Protein AF-A0A0G1VUQ3-F1 (afdb_monomer_lite)

pLDDT: mean 80.66, std 15.56, range [30.39, 98.31]

Organism: NCBI:txid1618448

Foldseek 3Di:
DAEWEQQCQDPDQELPFLRRTVVSGGDDALAYEYEHALNDQEEHEHPDPDSNHNAYEADQNHAHEHEYPDAAAEHDYEHNHHEYEPPQHAYEYEHYEDQAYEYHHEAYEYAYHDDDFYHYNEHEYEYQAYEYETEAEYHDNYYHYPQNQYEYAHDDDYAYEYHHDQHEHAHYEYEEAPYEYEYAAEEYEYQEEYYYEYDPHAYEDDALNQHAYEYQEEYEAYDRYAYHHHAHEDEYQHAYEYYHPDAVRYEREHYEYCAEYAYPEAHHYEAYYYPYEYHPPDAHEHEYAYQEYEYQYAYNQHQYEYEYAAAHEYEDQHDPRRAHAHYHYHAHYEYEYEAEYEYEHEYEDEYHYDDQHYAYEYNDDYDYPVPHDPDDDVHDDHDHPDDDDPDD

Structure (mmCIF, N/CA/C/O backbone):
data_AF-A0A0G1VUQ3-F1
#
_entry.id   AF-A0A0G1VUQ3-F1
#
loop_
_atom_site.group_PDB
_atom_site.id
_atom_site.type_symbol
_atom_site.label_atom_id
_atom_site.label_alt_id
_atom_site.label_comp_id
_atom_site.label_asym_id
_atom_site.label_entity_id
_atom_site.label_seq_id
_atom_site.pdbx_PDB_ins_code
_atom_site.Cartn_x
_atom_site.Cartn_y
_atom_site.Cartn_z
_atom_site.occupancy
_atom_site.B_iso_or_equiv
_atom_site.auth_seq_id
_atom_site.auth_comp_id
_atom_site.auth_asym_id
_atom_site.auth_atom_id
_atom_site.pdbx_PDB_model_num
ATOM 1 N N . MET A 1 1 ? 23.079 17.253 -29.096 1.00 76.44 1 MET A N 1
ATOM 2 C CA . MET A 1 1 ? 21.923 16.413 -28.750 1.00 76.44 1 MET A CA 1
ATOM 3 C C . MET A 1 1 ? 21.354 15.901 -30.061 1.00 76.44 1 MET A C 1
ATOM 5 O O . MET A 1 1 ? 20.780 16.699 -30.793 1.00 76.44 1 MET A O 1
ATOM 9 N N . ALA A 1 2 ? 21.637 14.656 -30.439 1.00 86.12 2 ALA A N 1
ATOM 10 C CA . ALA A 1 2 ? 21.034 14.045 -31.622 1.00 86.12 2 ALA A CA 1
ATOM 11 C C . ALA A 1 2 ? 19.948 13.057 -31.190 1.00 86.12 2 ALA A C 1
ATOM 13 O O . ALA A 1 2 ? 20.102 12.381 -30.177 1.00 86.12 2 ALA A O 1
ATOM 14 N N . ILE A 1 3 ? 18.870 12.958 -31.964 1.00 90.69 3 ILE A N 1
ATOM 15 C CA . ILE A 1 3 ? 17.895 11.879 -31.807 1.00 90.69 3 ILE A CA 1
ATOM 16 C C . ILE A 1 3 ? 18.333 10.729 -32.717 1.00 90.69 3 ILE A C 1
ATOM 18 O O . ILE A 1 3 ? 18.588 10.937 -33.906 1.00 90.69 3 ILE A O 1
ATOM 22 N N . ARG A 1 4 ? 18.471 9.530 -32.154 1.00 92.94 4 ARG A N 1
ATOM 23 C CA . ARG A 1 4 ? 18.831 8.300 -32.860 1.00 92.94 4 ARG A CA 1
ATOM 24 C C . ARG A 1 4 ? 17.618 7.385 -32.877 1.00 92.94 4 ARG A C 1
ATOM 26 O O . ARG A 1 4 ? 17.114 7.013 -31.823 1.00 92.94 4 ARG A O 1
ATOM 33 N N . VAL A 1 5 ? 17.157 7.029 -34.072 1.00 94.94 5 VAL A N 1
ATOM 34 C CA . VAL A 1 5 ? 15.997 6.149 -34.246 1.00 94.94 5 VAL A CA 1
ATOM 35 C C . VAL A 1 5 ? 16.460 4.698 -34.289 1.00 94.94 5 VAL A C 1
ATOM 37 O O . VAL A 1 5 ? 17.394 4.363 -35.027 1.00 94.94 5 VAL A O 1
ATOM 40 N N . TRP A 1 6 ? 15.818 3.839 -33.503 1.00 95.31 6 TRP A N 1
ATOM 41 C CA . TRP A 1 6 ? 16.053 2.402 -33.532 1.00 95.31 6 TRP A CA 1
ATOM 42 C C . TRP A 1 6 ? 15.555 1.808 -34.853 1.00 95.31 6 TRP A C 1
ATOM 44 O O . TRP A 1 6 ? 14.365 1.835 -35.163 1.00 95.31 6 TRP A O 1
ATOM 54 N N . GLY A 1 7 ? 16.480 1.274 -35.651 1.00 95.19 7 GLY A N 1
ATOM 55 C CA . GLY A 1 7 ? 16.179 0.669 -36.949 1.00 95.19 7 GLY A CA 1
ATOM 56 C C . GLY A 1 7 ? 16.203 -0.859 -36.938 1.00 95.19 7 GLY A C 1
ATOM 57 O O . GLY A 1 7 ? 15.713 -1.479 -37.875 1.00 95.19 7 GLY A O 1
ATOM 58 N N . GLY A 1 8 ? 16.805 -1.487 -35.922 1.00 93.75 8 GLY A N 1
ATOM 59 C CA . GLY A 1 8 ? 16.963 -2.941 -35.823 1.00 93.75 8 GLY A CA 1
ATOM 60 C C . GLY A 1 8 ? 17.783 -3.594 -36.950 1.00 93.75 8 GLY A C 1
ATOM 61 O O . GLY A 1 8 ? 17.804 -4.820 -37.051 1.00 93.75 8 GLY A O 1
ATOM 62 N N . GLY A 1 9 ? 18.452 -2.813 -37.804 1.00 92.31 9 GLY A N 1
ATOM 63 C CA . GLY A 1 9 ? 19.047 -3.288 -39.061 1.00 92.31 9 GLY A CA 1
ATOM 64 C C . GLY A 1 9 ? 20.306 -4.159 -38.936 1.00 92.31 9 GLY A C 1
ATOM 65 O O . GLY A 1 9 ? 20.727 -4.759 -39.923 1.00 92.31 9 GLY A O 1
ATOM 66 N N . GLY A 1 10 ? 20.922 -4.245 -37.756 1.00 91.75 10 GLY A N 1
ATOM 67 C CA . GLY A 1 10 ? 22.122 -5.046 -37.519 1.00 91.75 10 GLY A CA 1
ATOM 68 C C . GLY A 1 10 ? 21.828 -6.531 -37.279 1.00 91.75 10 GLY A C 1
ATOM 69 O O . GLY A 1 10 ? 20.685 -6.972 -37.185 1.00 91.75 10 GLY A O 1
ATOM 70 N N . ALA A 1 11 ? 22.890 -7.333 -37.162 1.00 93.19 11 ALA A N 1
ATOM 71 C CA . ALA A 1 11 ? 22.786 -8.789 -36.996 1.00 93.19 11 ALA A CA 1
ATOM 72 C C . ALA A 1 11 ? 22.368 -9.244 -35.580 1.00 93.19 11 ALA A C 1
ATOM 74 O O . ALA A 1 11 ? 22.012 -10.401 -35.390 1.00 93.19 11 ALA A O 1
ATOM 75 N N . ASN A 1 12 ? 22.424 -8.353 -34.590 1.00 94.62 12 ASN A N 1
ATOM 76 C CA . ASN A 1 12 ? 22.071 -8.612 -33.191 1.00 94.62 12 ASN A CA 1
ATOM 77 C C . ASN A 1 12 ? 21.049 -7.574 -32.693 1.00 94.62 12 ASN A C 1
ATOM 79 O O . ASN A 1 12 ? 20.598 -6.744 -33.481 1.00 94.62 12 ASN A O 1
ATOM 83 N N . ASN A 1 13 ? 20.699 -7.610 -31.405 1.00 95.38 13 ASN A N 1
ATOM 84 C CA . ASN A 1 13 ? 19.718 -6.704 -30.789 1.00 95.38 13 ASN A CA 1
ATOM 85 C C . ASN A 1 13 ? 20.373 -5.648 -29.882 1.00 95.38 13 ASN A C 1
ATOM 87 O O . ASN A 1 13 ? 19.679 -4.961 -29.150 1.00 95.38 13 ASN A O 1
ATOM 91 N N . LEU A 1 14 ? 21.702 -5.516 -29.903 1.00 94.06 14 LEU A N 1
ATOM 92 C CA . LEU A 1 14 ? 22.432 -4.670 -28.957 1.00 94.06 14 LEU A CA 1
ATOM 93 C C . LEU A 1 14 ? 22.330 -3.183 -29.325 1.00 94.06 14 LEU A C 1
ATOM 95 O O . LEU A 1 14 ? 22.633 -2.807 -30.464 1.00 94.06 14 LEU A O 1
ATOM 99 N N . ALA A 1 15 ? 21.963 -2.336 -28.365 1.00 91.75 15 ALA A N 1
ATOM 100 C CA . ALA A 1 15 ? 21.936 -0.881 -28.510 1.00 91.75 15 ALA A CA 1
ATOM 101 C C . ALA A 1 15 ? 23.336 -0.290 -28.754 1.00 91.75 15 ALA A C 1
ATOM 103 O O . ALA A 1 15 ? 23.475 0.712 -29.457 1.00 91.75 15 ALA A O 1
ATOM 104 N N . SER A 1 16 ? 24.391 -0.936 -28.262 1.00 90.38 16 SER A N 1
ATOM 105 C CA . SER A 1 16 ? 25.783 -0.555 -28.522 1.00 90.38 16 SER A CA 1
ATOM 106 C C . SER A 1 16 ? 26.206 -0.729 -29.990 1.00 90.38 16 SER A C 1
ATOM 108 O O . SER A 1 16 ? 27.160 -0.093 -30.449 1.00 90.38 16 SER A O 1
ATOM 110 N N . ASN A 1 17 ? 25.496 -1.555 -30.767 1.00 93.31 17 ASN A N 1
ATOM 111 C CA . ASN A 1 17 ? 25.823 -1.802 -32.166 1.00 93.31 17 ASN A CA 1
ATOM 112 C C . ASN A 1 17 ? 25.232 -0.717 -33.078 1.00 93.31 17 ASN A C 1
ATOM 114 O O . ASN A 1 17 ? 24.032 -0.688 -33.350 1.00 93.31 17 ASN A O 1
ATOM 118 N N . ALA A 1 18 ? 26.103 0.127 -33.635 1.00 94.31 18 ALA A N 1
ATOM 119 C CA . ALA A 1 18 ? 25.733 1.215 -34.539 1.00 94.31 18 ALA A CA 1
ATOM 120 C C . ALA A 1 18 ? 24.871 0.769 -35.738 1.00 94.31 18 ALA A C 1
ATOM 122 O O . ALA A 1 18 ? 24.014 1.528 -36.182 1.00 94.31 18 ALA A O 1
ATOM 123 N N . ALA A 1 19 ? 25.039 -0.469 -36.223 1.00 95.81 19 ALA A N 1
ATOM 124 C CA . ALA A 1 19 ? 24.255 -1.011 -37.336 1.00 95.81 19 ALA A CA 1
ATOM 125 C C . ALA A 1 19 ? 22.759 -1.195 -37.014 1.00 95.81 19 ALA A C 1
ATOM 127 O O . ALA A 1 19 ? 21.948 -1.296 -37.932 1.00 95.81 19 ALA A O 1
ATOM 128 N N . ASN A 1 20 ? 22.380 -1.233 -35.732 1.00 95.88 20 ASN A N 1
ATOM 129 C CA . ASN A 1 20 ? 20.980 -1.313 -35.319 1.00 95.88 20 ASN A CA 1
ATOM 130 C C . ASN A 1 20 ? 20.258 0.041 -35.325 1.00 95.88 20 ASN A C 1
ATOM 132 O O . ASN A 1 20 ? 19.034 0.079 -35.213 1.00 95.88 20 ASN A O 1
ATOM 136 N N . TRP A 1 21 ? 20.976 1.149 -35.495 1.00 95.25 21 TRP A N 1
ATOM 137 C CA . TRP A 1 21 ? 20.397 2.488 -35.540 1.00 95.25 21 TRP A CA 1
ATOM 138 C C . TRP A 1 21 ? 20.199 2.948 -36.980 1.00 95.25 21 TRP A C 1
ATOM 140 O O . TRP A 1 21 ? 21.000 2.637 -37.867 1.00 95.25 21 TRP A O 1
ATOM 150 N N . VAL A 1 22 ? 19.140 3.719 -37.229 1.00 95.00 22 VAL A N 1
ATOM 151 C CA . VAL A 1 22 ? 18.895 4.315 -38.547 1.00 95.00 22 VAL A CA 1
ATOM 152 C C . VAL A 1 22 ? 20.100 5.172 -38.949 1.00 95.00 22 VAL A C 1
ATOM 154 O O . VAL A 1 22 ? 20.555 6.037 -38.201 1.00 95.00 22 VAL A O 1
ATOM 157 N N . GLY A 1 23 ? 20.638 4.911 -40.142 1.00 93.94 23 GLY A N 1
ATOM 158 C CA . GLY A 1 23 ? 21.851 5.562 -40.645 1.00 93.94 23 GLY A CA 1
ATOM 159 C C . GLY A 1 23 ? 23.166 4.917 -40.193 1.00 93.94 23 GLY A C 1
ATOM 160 O O . GLY A 1 23 ? 24.223 5.417 -40.568 1.00 93.94 23 GLY A O 1
ATOM 161 N N . GLY A 1 24 ? 23.131 3.816 -39.432 1.00 92.75 24 GLY A N 1
ATOM 162 C CA . GLY A 1 24 ? 24.328 3.068 -39.039 1.00 92.75 24 GLY A CA 1
ATOM 163 C C . GLY A 1 24 ? 25.215 3.802 -38.029 1.00 92.75 24 GLY A C 1
ATOM 164 O O . GLY A 1 24 ? 26.417 3.546 -37.970 1.00 92.75 24 GLY A O 1
ATOM 165 N N . VAL A 1 25 ? 24.647 4.744 -37.271 1.00 89.94 25 VAL A N 1
ATOM 166 C CA . VAL A 1 25 ? 25.359 5.550 -36.273 1.00 89.94 25 VAL A CA 1
ATOM 167 C C . VAL A 1 25 ? 24.698 5.348 -34.917 1.00 89.94 25 VAL A C 1
ATOM 169 O O . VAL A 1 25 ? 23.545 5.731 -34.731 1.00 89.94 25 VAL A O 1
ATOM 172 N N . GLY A 1 26 ? 25.443 4.762 -33.979 1.00 86.94 26 GLY A N 1
ATOM 173 C CA . GLY A 1 26 ? 24.969 4.515 -32.619 1.00 86.94 26 GLY A CA 1
ATOM 174 C C . GLY A 1 26 ? 24.793 5.779 -31.780 1.00 86.94 26 GLY A C 1
ATOM 175 O O . GLY A 1 26 ? 25.000 6.908 -32.236 1.00 86.94 26 GLY A O 1
ATOM 176 N N . LEU A 1 27 ? 24.432 5.574 -30.517 1.00 85.94 27 LEU A N 1
ATOM 177 C CA . LEU A 1 27 ? 24.443 6.620 -29.499 1.00 85.94 27 LEU A CA 1
ATOM 178 C C . LEU A 1 27 ? 25.905 6.969 -29.189 1.00 85.94 27 LEU A C 1
ATOM 180 O O . LEU A 1 27 ? 26.644 6.168 -28.628 1.00 85.94 27 LEU A O 1
ATOM 184 N N . THR A 1 28 ? 26.351 8.143 -29.631 1.00 80.25 28 THR A N 1
ATOM 185 C CA . THR A 1 28 ? 27.774 8.539 -29.605 1.00 80.25 28 THR A CA 1
ATOM 186 C C . THR A 1 28 ? 28.074 9.626 -28.581 1.00 80.25 28 THR A C 1
ATOM 188 O O . THR A 1 28 ? 29.229 9.821 -28.210 1.00 80.25 28 THR A O 1
ATOM 191 N N . GLY A 1 29 ? 27.051 10.360 -28.140 1.00 75.69 29 GLY A N 1
ATOM 192 C CA . GLY A 1 29 ? 27.176 11.426 -27.156 1.00 75.69 29 GLY A CA 1
ATOM 193 C C . GLY A 1 29 ? 26.335 11.170 -25.912 1.00 75.69 29 GLY A C 1
ATOM 194 O O . GLY A 1 29 ? 25.202 10.707 -26.005 1.00 75.69 29 GLY A O 1
ATOM 195 N N . ALA A 1 30 ? 26.848 11.602 -24.757 1.00 72.56 30 ALA A N 1
ATOM 196 C CA . ALA A 1 30 ? 26.147 11.668 -23.468 1.00 72.56 30 ALA A CA 1
ATOM 197 C C . ALA A 1 30 ? 25.057 12.764 -23.431 1.00 72.56 30 ALA A C 1
ATOM 199 O O . ALA A 1 30 ? 24.915 13.491 -22.458 1.00 72.56 30 ALA A O 1
ATOM 200 N N . ALA A 1 31 ? 24.366 12.964 -24.546 1.00 78.75 31 ALA A N 1
ATOM 201 C CA . ALA A 1 31 ? 23.146 13.747 -24.669 1.00 78.75 31 ALA A CA 1
ATOM 202 C C . ALA A 1 31 ? 22.299 13.220 -25.839 1.00 78.75 31 ALA A C 1
ATOM 204 O O . ALA A 1 31 ? 21.307 13.840 -26.197 1.00 78.75 31 ALA A O 1
ATOM 205 N N . ASP A 1 32 ? 22.699 12.137 -26.509 1.00 85.81 32 ASP A N 1
ATOM 206 C CA . ASP A 1 32 ? 21.891 11.574 -27.583 1.00 85.81 32 ASP A CA 1
ATOM 207 C C . ASP A 1 32 ? 20.630 10.943 -26.984 1.00 85.81 32 ASP A C 1
ATOM 209 O O . ASP A 1 32 ? 20.676 10.366 -25.899 1.00 85.81 32 ASP A O 1
ATOM 213 N N . SER A 1 33 ? 19.507 11.084 -27.681 1.00 87.69 33 SER A N 1
ATOM 214 C CA . SER A 1 33 ? 18.224 10.498 -27.300 1.00 87.69 33 SER A CA 1
ATOM 215 C C . SER A 1 33 ? 17.933 9.299 -28.184 1.00 87.69 33 SER A C 1
ATOM 217 O O . SER A 1 33 ? 18.003 9.413 -29.408 1.00 87.69 33 SER A O 1
ATOM 219 N N . ALA A 1 34 ? 17.572 8.172 -27.585 1.00 90.00 34 ALA A N 1
ATOM 220 C CA . ALA A 1 34 ? 17.048 7.030 -28.315 1.00 90.00 34 ALA A CA 1
ATOM 221 C C . 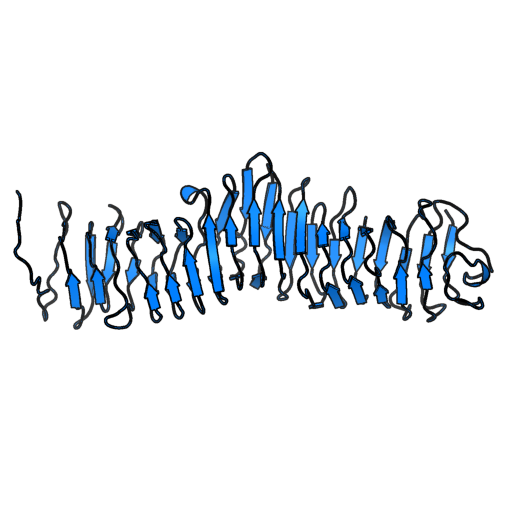ALA A 1 34 ? 15.555 7.228 -28.592 1.00 90.00 34 ALA A C 1
ATOM 223 O O . ALA A 1 34 ? 14.799 7.619 -27.703 1.00 90.00 34 ALA A O 1
ATOM 224 N N . GLN A 1 35 ? 15.133 6.955 -29.823 1.00 92.25 35 GLN A N 1
ATOM 225 C CA . GLN A 1 35 ? 13.739 7.001 -30.242 1.00 92.25 35 GLN A CA 1
ATOM 226 C C . GLN A 1 35 ? 13.319 5.651 -30.824 1.00 92.25 35 GLN A C 1
ATOM 228 O O . GLN A 1 35 ? 13.929 5.153 -31.772 1.00 92.25 35 GLN A O 1
ATOM 233 N N . PHE A 1 36 ? 12.236 5.107 -30.283 1.00 92.62 36 PHE A N 1
ATOM 234 C CA . PHE A 1 36 ? 11.551 3.913 -30.758 1.00 92.62 36 PHE A CA 1
ATOM 235 C C . PHE A 1 36 ? 10.194 4.356 -31.318 1.00 92.62 36 PHE A C 1
ATOM 237 O O . PHE A 1 36 ? 9.270 4.642 -30.570 1.00 92.62 36 PHE A O 1
ATOM 244 N N . ASP A 1 37 ? 10.085 4.523 -32.639 1.00 91.50 37 ASP A N 1
ATOM 245 C CA . ASP A 1 37 ? 8.913 5.133 -33.301 1.00 91.50 37 ASP A CA 1
ATOM 246 C C . ASP A 1 37 ? 8.142 4.176 -34.223 1.00 91.50 37 ASP A C 1
ATOM 248 O O . ASP A 1 37 ? 7.329 4.597 -35.049 1.00 91.50 37 ASP A O 1
ATOM 252 N N . GLY A 1 38 ? 8.394 2.873 -34.099 1.00 89.00 38 GLY A N 1
ATOM 253 C CA . GLY A 1 38 ? 7.807 1.853 -34.967 1.00 89.00 38 GLY A CA 1
ATOM 254 C C . GLY A 1 38 ? 8.494 1.698 -36.327 1.00 89.00 38 GLY A C 1
ATOM 255 O O . GLY A 1 38 ? 8.066 0.855 -37.111 1.00 89.00 38 GLY A O 1
ATOM 256 N N . THR A 1 39 ? 9.591 2.423 -36.604 1.00 91.12 39 THR A N 1
ATOM 257 C CA . THR A 1 39 ? 10.462 2.149 -37.771 1.00 91.12 39 THR A CA 1
ATOM 258 C C . THR A 1 39 ? 10.952 0.694 -37.794 1.00 91.12 39 THR A C 1
ATOM 260 O O . THR A 1 39 ? 11.175 0.116 -38.857 1.00 91.12 39 THR A O 1
ATOM 263 N N . SER A 1 40 ? 11.086 0.084 -36.617 1.00 90.69 40 SER A N 1
ATOM 264 C CA . SER A 1 40 ? 11.386 -1.330 -36.416 1.00 90.69 40 SER A CA 1
ATOM 265 C C . SER A 1 40 ? 10.473 -1.904 -35.335 1.00 90.69 40 SER A C 1
ATOM 267 O O . SER A 1 40 ? 10.084 -1.187 -34.420 1.00 90.69 40 SER A O 1
ATOM 269 N N . ALA A 1 41 ? 10.171 -3.200 -35.417 1.00 92.12 41 ALA A N 1
ATOM 270 C CA . ALA A 1 41 ? 9.516 -3.973 -34.352 1.00 92.12 41 ALA A CA 1
ATOM 271 C C . ALA A 1 41 ? 10.490 -4.928 -33.635 1.00 92.12 41 ALA A C 1
ATOM 273 O O . ALA A 1 41 ? 10.085 -5.729 -32.801 1.00 92.12 41 ALA A O 1
ATOM 274 N N . LYS A 1 42 ? 11.772 -4.903 -34.011 1.00 94.62 42 LYS A N 1
ATOM 275 C CA . LYS A 1 42 ? 12.792 -5.797 -33.464 1.00 94.62 42 LYS A CA 1
ATOM 276 C C . LYS A 1 42 ? 13.182 -5.360 -32.059 1.00 94.62 42 LYS A C 1
ATOM 278 O O . LYS A 1 42 ? 13.461 -4.178 -31.864 1.00 94.62 42 LYS A O 1
ATOM 283 N N . ASP A 1 43 ? 13.289 -6.327 -31.155 1.00 95.88 43 ASP A N 1
ATOM 284 C CA . ASP A 1 43 ? 13.712 -6.096 -29.777 1.00 95.88 43 ASP A CA 1
ATOM 285 C C . ASP A 1 43 ? 15.076 -5.406 -29.690 1.00 95.88 43 ASP A C 1
ATOM 287 O O . ASP A 1 43 ? 15.968 -5.615 -30.521 1.00 95.88 43 ASP A O 1
ATOM 291 N N . CYS A 1 44 ? 15.235 -4.615 -28.638 1.00 94.44 44 CYS A N 1
ATOM 292 C CA . CYS A 1 44 ? 16.445 -3.894 -28.298 1.00 94.44 44 CYS A CA 1
ATOM 293 C C . CYS A 1 44 ? 16.933 -4.346 -26.922 1.00 94.44 44 CYS A C 1
ATOM 295 O O . CYS A 1 44 ? 16.281 -4.106 -25.913 1.00 94.44 44 CYS A O 1
ATOM 297 N N . THR A 1 45 ? 18.116 -4.942 -26.869 1.00 94.00 45 THR A N 1
ATOM 298 C CA . THR A 1 45 ? 18.871 -5.135 -25.633 1.00 94.00 45 THR A CA 1
ATOM 299 C C . THR A 1 45 ? 19.694 -3.879 -25.385 1.00 94.00 45 THR A C 1
ATOM 301 O O . THR A 1 45 ? 20.643 -3.580 -26.115 1.00 94.00 45 THR A O 1
ATOM 304 N N . TRP A 1 46 ? 19.309 -3.121 -24.371 1.00 90.38 46 TRP A N 1
ATOM 305 C CA . TRP A 1 46 ? 20.012 -1.933 -23.931 1.00 90.38 46 TRP A CA 1
ATOM 306 C C . TRP A 1 46 ? 21.217 -2.319 -23.068 1.00 90.38 46 TRP A C 1
ATOM 308 O O . TRP A 1 46 ? 21.120 -2.465 -21.852 1.00 90.38 46 TRP A O 1
ATOM 318 N N . ASP A 1 47 ? 22.357 -2.477 -23.736 1.00 88.69 47 ASP A N 1
ATOM 319 C CA . ASP A 1 47 ? 23.653 -2.864 -23.169 1.00 88.69 47 ASP A CA 1
ATOM 320 C C . ASP A 1 47 ? 24.630 -1.681 -23.039 1.00 88.69 47 ASP A C 1
ATOM 322 O O . ASP A 1 47 ? 25.832 -1.856 -22.825 1.00 88.69 47 ASP A O 1
ATOM 326 N N . VAL A 1 48 ? 24.138 -0.454 -23.219 1.00 81.62 48 VAL A N 1
ATOM 327 C CA . VAL A 1 48 ? 24.986 0.736 -23.232 1.00 81.62 48 VAL A CA 1
ATOM 328 C C . VAL A 1 48 ? 25.129 1.281 -21.817 1.00 81.62 48 VAL A C 1
ATOM 330 O O . VAL A 1 48 ? 24.206 1.880 -21.271 1.00 81.62 48 VAL A O 1
ATOM 333 N N . LEU A 1 49 ? 26.324 1.098 -21.251 1.00 69.38 49 LEU A N 1
ATOM 334 C CA . LEU A 1 49 ? 26.704 1.632 -19.944 1.00 69.38 49 LEU A CA 1
ATOM 335 C C . LEU A 1 49 ? 26.586 3.160 -19.886 1.00 69.38 49 LEU A C 1
ATOM 337 O O . LEU A 1 49 ? 26.799 3.859 -20.880 1.00 69.38 49 LEU A O 1
ATOM 341 N N . ASN A 1 50 ? 26.294 3.631 -18.675 1.00 60.09 50 ASN A N 1
ATOM 342 C CA . ASN A 1 50 ? 25.971 4.985 -18.230 1.00 60.09 50 ASN A CA 1
ATOM 343 C C . ASN A 1 50 ? 26.908 6.107 -18.750 1.00 60.09 50 ASN A C 1
ATOM 345 O O . ASN A 1 50 ? 27.707 6.693 -18.021 1.00 60.09 50 ASN A O 1
ATOM 349 N N . GLY A 1 51 ? 26.809 6.438 -20.036 1.00 55.44 51 GLY A N 1
ATOM 350 C CA . GLY A 1 51 ? 26.934 7.812 -20.503 1.00 55.44 51 GLY A CA 1
ATOM 351 C C . GLY A 1 51 ? 25.555 8.442 -20.365 1.00 55.44 51 GLY A C 1
ATOM 352 O O . GLY A 1 51 ? 24.578 7.775 -20.669 1.00 55.44 51 GLY A O 1
ATOM 353 N N . ASN A 1 52 ? 25.449 9.682 -19.887 1.00 56.97 52 ASN A N 1
ATOM 354 C CA . ASN A 1 52 ? 24.176 10.398 -19.707 1.00 56.97 52 ASN A CA 1
ATOM 355 C C . ASN A 1 52 ? 23.368 10.534 -21.023 1.00 56.97 52 ASN A C 1
ATOM 357 O O . ASN A 1 52 ? 23.264 11.625 -21.563 1.00 56.97 52 ASN A O 1
ATOM 361 N N . TYR A 1 53 ? 22.811 9.476 -21.604 1.00 68.25 53 TYR A N 1
ATOM 362 C CA . TYR A 1 53 ? 21.964 9.602 -22.786 1.00 68.25 53 TYR A CA 1
ATOM 363 C C . TYR A 1 53 ? 20.737 10.438 -22.414 1.00 68.25 53 TYR A C 1
ATOM 365 O O . TYR A 1 53 ? 20.204 10.338 -21.310 1.00 68.25 53 TYR A O 1
ATOM 373 N N . GLY A 1 54 ? 20.366 11.361 -23.301 1.00 63.75 54 GLY A N 1
ATOM 374 C CA . GLY A 1 54 ? 19.434 12.439 -22.985 1.00 63.75 54 GLY A CA 1
ATOM 375 C C . GLY A 1 54 ? 18.032 11.931 -22.652 1.00 63.75 54 GLY A C 1
ATOM 376 O O . GLY A 1 54 ? 17.378 12.496 -21.775 1.00 63.75 54 GLY A O 1
ATOM 377 N N . SER A 1 55 ? 17.583 10.879 -23.346 1.00 76.06 55 SER A N 1
ATOM 378 C CA . SER A 1 55 ? 16.293 10.222 -23.119 1.00 76.06 55 SER A CA 1
ATOM 379 C C . SER A 1 55 ? 16.161 8.895 -23.870 1.00 76.06 55 SER A C 1
ATOM 381 O O . SER A 1 55 ? 16.840 8.676 -24.876 1.00 76.06 55 SER A O 1
ATOM 383 N N . ILE A 1 56 ? 15.238 8.044 -23.414 1.00 83.81 56 ILE A N 1
ATOM 384 C CA . ILE A 1 56 ? 14.692 6.919 -24.181 1.00 83.81 56 ILE A CA 1
ATOM 385 C C . ILE A 1 56 ? 13.211 7.221 -24.390 1.00 83.81 56 ILE A C 1
ATOM 387 O O . ILE A 1 56 ? 12.448 7.249 -23.432 1.00 83.81 56 ILE A O 1
ATOM 391 N N . ASN A 1 57 ? 12.818 7.492 -25.631 1.00 85.69 57 ASN A N 1
ATOM 392 C CA . ASN A 1 57 ? 11.441 7.815 -25.982 1.00 85.69 57 ASN A CA 1
ATOM 393 C C . ASN A 1 57 ? 10.825 6.672 -26.785 1.00 85.69 57 ASN A C 1
ATOM 395 O O . ASN A 1 57 ? 11.336 6.337 -27.858 1.00 85.69 57 ASN A O 1
ATOM 399 N N . ASP A 1 58 ? 9.726 6.123 -26.284 1.00 82.69 58 ASP A N 1
ATOM 400 C CA . ASP A 1 58 ? 9.018 5.010 -26.896 1.00 82.69 58 ASP A CA 1
ATOM 401 C C . ASP A 1 58 ? 7.604 5.427 -27.316 1.00 82.69 58 ASP A C 1
ATOM 403 O O . ASP A 1 58 ? 6.743 5.785 -26.508 1.00 82.69 58 ASP A O 1
ATOM 407 N N . GLN A 1 59 ? 7.375 5.420 -28.624 1.00 86.12 59 GLN A N 1
ATOM 408 C CA . GLN A 1 59 ? 6.102 5.815 -29.203 1.00 86.12 59 GLN A CA 1
ATOM 409 C C . GLN A 1 59 ? 5.174 4.612 -29.335 1.00 86.12 59 GLN A C 1
ATOM 411 O O . GLN A 1 59 ? 5.608 3.491 -29.573 1.00 86.12 59 GLN A O 1
ATOM 416 N N . ALA A 1 60 ? 3.867 4.877 -29.308 1.00 81.44 60 ALA A N 1
ATOM 417 C CA . ALA A 1 60 ? 2.815 3.860 -29.387 1.00 81.44 60 ALA A CA 1
ATOM 418 C C . ALA A 1 60 ? 2.909 2.914 -30.599 1.00 81.44 60 ALA A C 1
ATOM 420 O O . ALA A 1 60 ? 2.316 1.840 -30.602 1.00 81.44 60 ALA A O 1
ATOM 421 N N . THR A 1 61 ? 3.617 3.318 -31.651 1.00 87.75 61 THR A N 1
ATOM 422 C CA . THR A 1 61 ? 3.826 2.535 -32.872 1.00 87.75 61 THR A CA 1
ATOM 423 C C . THR A 1 61 ? 4.939 1.494 -32.758 1.00 87.75 61 THR A C 1
ATOM 425 O O . THR A 1 61 ? 4.989 0.582 -33.584 1.00 87.75 61 THR A O 1
ATOM 428 N N . TYR A 1 62 ? 5.834 1.595 -31.773 1.00 90.81 62 TYR A N 1
ATOM 429 C CA . TYR A 1 62 ? 6.820 0.555 -31.503 1.00 90.81 62 TYR A CA 1
ATOM 430 C C . TYR A 1 62 ? 6.160 -0.629 -30.788 1.00 90.81 62 TYR A C 1
ATOM 432 O O . TYR A 1 62 ? 5.300 -0.463 -29.928 1.00 90.81 62 TYR A O 1
ATOM 440 N N . THR A 1 63 ? 6.531 -1.845 -31.186 1.00 91.44 63 THR A N 1
ATOM 441 C CA . THR A 1 63 ? 5.917 -3.094 -30.689 1.00 91.44 63 THR A CA 1
ATOM 442 C C . THR A 1 63 ? 6.938 -4.110 -30.184 1.00 91.44 63 THR A C 1
ATOM 444 O O . THR A 1 63 ? 6.542 -5.166 -29.698 1.00 91.44 63 THR A O 1
ATOM 447 N N . GLY A 1 64 ? 8.234 -3.806 -30.297 1.00 92.69 64 GLY A N 1
ATOM 448 C CA . GLY A 1 64 ? 9.292 -4.655 -29.758 1.00 92.69 64 GLY A CA 1
ATOM 449 C C . GLY A 1 64 ? 9.459 -4.478 -28.249 1.00 92.69 64 GLY A C 1
ATOM 450 O O . GLY A 1 64 ? 8.824 -3.627 -27.621 1.00 92.69 64 GLY A O 1
ATOM 451 N N . THR A 1 65 ? 10.365 -5.264 -27.676 1.00 94.12 65 THR A N 1
ATOM 452 C CA . THR A 1 65 ? 10.761 -5.160 -26.268 1.00 94.12 65 THR A CA 1
ATOM 453 C C . THR A 1 65 ? 12.073 -4.394 -26.133 1.00 94.12 65 THR A C 1
ATOM 455 O O . THR A 1 65 ? 13.015 -4.630 -26.890 1.00 94.12 65 THR A O 1
ATOM 458 N N . ILE A 1 66 ? 12.148 -3.466 -25.182 1.00 92.62 66 ILE A N 1
ATOM 459 C CA . ILE A 1 66 ? 13.390 -2.820 -24.746 1.00 92.62 66 ILE A CA 1
ATOM 460 C C . ILE A 1 66 ? 13.828 -3.504 -23.448 1.00 92.62 66 ILE A C 1
ATOM 462 O O . ILE A 1 66 ? 13.228 -3.273 -22.405 1.00 92.62 66 ILE A O 1
ATOM 466 N N . THR A 1 67 ? 14.859 -4.341 -23.500 1.00 92.94 67 THR A N 1
ATOM 467 C CA . THR A 1 67 ? 15.410 -5.033 -22.325 1.00 92.94 67 THR A CA 1
ATOM 468 C C . THR A 1 67 ? 16.618 -4.271 -21.800 1.00 92.94 67 THR A C 1
ATOM 470 O O . THR A 1 67 ? 17.631 -4.188 -22.493 1.00 92.94 67 THR A O 1
ATOM 473 N N . ILE A 1 68 ? 16.538 -3.719 -20.594 1.00 89.31 68 ILE A N 1
ATOM 474 C CA . ILE A 1 68 ? 17.643 -3.018 -19.936 1.00 89.31 68 ILE A CA 1
ATOM 475 C C . ILE A 1 68 ? 18.524 -4.030 -19.213 1.00 89.31 68 ILE A C 1
ATOM 477 O O . ILE A 1 68 ? 18.035 -4.727 -18.344 1.00 89.31 68 ILE A O 1
ATOM 481 N N . THR A 1 69 ? 19.813 -4.111 -19.549 1.00 87.94 69 THR A N 1
ATOM 482 C CA . THR A 1 69 ? 20.750 -5.075 -18.931 1.00 87.94 69 THR A CA 1
ATOM 483 C C . THR A 1 69 ? 21.900 -4.383 -18.201 1.00 87.94 69 THR A C 1
ATOM 485 O O . THR A 1 69 ? 23.011 -4.908 -18.133 1.00 87.94 69 THR A O 1
ATOM 488 N N . THR A 1 70 ? 21.684 -3.139 -17.779 1.00 80.81 70 THR A N 1
ATOM 489 C CA . THR A 1 70 ? 22.691 -2.328 -17.097 1.00 80.81 70 THR A CA 1
ATOM 490 C C . THR A 1 70 ? 22.051 -1.552 -15.955 1.00 80.81 70 THR A C 1
ATOM 492 O O . THR A 1 70 ? 21.137 -0.755 -16.199 1.00 80.81 70 THR A O 1
ATOM 495 N N . ASP A 1 71 ? 22.604 -1.705 -14.756 1.00 72.38 71 ASP A N 1
ATOM 496 C CA . ASP A 1 71 ? 22.353 -0.828 -13.616 1.00 72.38 71 ASP A CA 1
ATOM 497 C C . ASP A 1 71 ? 22.564 0.664 -13.965 1.00 72.38 71 ASP A C 1
ATOM 499 O O . ASP A 1 71 ? 23.396 1.035 -14.80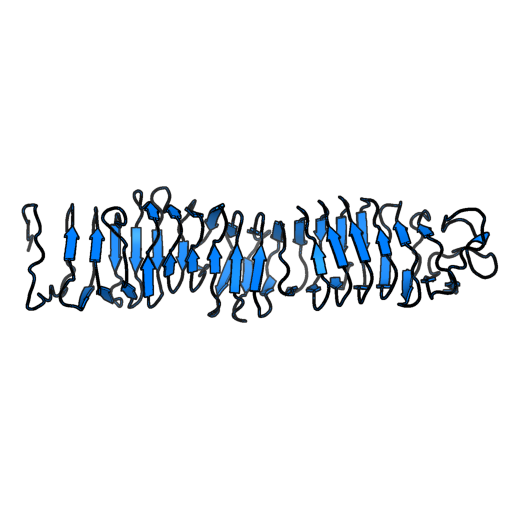2 1.00 72.38 71 ASP A O 1
ATOM 503 N N . ASP A 1 72 ? 21.811 1.536 -13.289 1.00 68.06 72 ASP A N 1
ATOM 504 C CA . ASP A 1 72 ? 21.870 3.002 -13.393 1.00 68.06 72 ASP A CA 1
ATOM 505 C C . ASP A 1 72 ? 21.466 3.594 -14.757 1.00 68.06 72 ASP A C 1
ATOM 507 O O . ASP A 1 72 ? 21.879 4.703 -15.118 1.00 68.06 72 ASP A O 1
ATOM 511 N N . CYS A 1 73 ? 20.605 2.913 -15.517 1.00 71.94 73 CYS A N 1
ATOM 512 C CA . CYS A 1 73 ? 19.970 3.547 -16.671 1.00 71.94 73 CYS A CA 1
ATOM 513 C C . CYS A 1 73 ? 19.032 4.673 -16.204 1.00 71.94 73 CYS A C 1
ATOM 515 O O . CYS A 1 73 ? 18.201 4.477 -15.310 1.00 71.94 73 CYS A O 1
ATOM 517 N N . ARG A 1 74 ? 19.166 5.862 -16.809 1.00 75.44 74 ARG A N 1
ATOM 518 C CA . ARG A 1 74 ? 18.276 7.005 -16.572 1.00 75.44 74 ARG A CA 1
ATOM 519 C C . ARG A 1 74 ? 17.240 7.093 -17.682 1.00 75.44 74 ARG A C 1
ATOM 521 O O . ARG A 1 74 ? 17.572 7.427 -18.817 1.00 75.44 74 ARG A O 1
ATOM 528 N N . LEU A 1 75 ? 15.981 6.836 -17.340 1.00 77.25 75 LEU A N 1
ATOM 529 C CA . LEU A 1 75 ? 14.870 6.916 -18.288 1.00 77.25 75 LEU A CA 1
ATOM 530 C C . LEU A 1 75 ? 14.158 8.262 -18.180 1.00 77.25 75 LEU A C 1
ATOM 532 O O . LEU A 1 75 ? 13.768 8.695 -17.093 1.00 77.25 75 LEU A O 1
ATOM 536 N N . THR A 1 76 ? 13.973 8.918 -19.322 1.00 76.62 76 THR A N 1
ATOM 537 C CA . THR A 1 76 ? 13.156 10.126 -19.467 1.00 76.62 76 THR A CA 1
ATOM 538 C C . THR A 1 76 ? 12.329 10.021 -20.744 1.00 76.62 76 THR A C 1
ATOM 540 O O . THR A 1 76 ? 12.854 9.592 -21.769 1.00 76.62 76 THR A O 1
ATOM 543 N N . GLY A 1 77 ? 11.059 10.425 -20.702 1.00 77.25 77 GLY A N 1
ATOM 544 C CA . GLY A 1 77 ? 10.166 10.431 -21.864 1.00 77.25 77 GLY A CA 1
ATOM 545 C C . GLY A 1 77 ? 8.792 9.827 -21.587 1.00 77.25 77 GLY A C 1
ATOM 546 O O . GLY A 1 77 ? 8.401 9.615 -20.446 1.00 77.25 77 GLY A O 1
ATOM 547 N N . THR A 1 78 ? 8.045 9.557 -22.650 1.00 82.94 78 THR A N 1
ATOM 548 C CA . THR A 1 78 ? 6.785 8.812 -22.585 1.00 82.94 78 THR A CA 1
ATOM 549 C C . THR A 1 78 ? 7.030 7.432 -23.183 1.00 82.94 78 THR A C 1
ATOM 551 O O . THR A 1 78 ? 7.734 7.322 -24.184 1.00 82.94 78 THR A O 1
ATOM 554 N N . PHE A 1 79 ? 6.462 6.399 -22.565 1.00 85.25 79 PHE A N 1
ATOM 555 C CA . PHE A 1 79 ? 6.447 5.033 -23.083 1.00 85.25 79 PHE A CA 1
ATOM 556 C C . PHE A 1 79 ? 5.000 4.674 -23.386 1.00 85.25 79 PHE A C 1
ATOM 558 O O . PHE A 1 79 ? 4.207 4.357 -22.494 1.00 85.25 79 PHE A O 1
ATOM 565 N N . ALA A 1 80 ? 4.637 4.838 -24.651 1.00 84.19 80 ALA A N 1
ATOM 566 C CA . ALA A 1 80 ? 3.266 4.701 -25.118 1.00 84.19 80 ALA A CA 1
ATOM 567 C C . ALA A 1 80 ? 3.014 3.378 -25.860 1.00 84.19 80 ALA A C 1
ATOM 569 O O . ALA A 1 80 ? 1.859 3.091 -26.175 1.00 84.19 80 ALA A O 1
ATOM 570 N N . GLY A 1 81 ? 4.059 2.599 -26.170 1.00 77.62 81 GLY A N 1
ATOM 571 C CA . GLY A 1 81 ? 3.985 1.373 -26.964 1.00 77.62 81 GLY A CA 1
ATOM 572 C C . GLY A 1 81 ? 4.818 0.231 -26.383 1.00 77.62 81 GLY A C 1
ATOM 573 O O . GLY A 1 81 ? 5.308 0.309 -25.263 1.00 77.62 81 GLY A O 1
ATOM 574 N N . GLY A 1 82 ? 4.917 -0.857 -27.149 1.00 84.31 82 GLY A N 1
ATOM 575 C CA . GLY A 1 82 ? 5.804 -1.992 -26.888 1.00 84.31 82 GLY A CA 1
ATOM 576 C C . GLY A 1 82 ? 5.833 -2.536 -25.455 1.00 84.31 82 GLY A C 1
ATOM 577 O O . GLY A 1 82 ? 4.864 -2.471 -24.687 1.00 84.31 82 GLY A O 1
ATOM 578 N N . SER A 1 83 ? 6.988 -3.108 -25.128 1.00 90.50 83 SER A N 1
ATOM 579 C CA . SER A 1 83 ? 7.321 -3.580 -23.789 1.00 90.50 83 SER A CA 1
ATOM 580 C C . SER A 1 83 ? 8.669 -3.015 -23.360 1.00 90.50 83 SER A C 1
ATOM 582 O O . SER A 1 83 ? 9.591 -2.900 -24.167 1.00 90.50 83 SER A O 1
ATOM 584 N N . ILE A 1 84 ? 8.817 -2.719 -22.076 1.00 89.94 84 ILE A N 1
ATOM 585 C CA . ILE A 1 84 ? 10.104 -2.473 -21.437 1.00 89.94 84 ILE A CA 1
ATOM 586 C C . ILE A 1 84 ? 10.308 -3.505 -20.336 1.00 89.94 84 ILE A C 1
ATOM 588 O O . ILE A 1 84 ? 9.413 -3.758 -19.534 1.00 89.94 84 ILE A O 1
ATOM 592 N N . ASP A 1 85 ? 11.483 -4.112 -20.320 1.00 91.50 85 ASP A N 1
ATOM 593 C CA . ASP A 1 85 ? 11.887 -5.103 -19.335 1.00 91.50 85 ASP A CA 1
ATOM 594 C C . ASP A 1 85 ? 13.145 -4.604 -18.635 1.00 91.50 85 ASP A C 1
ATOM 596 O O . ASP A 1 85 ? 14.167 -4.361 -19.277 1.00 91.50 85 ASP A O 1
ATOM 600 N N . PHE A 1 86 ? 13.061 -4.401 -17.324 1.00 88.81 86 PHE A N 1
ATOM 601 C CA . PHE A 1 86 ? 14.195 -3.955 -16.526 1.00 88.81 86 PHE A CA 1
ATOM 602 C C . PHE A 1 86 ? 15.148 -5.088 -16.146 1.00 88.81 86 PHE A C 1
ATOM 604 O O . PHE A 1 86 ? 16.169 -4.783 -15.545 1.00 88.81 86 PHE A O 1
ATOM 611 N N . ASN A 1 87 ? 14.840 -6.350 -16.482 1.00 88.94 87 ASN A N 1
ATOM 612 C CA . ASN A 1 87 ? 15.713 -7.516 -16.300 1.00 88.94 87 ASN A CA 1
ATOM 613 C C . ASN A 1 87 ? 16.387 -7.550 -14.915 1.00 88.94 87 ASN A C 1
ATOM 615 O O . ASN A 1 87 ? 17.583 -7.791 -14.792 1.00 88.94 87 ASN A O 1
ATOM 619 N N . ASP A 1 88 ? 15.606 -7.254 -13.877 1.00 86.44 88 ASP A N 1
ATOM 620 C CA . ASP A 1 88 ? 16.030 -7.247 -12.472 1.00 86.44 88 ASP A CA 1
ATOM 621 C C . ASP A 1 88 ? 17.066 -6.182 -12.068 1.00 86.44 88 ASP A C 1
ATOM 623 O O . ASP A 1 88 ? 17.545 -6.189 -10.933 1.00 86.44 88 ASP A O 1
ATOM 627 N N . GLU A 1 89 ? 17.356 -5.220 -12.943 1.00 85.69 89 GLU A N 1
ATOM 628 C CA . GLU A 1 89 ? 18.332 -4.151 -12.715 1.00 85.69 89 GLU A CA 1
ATOM 629 C C . GLU A 1 89 ? 17.783 -3.012 -11.831 1.00 85.69 89 GLU A C 1
ATOM 631 O O . GLU A 1 89 ? 16.571 -2.797 -11.694 1.00 85.69 89 GLU A O 1
ATOM 636 N N . ASN A 1 90 ? 18.684 -2.213 -11.247 1.00 83.62 90 ASN A N 1
ATOM 637 C CA . ASN A 1 90 ? 18.309 -0.988 -10.540 1.00 83.62 90 ASN A CA 1
ATOM 638 C C . ASN A 1 90 ? 18.264 0.203 -11.502 1.00 83.62 90 ASN A C 1
ATOM 640 O O . ASN A 1 90 ? 19.281 0.645 -12.036 1.00 83.62 90 ASN A O 1
ATOM 644 N N . ILE A 1 91 ? 17.071 0.764 -11.686 1.00 81.75 91 ILE A N 1
ATOM 645 C CA . ILE A 1 91 ? 16.785 1.801 -12.675 1.00 81.75 91 ILE A CA 1
ATOM 646 C C . ILE A 1 91 ? 16.387 3.099 -11.981 1.00 81.75 91 ILE A C 1
ATOM 648 O O . ILE A 1 91 ? 15.566 3.117 -11.060 1.00 81.75 91 ILE A O 1
ATOM 652 N N . THR A 1 92 ? 16.931 4.216 -12.466 1.00 80.19 92 THR A N 1
ATOM 653 C CA . THR A 1 92 ? 16.469 5.551 -12.073 1.00 80.19 92 THR A CA 1
ATOM 654 C C . THR A 1 92 ? 15.575 6.120 -13.172 1.00 80.19 92 THR A C 1
ATOM 656 O O . THR A 1 92 ? 15.987 6.312 -14.312 1.00 80.19 92 THR A O 1
ATOM 659 N N . ILE A 1 93 ? 14.327 6.409 -12.833 1.00 77.44 93 ILE A N 1
ATOM 660 C CA . ILE A 1 93 ? 13.310 6.932 -13.739 1.00 77.44 93 ILE A CA 1
ATOM 661 C C . ILE A 1 93 ? 13.051 8.388 -13.390 1.00 77.44 93 ILE A C 1
ATOM 663 O O . ILE A 1 93 ? 12.554 8.682 -12.311 1.00 77.44 93 ILE A O 1
ATOM 667 N N . ASP A 1 94 ? 13.353 9.304 -14.301 1.00 74.38 94 ASP A N 1
ATOM 668 C CA . ASP A 1 94 ? 13.368 10.728 -13.984 1.00 74.38 94 ASP A CA 1
ATOM 669 C C . ASP A 1 94 ? 12.053 11.451 -14.274 1.00 74.38 94 ASP A C 1
ATOM 671 O O . ASP A 1 94 ? 11.495 12.090 -13.389 1.00 74.38 94 ASP A O 1
ATOM 675 N N . ILE A 1 95 ? 11.574 11.373 -15.514 1.00 66.62 95 ILE A N 1
ATOM 676 C CA . ILE A 1 95 ? 10.240 11.818 -15.934 1.00 66.62 95 ILE A CA 1
ATOM 677 C C . ILE A 1 95 ? 9.753 10.737 -16.863 1.00 66.62 95 ILE A C 1
ATOM 679 O O . ILE A 1 95 ? 10.218 10.684 -18.002 1.00 66.62 95 ILE A O 1
ATOM 683 N N . VAL A 1 96 ? 8.862 9.880 -16.379 1.00 71.94 96 VAL A N 1
ATOM 684 C CA . VAL A 1 96 ? 8.250 8.881 -17.239 1.00 71.94 96 VAL A CA 1
ATOM 685 C C . VAL A 1 96 ? 6.752 8.799 -17.023 1.00 71.94 96 VAL A C 1
ATOM 687 O O . VAL A 1 96 ? 6.272 8.655 -15.899 1.00 71.94 96 VAL A O 1
ATOM 690 N N . ASP A 1 97 ? 6.047 8.892 -18.144 1.00 81.44 97 ASP A N 1
ATOM 691 C CA . ASP A 1 97 ? 4.654 8.502 -18.279 1.00 81.44 97 ASP A CA 1
ATOM 692 C C . ASP A 1 97 ? 4.584 7.202 -19.086 1.00 81.44 97 ASP A C 1
ATOM 694 O O . ASP A 1 97 ? 4.936 7.177 -20.269 1.00 81.44 97 ASP A O 1
ATOM 698 N N . PHE A 1 98 ? 4.152 6.124 -18.438 1.00 84.38 98 PHE A N 1
ATOM 699 C CA . PHE A 1 98 ? 3.804 4.874 -19.108 1.00 84.38 98 PHE A CA 1
ATOM 700 C C . PHE A 1 98 ? 2.321 4.941 -19.494 1.00 84.38 98 PHE A C 1
ATOM 702 O O . PHE A 1 98 ? 1.442 4.734 -18.655 1.00 84.38 98 PHE A O 1
ATOM 709 N N . SER A 1 99 ? 2.044 5.268 -20.757 1.00 83.00 99 SER A N 1
ATOM 710 C CA . SER A 1 99 ? 0.696 5.583 -21.265 1.00 83.00 99 SER A CA 1
ATOM 711 C C . SER A 1 99 ? 0.055 4.470 -22.095 1.00 83.00 99 SER A C 1
ATOM 713 O O . SER A 1 99 ? -0.988 4.663 -22.719 1.00 83.00 99 SER A O 1
ATOM 715 N N . GLY A 1 100 ? 0.654 3.281 -22.078 1.00 83.25 100 GLY A N 1
ATOM 716 C CA . GLY A 1 100 ? 0.208 2.132 -22.869 1.00 83.25 100 GLY A CA 1
ATOM 717 C C . GLY A 1 100 ? 1.209 0.981 -22.921 1.00 83.25 100 GLY A C 1
ATOM 718 O O . GLY A 1 100 ? 0.823 -0.131 -23.273 1.00 83.25 100 GLY A O 1
ATOM 719 N N . ALA A 1 101 ? 2.463 1.232 -22.539 1.00 85.19 101 ALA A N 1
ATOM 720 C CA . ALA A 1 101 ? 3.521 0.231 -22.524 1.00 85.19 101 ALA A CA 1
ATOM 721 C C . ALA A 1 101 ? 3.267 -0.913 -21.533 1.00 85.19 101 ALA A C 1
ATOM 723 O O . ALA A 1 101 ? 2.609 -0.743 -20.499 1.00 85.19 101 ALA A O 1
ATOM 724 N N . THR A 1 102 ? 3.852 -2.073 -21.832 1.00 89.69 102 THR A N 1
ATOM 725 C CA . THR A 1 102 ? 3.990 -3.153 -20.850 1.00 89.69 102 THR A CA 1
ATOM 726 C C . THR A 1 102 ? 5.322 -3.015 -20.121 1.00 89.69 102 THR A C 1
ATOM 728 O O . THR A 1 102 ? 6.364 -2.942 -20.761 1.00 89.69 102 THR A O 1
ATOM 731 N N . VAL A 1 103 ? 5.308 -2.976 -18.791 1.00 89.12 103 VAL A N 1
ATOM 732 C CA . VAL A 1 103 ? 6.513 -2.843 -17.960 1.00 89.12 103 VAL A CA 1
ATOM 733 C C . VAL A 1 103 ? 6.752 -4.145 -17.204 1.00 89.12 103 VAL A C 1
ATOM 735 O O . VAL A 1 103 ? 5.867 -4.594 -16.479 1.00 89.12 103 VAL A O 1
ATOM 738 N N . TYR A 1 104 ? 7.945 -4.720 -17.330 1.00 89.75 104 TYR A N 1
ATOM 739 C CA . TYR A 1 104 ? 8.386 -5.894 -16.578 1.00 89.75 104 TYR A CA 1
ATOM 740 C C . TYR A 1 104 ? 9.523 -5.523 -15.627 1.00 89.75 104 TYR A C 1
ATOM 742 O O . TYR A 1 104 ? 10.514 -4.908 -16.021 1.00 89.75 104 TYR A O 1
ATOM 750 N N . CYS A 1 105 ? 9.370 -5.894 -14.358 1.00 86.50 105 CYS A N 1
ATOM 751 C CA . CYS A 1 105 ? 10.418 -5.801 -13.351 1.00 86.50 105 CYS A CA 1
ATOM 752 C C . CYS A 1 105 ? 10.306 -6.999 -12.405 1.00 86.50 105 CYS A C 1
ATOM 754 O O . CYS A 1 105 ? 9.371 -7.067 -11.602 1.00 86.50 105 CYS A O 1
ATOM 756 N N . GLY A 1 106 ? 11.237 -7.950 -12.492 1.00 85.50 106 GLY A N 1
ATOM 757 C CA . GLY A 1 106 ? 11.231 -9.119 -11.616 1.00 85.50 106 GLY A CA 1
ATOM 758 C C . GLY A 1 106 ? 11.647 -8.737 -10.195 1.00 85.50 106 GLY A C 1
ATOM 759 O O . GLY A 1 106 ? 10.804 -8.713 -9.306 1.00 85.50 106 GLY A O 1
ATOM 760 N N . SER A 1 107 ? 12.907 -8.368 -9.959 1.00 86.88 107 SER A N 1
ATOM 761 C CA . SER A 1 107 ? 13.449 -8.070 -8.616 1.00 86.88 107 SER A CA 1
ATOM 762 C C . SER A 1 107 ? 14.194 -6.739 -8.470 1.00 86.88 107 SER A C 1
ATOM 764 O O . SER A 1 107 ? 14.688 -6.427 -7.386 1.00 86.88 107 SER A O 1
ATOM 766 N N . GLY A 1 108 ? 14.276 -5.948 -9.538 1.00 85.44 108 GLY A N 1
ATOM 767 C CA . GLY A 1 108 ? 15.009 -4.682 -9.562 1.00 85.44 108 GLY A CA 1
ATOM 768 C C . GLY A 1 108 ? 14.397 -3.568 -8.704 1.00 85.44 108 GLY A C 1
ATOM 769 O O . GLY A 1 108 ? 13.271 -3.666 -8.198 1.00 85.44 108 GLY A O 1
ATOM 770 N N . THR A 1 109 ? 15.132 -2.461 -8.560 1.00 86.44 109 THR A N 1
ATOM 771 C CA . THR A 1 109 ? 14.616 -1.234 -7.929 1.00 86.44 109 THR A CA 1
ATOM 772 C C . THR A 1 109 ? 14.298 -0.179 -8.980 1.00 86.44 109 THR A C 1
ATOM 774 O O . THR A 1 109 ? 15.188 0.261 -9.696 1.00 86.44 109 THR A O 1
ATOM 777 N N . ILE A 1 110 ? 13.065 0.323 -9.001 1.00 85.06 110 ILE A N 1
ATOM 778 C CA . ILE A 1 110 ? 12.666 1.495 -9.785 1.00 85.06 110 ILE A CA 1
ATOM 779 C C . ILE A 1 110 ? 12.690 2.719 -8.871 1.00 85.06 110 ILE A C 1
ATOM 781 O O . ILE A 1 110 ? 11.863 2.837 -7.971 1.00 85.06 110 ILE A O 1
ATOM 785 N N . THR A 1 111 ? 13.611 3.653 -9.089 1.00 84.00 111 THR A N 1
ATOM 786 C CA . THR A 1 111 ? 13.727 4.876 -8.279 1.00 84.00 111 THR A CA 1
ATOM 787 C C . THR A 1 111 ? 13.263 6.095 -9.062 1.00 84.00 111 THR A C 1
ATOM 789 O O . THR A 1 111 ? 13.784 6.361 -10.137 1.00 84.00 111 THR A O 1
ATOM 792 N N . GLY A 1 112 ? 12.329 6.873 -8.514 1.00 76.19 112 GLY A N 1
ATOM 793 C CA . GLY A 1 112 ? 11.949 8.172 -9.068 1.00 76.19 112 GLY A CA 1
ATOM 794 C C . GLY A 1 112 ? 13.108 9.176 -9.014 1.00 76.19 112 GLY A C 1
ATOM 795 O O . GLY A 1 112 ? 13.875 9.226 -8.045 1.00 76.19 112 GLY A O 1
ATOM 796 N N . GLY A 1 113 ? 13.237 9.980 -10.061 1.00 67.94 113 GLY A N 1
ATOM 797 C CA . GLY A 1 113 ? 14.265 10.994 -10.235 1.00 67.94 113 GLY A CA 1
ATOM 798 C C . GLY A 1 113 ? 14.168 12.157 -9.267 1.00 67.94 113 GLY A C 1
ATOM 799 O O . GLY A 1 113 ? 13.284 12.240 -8.422 1.00 67.94 113 GLY A O 1
ATOM 800 N N . THR A 1 114 ? 15.101 13.098 -9.378 1.00 58.66 114 THR A N 1
ATOM 801 C CA . THR A 1 114 ? 15.291 14.172 -8.385 1.00 58.66 114 THR A CA 1
ATOM 802 C C . THR A 1 114 ? 14.131 15.163 -8.260 1.00 58.66 114 THR A C 1
ATOM 804 O O . THR A 1 114 ? 14.093 15.892 -7.270 1.00 58.66 114 THR A O 1
ATOM 807 N N . THR A 1 115 ? 13.195 15.205 -9.212 1.00 58.59 115 THR A N 1
ATOM 808 C CA . THR A 1 115 ? 12.135 16.226 -9.239 1.00 58.59 115 THR A CA 1
ATOM 809 C C . THR A 1 115 ? 10.732 15.728 -9.569 1.00 58.59 115 THR A C 1
ATOM 811 O O . THR A 1 115 ? 9.796 16.494 -9.349 1.00 58.59 115 THR A O 1
ATOM 814 N N . ASN A 1 116 ? 10.536 14.497 -10.054 1.00 60.56 116 ASN A N 1
ATOM 815 C CA . ASN A 1 116 ? 9.227 14.087 -10.571 1.00 60.56 116 ASN A CA 1
ATOM 816 C C . ASN A 1 116 ? 8.824 12.695 -10.099 1.00 60.56 116 ASN A C 1
ATOM 818 O O . ASN A 1 116 ? 9.656 11.808 -9.907 1.00 60.56 116 ASN A O 1
ATOM 822 N N . GLY A 1 117 ? 7.517 12.545 -9.910 1.00 70.56 117 GLY A N 1
ATOM 823 C CA . GLY A 1 117 ? 6.917 11.274 -9.571 1.00 70.56 117 GLY A CA 1
ATOM 824 C C . GLY A 1 117 ? 6.761 10.353 -10.772 1.00 70.56 117 GLY A C 1
ATOM 825 O O . GLY A 1 117 ? 7.133 10.669 -11.901 1.00 70.56 117 GLY A O 1
ATOM 826 N N . LEU A 1 118 ? 6.224 9.179 -10.482 1.00 79.44 118 LEU A N 1
ATOM 827 C CA . LEU A 1 118 ? 6.041 8.086 -11.420 1.00 79.44 118 LEU A CA 1
ATOM 828 C C . LEU A 1 118 ? 4.576 8.049 -11.853 1.00 79.44 118 LEU A C 1
ATOM 830 O O . LEU A 1 118 ? 3.696 7.931 -10.996 1.00 79.44 118 LEU A O 1
ATOM 834 N N . THR A 1 119 ? 4.320 8.173 -13.158 1.00 82.56 119 THR A N 1
ATOM 835 C CA . THR A 1 119 ? 2.961 8.138 -13.713 1.00 82.56 119 THR A CA 1
ATOM 836 C C . THR A 1 119 ? 2.762 6.919 -14.607 1.00 82.56 119 THR A C 1
ATOM 838 O O . THR A 1 119 ? 3.534 6.653 -15.526 1.00 82.56 119 THR A O 1
ATOM 841 N N . PHE A 1 120 ? 1.688 6.195 -14.328 1.00 82.31 120 PHE A N 1
ATOM 842 C CA . PHE A 1 120 ? 1.185 5.059 -15.076 1.00 82.31 120 PHE A CA 1
ATOM 843 C C . PHE A 1 120 ? -0.232 5.396 -15.555 1.00 82.31 120 PHE A C 1
ATOM 845 O O . PHE A 1 120 ? -1.212 5.235 -14.822 1.00 82.31 120 PHE A O 1
ATOM 852 N N . SER A 1 121 ? -0.342 5.930 -16.768 1.00 83.31 121 SER A N 1
ATOM 853 C CA . SER A 1 121 ? -1.615 6.376 -17.344 1.00 83.31 121 SER A CA 1
ATOM 854 C C . SER A 1 121 ? -2.306 5.323 -18.218 1.00 83.31 121 SER A C 1
ATOM 856 O O . SER A 1 121 ? -3.479 5.483 -18.550 1.00 83.31 121 SER A O 1
ATOM 858 N N . GLY A 1 122 ? -1.629 4.210 -18.521 1.00 82.75 122 GLY A N 1
ATOM 859 C CA . GLY A 1 122 ? -2.179 3.076 -19.263 1.00 82.75 122 GLY A CA 1
ATOM 860 C C . GLY A 1 122 ? -1.227 1.877 -19.304 1.00 82.75 122 GLY A C 1
ATOM 861 O O . GLY A 1 122 ? -0.132 1.926 -18.752 1.00 82.75 122 GLY A O 1
ATOM 862 N N . GLY A 1 123 ? -1.640 0.799 -19.974 1.00 85.19 123 GLY A N 1
ATOM 863 C CA . GLY A 1 123 ? -0.811 -0.398 -20.164 1.00 85.19 123 GLY A CA 1
ATOM 864 C C . GLY A 1 123 ? -0.887 -1.409 -19.015 1.00 85.19 123 GLY A C 1
ATOM 865 O O . GLY A 1 123 ? -1.873 -1.445 -18.270 1.00 85.19 123 GLY A O 1
ATOM 866 N N . THR A 1 124 ? 0.139 -2.258 -18.904 1.00 86.88 124 THR A N 1
ATOM 867 C CA . THR A 1 124 ? 0.240 -3.302 -17.867 1.00 86.88 124 THR A CA 1
ATOM 868 C C . THR A 1 124 ? 1.611 -3.278 -17.203 1.00 86.88 124 THR A C 1
ATOM 870 O O . THR A 1 124 ? 2.620 -3.117 -17.880 1.00 86.88 124 THR A O 1
ATOM 873 N N . ILE A 1 125 ? 1.664 -3.447 -15.885 1.00 85.69 125 ILE A N 1
ATOM 874 C CA . ILE A 1 125 ? 2.904 -3.435 -15.104 1.00 85.69 125 ILE A CA 1
ATOM 875 C C . ILE A 1 125 ? 2.987 -4.739 -14.318 1.00 85.69 125 ILE A C 1
ATOM 877 O O . ILE A 1 125 ? 2.090 -5.030 -13.531 1.00 85.69 125 ILE A O 1
ATOM 881 N N . TYR A 1 126 ? 4.069 -5.485 -14.511 1.00 87.31 126 TYR A N 1
ATOM 882 C CA . TYR A 1 126 ? 4.370 -6.731 -13.817 1.00 87.31 126 TYR A CA 1
ATOM 883 C C . TYR A 1 126 ? 5.539 -6.511 -12.859 1.00 87.31 126 TYR A C 1
ATOM 885 O O . TYR A 1 126 ? 6.660 -6.232 -13.290 1.00 87.31 126 TYR A O 1
ATOM 893 N N . LEU A 1 127 ? 5.264 -6.619 -11.558 1.00 83.44 127 LEU A N 1
ATOM 894 C CA . LEU A 1 127 ? 6.236 -6.430 -10.483 1.00 83.44 127 LEU A CA 1
ATOM 895 C C . LEU A 1 127 ? 6.299 -7.718 -9.657 1.00 83.44 127 LEU A C 1
ATOM 897 O O . LEU A 1 127 ? 5.507 -7.889 -8.739 1.00 83.44 127 LEU A O 1
ATOM 901 N N . GLU A 1 128 ? 7.202 -8.653 -9.951 1.00 86.94 128 GLU A N 1
ATOM 902 C CA . GLU A 1 128 ? 7.211 -9.923 -9.198 1.00 86.94 128 GLU A CA 1
ATOM 903 C C . GLU A 1 128 ? 7.639 -9.715 -7.735 1.00 86.94 128 GLU A C 1
ATOM 905 O O . GLU A 1 128 ? 6.906 -10.019 -6.800 1.00 86.94 128 GLU A O 1
ATOM 910 N N . THR A 1 129 ? 8.831 -9.173 -7.523 1.00 86.38 129 THR A N 1
ATOM 911 C CA . THR A 1 129 ? 9.461 -8.877 -6.221 1.00 86.38 129 THR A CA 1
ATOM 912 C C . THR A 1 129 ? 10.114 -7.488 -6.205 1.00 86.38 129 THR A C 1
ATOM 914 O O . THR A 1 129 ? 10.794 -7.120 -5.247 1.00 86.38 129 THR A O 1
ATOM 917 N N . ALA A 1 130 ? 9.895 -6.702 -7.262 1.00 86.31 130 ALA A N 1
ATOM 918 C CA . ALA A 1 130 ? 10.515 -5.403 -7.472 1.00 86.31 130 ALA A CA 1
ATOM 919 C C . ALA A 1 130 ? 10.225 -4.399 -6.347 1.00 86.31 130 ALA A C 1
ATOM 921 O O . ALA A 1 130 ? 9.205 -4.465 -5.654 1.00 86.31 130 ALA A O 1
ATOM 922 N N . THR A 1 131 ? 11.114 -3.415 -6.207 1.00 87.69 131 THR A N 1
ATOM 923 C CA . THR A 1 131 ? 10.938 -2.296 -5.275 1.00 87.69 131 THR A CA 1
ATOM 924 C C . THR A 1 131 ? 10.746 -0.981 -6.026 1.00 87.69 131 THR A C 1
ATOM 926 O O . THR A 1 131 ? 11.626 -0.566 -6.772 1.00 87.69 131 THR A O 1
ATOM 929 N N . ILE A 1 132 ? 9.645 -0.266 -5.789 1.00 85.25 132 ILE A N 1
ATOM 930 C CA . ILE A 1 132 ? 9.410 1.070 -6.361 1.00 85.25 132 ILE A CA 1
ATOM 931 C C . ILE A 1 132 ? 9.649 2.136 -5.293 1.00 85.25 132 ILE A C 1
ATOM 933 O O . ILE A 1 132 ? 9.013 2.121 -4.244 1.00 85.25 132 ILE A O 1
ATOM 937 N N . LYS A 1 133 ? 10.535 3.092 -5.576 1.00 85.69 133 LYS A N 1
ATOM 938 C CA . LYS A 1 133 ? 10.879 4.237 -4.723 1.00 85.69 133 LYS A CA 1
ATOM 939 C C . LYS A 1 133 ? 10.547 5.553 -5.422 1.00 85.69 133 LYS A C 1
ATOM 941 O O . LYS A 1 133 ? 11.458 6.215 -5.926 1.00 85.69 133 LYS A O 1
ATOM 946 N N . PRO A 1 134 ? 9.265 5.942 -5.515 1.00 78.62 134 PRO A N 1
ATOM 947 C CA . PRO A 1 134 ? 8.899 7.197 -6.155 1.00 78.62 134 PRO A CA 1
ATOM 948 C C . PRO A 1 134 ? 9.402 8.384 -5.319 1.00 78.62 134 PRO A C 1
ATOM 950 O O . PRO A 1 134 ? 9.369 8.353 -4.087 1.00 78.62 134 PRO A O 1
ATOM 953 N N . LYS A 1 135 ? 9.830 9.455 -5.993 1.00 77.69 135 LYS A N 1
ATOM 954 C CA . LYS A 1 135 ? 10.100 10.756 -5.370 1.00 77.69 135 LYS A CA 1
ATOM 955 C C . LYS A 1 135 ? 9.005 11.724 -5.812 1.00 77.69 135 LYS A C 1
ATOM 957 O O . LYS A 1 135 ? 8.815 11.942 -6.999 1.00 77.69 135 LYS A O 1
ATOM 962 N N . GLY A 1 136 ? 8.244 12.285 -4.876 1.00 74.88 136 GLY A N 1
ATOM 963 C CA . GLY A 1 136 ? 7.145 13.206 -5.195 1.00 74.88 136 GLY A CA 1
ATOM 964 C C . GLY A 1 136 ? 5.780 12.530 -5.325 1.00 74.88 136 GLY A C 1
ATOM 965 O O . GLY A 1 136 ? 4.992 12.625 -4.404 1.00 74.88 136 GLY A O 1
ATOM 966 N N . HIS A 1 137 ? 5.443 11.871 -6.432 1.00 75.50 137 HIS A N 1
ATOM 967 C CA . HIS A 1 137 ? 4.121 11.231 -6.579 1.00 75.50 137 HIS A CA 1
ATOM 968 C C . HIS A 1 137 ? 4.208 9.823 -7.160 1.00 75.50 137 HIS A C 1
ATOM 970 O O . HIS A 1 137 ? 5.168 9.475 -7.845 1.00 75.50 137 HIS A O 1
ATOM 976 N N . LEU A 1 138 ? 3.175 9.030 -6.899 1.00 81.12 138 LEU A N 1
ATOM 977 C CA . LEU A 1 138 ? 2.886 7.804 -7.630 1.00 81.12 138 LEU A CA 1
ATOM 978 C C . LEU A 1 138 ? 1.449 7.918 -8.125 1.00 81.12 138 LEU A C 1
ATOM 980 O O . LEU A 1 138 ? 0.508 7.913 -7.328 1.00 81.12 138 LEU A O 1
ATOM 984 N N . LEU A 1 139 ? 1.295 8.078 -9.433 1.00 80.94 139 LEU A N 1
ATOM 985 C CA . LEU A 1 139 ? 0.003 8.247 -10.077 1.00 80.94 139 LEU A CA 1
ATOM 986 C C . LEU A 1 139 ? -0.241 7.043 -10.973 1.00 80.94 139 LEU A C 1
ATOM 988 O O . LEU A 1 139 ? 0.376 6.920 -12.020 1.00 80.94 139 LEU A O 1
ATOM 992 N N . ASN A 1 140 ? -1.151 6.164 -10.582 1.00 78.56 140 ASN A N 1
ATOM 993 C CA . ASN A 1 140 ? -1.722 5.176 -11.480 1.00 78.56 140 ASN A CA 1
ATOM 994 C C . ASN A 1 140 ? -3.143 5.608 -11.846 1.00 78.56 140 ASN A C 1
ATOM 996 O O . ASN A 1 140 ? -4.075 5.444 -11.058 1.00 78.56 140 ASN A O 1
ATOM 1000 N N . THR A 1 141 ? -3.291 6.193 -13.033 1.00 81.25 141 THR A N 1
ATOM 1001 C CA . THR A 1 141 ? -4.566 6.707 -13.549 1.00 81.25 141 THR A CA 1
ATOM 1002 C C . THR A 1 141 ? -5.212 5.780 -14.577 1.00 81.25 141 THR A C 1
ATOM 1004 O O . THR A 1 141 ? -6.360 6.018 -14.949 1.00 81.25 141 THR A O 1
ATOM 1007 N N . GLY A 1 142 ? -4.533 4.708 -15.006 1.00 79.12 142 GLY A N 1
ATOM 1008 C CA . GLY A 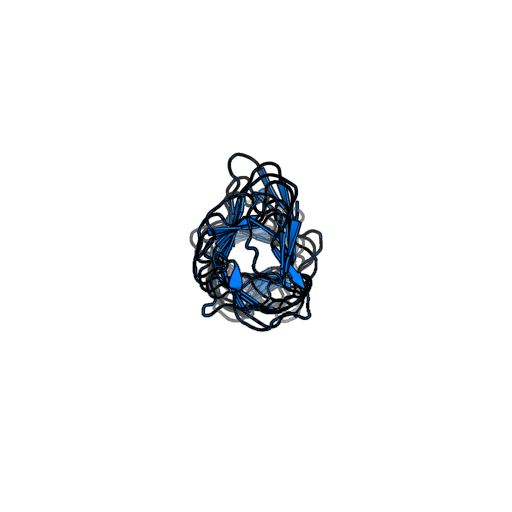1 142 ? -5.086 3.808 -16.023 1.00 79.12 142 GLY A CA 1
ATOM 1009 C C . GLY A 1 142 ? -4.344 2.496 -16.288 1.00 79.12 142 GLY A C 1
ATOM 1010 O O . GLY A 1 142 ? -4.821 1.713 -17.107 1.00 79.12 142 GLY A O 1
ATOM 1011 N N . ALA A 1 143 ? -3.222 2.211 -15.621 1.00 81.44 143 ALA A N 1
ATOM 1012 C CA . ALA A 1 143 ? -2.467 0.980 -15.853 1.00 81.44 143 ALA A CA 1
ATOM 1013 C C . ALA A 1 143 ? -2.996 -0.199 -15.027 1.00 81.44 143 ALA A C 1
ATOM 1015 O O . ALA A 1 143 ? -3.292 -0.071 -13.835 1.00 81.44 143 ALA A O 1
ATOM 1016 N N . THR A 1 144 ? -3.053 -1.382 -15.635 1.00 84.12 144 THR A N 1
ATOM 1017 C CA . THR A 1 144 ? -3.280 -2.628 -14.893 1.00 84.12 144 THR A CA 1
ATOM 1018 C C . THR A 1 144 ? -1.988 -3.011 -14.182 1.00 84.12 144 THR A C 1
ATOM 1020 O O . THR A 1 144 ? -0.943 -3.105 -14.817 1.00 84.12 144 THR A O 1
ATOM 1023 N N . VAL A 1 145 ? -2.039 -3.219 -12.868 1.00 83.00 145 VAL A N 1
ATOM 1024 C CA . VAL A 1 145 ? -0.869 -3.619 -12.078 1.00 83.00 145 VAL A CA 1
ATOM 1025 C C . VAL A 1 145 ? -1.056 -5.063 -11.648 1.00 83.00 145 VAL A C 1
ATOM 1027 O O . VAL A 1 145 ? -2.031 -5.380 -10.970 1.00 83.00 145 VAL A O 1
ATOM 1030 N N . ASP A 1 146 ? -0.111 -5.915 -12.025 1.00 86.06 146 ASP A N 1
ATOM 1031 C CA . ASP A 1 146 ? 0.141 -7.188 -11.368 1.00 86.06 146 ASP A CA 1
ATOM 1032 C C . ASP A 1 146 ? 1.287 -6.975 -10.366 1.00 86.06 146 ASP A C 1
ATOM 1034 O O . ASP A 1 146 ? 2.459 -6.912 -10.756 1.00 86.06 146 ASP A O 1
ATOM 1038 N N . PRO A 1 147 ? 0.966 -6.773 -9.076 1.00 79.94 147 PRO A N 1
ATOM 1039 C CA . PRO A 1 147 ? 1.958 -6.382 -8.093 1.00 79.94 147 PRO A CA 1
ATOM 1040 C C . PRO A 1 147 ? 2.790 -7.561 -7.587 1.00 79.94 147 PRO A C 1
ATOM 1042 O O . PRO A 1 147 ? 3.631 -7.311 -6.726 1.00 79.94 147 PRO A O 1
ATOM 1045 N N . GLY A 1 148 ? 2.530 -8.811 -8.005 1.00 86.19 148 GLY A N 1
ATOM 1046 C CA . GLY A 1 148 ? 3.212 -9.992 -7.468 1.00 86.19 148 GLY A CA 1
ATOM 1047 C C . GLY A 1 148 ? 3.321 -9.951 -5.938 1.00 86.19 148 GLY A C 1
ATOM 1048 O O . GLY A 1 148 ? 2.316 -9.872 -5.233 1.00 86.19 148 GLY A O 1
ATOM 1049 N N . THR A 1 149 ? 4.559 -9.939 -5.444 1.00 86.38 149 THR A N 1
ATOM 1050 C CA . THR A 1 149 ? 4.964 -9.703 -4.046 1.00 86.38 149 THR A CA 1
ATOM 1051 C C . THR A 1 149 ? 5.801 -8.424 -3.863 1.00 86.38 149 THR A C 1
ATOM 1053 O O . THR A 1 149 ? 6.534 -8.269 -2.883 1.00 86.38 149 THR A O 1
ATOM 1056 N N . SER A 1 150 ? 5.712 -7.502 -4.822 1.00 86.75 150 SER A N 1
ATOM 1057 C CA . SER A 1 150 ? 6.488 -6.262 -4.881 1.00 86.75 150 SER A CA 1
ATOM 1058 C C . SER A 1 150 ? 6.283 -5.332 -3.684 1.00 86.75 150 SER A C 1
ATOM 1060 O O . SER A 1 150 ? 5.332 -5.439 -2.903 1.00 86.75 150 SER A O 1
ATOM 1062 N N . SER A 1 151 ? 7.206 -4.383 -3.542 1.00 86.12 151 SER A N 1
ATOM 1063 C CA . SER A 1 151 ? 7.166 -3.376 -2.487 1.00 86.12 151 SER A CA 1
ATOM 1064 C C . SER A 1 151 ? 7.208 -1.970 -3.061 1.00 86.12 151 SER A C 1
ATOM 1066 O O . SER A 1 151 ? 8.100 -1.623 -3.830 1.00 86.12 151 SER A O 1
ATOM 1068 N N . VAL A 1 152 ? 6.281 -1.118 -2.637 1.00 83.75 152 VAL A N 1
ATOM 1069 C CA . VAL A 1 152 ? 6.347 0.321 -2.901 1.00 83.75 152 VAL A CA 1
ATOM 1070 C C . VAL A 1 152 ? 6.810 1.023 -1.632 1.00 83.75 152 VAL A C 1
ATOM 1072 O O . VAL A 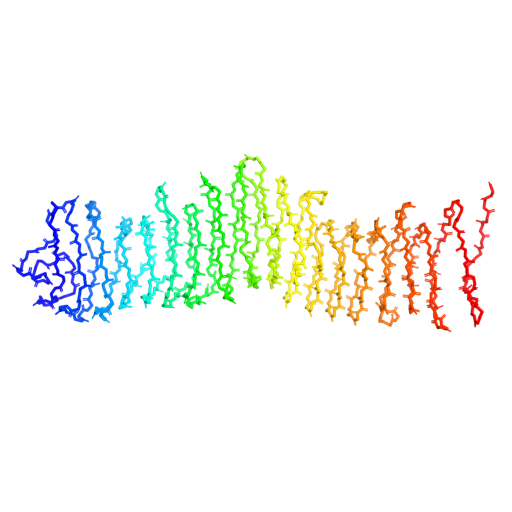1 152 ? 6.216 0.857 -0.570 1.00 83.75 152 VAL A O 1
ATOM 1075 N N . ILE A 1 153 ? 7.884 1.799 -1.729 1.00 84.75 153 ILE A N 1
ATOM 1076 C CA . ILE A 1 153 ? 8.519 2.485 -0.606 1.00 84.75 153 ILE A CA 1
ATOM 1077 C C . ILE A 1 153 ? 8.646 3.966 -0.948 1.00 84.75 153 ILE A C 1
ATOM 1079 O O . ILE A 1 153 ? 9.521 4.369 -1.708 1.00 84.75 153 ILE A O 1
ATOM 1083 N N . PHE A 1 154 ? 7.810 4.803 -0.350 1.00 78.38 154 PHE A N 1
ATOM 1084 C CA . PHE A 1 154 ? 7.962 6.249 -0.466 1.00 78.38 154 PHE A CA 1
ATOM 1085 C C . PHE A 1 154 ? 9.052 6.714 0.501 1.00 78.38 154 PHE A C 1
ATOM 1087 O O . PHE A 1 154 ? 8.968 6.441 1.697 1.00 78.38 154 PHE A O 1
ATOM 1094 N N . ILE A 1 155 ? 10.079 7.398 -0.017 1.00 72.38 155 ILE A N 1
ATOM 1095 C CA . ILE A 1 155 ? 11.213 7.914 0.763 1.00 72.38 155 ILE A CA 1
ATOM 1096 C C . ILE A 1 155 ? 11.405 9.403 0.429 1.00 72.38 155 ILE A C 1
ATOM 1098 O O . ILE A 1 155 ? 11.938 9.708 -0.630 1.00 72.38 155 ILE A O 1
ATOM 1102 N N . TRP A 1 156 ? 11.032 10.293 1.362 1.00 66.62 156 TRP A N 1
ATOM 1103 C CA . TRP A 1 156 ? 11.423 11.720 1.485 1.00 66.62 156 TRP A CA 1
ATOM 1104 C C . TRP A 1 156 ? 11.127 12.680 0.297 1.00 66.62 156 TRP A C 1
ATOM 1106 O O . TRP A 1 156 ? 11.447 12.413 -0.856 1.00 66.62 156 TRP A O 1
ATOM 1116 N N . GLY A 1 157 ? 10.669 13.908 0.603 1.00 58.41 157 GLY A N 1
ATOM 1117 C CA . GLY A 1 157 ? 11.109 15.110 -0.134 1.00 58.41 157 GLY A CA 1
ATOM 1118 C C . GLY A 1 157 ? 10.060 16.109 -0.632 1.00 58.41 157 GLY A C 1
ATOM 1119 O O . GLY A 1 157 ? 10.391 17.286 -0.721 1.00 58.41 157 GLY A O 1
ATOM 1120 N N . LEU A 1 158 ? 8.820 15.715 -0.923 1.00 58.12 158 LEU A N 1
ATOM 1121 C CA . LEU A 1 158 ? 7.729 16.620 -1.326 1.00 58.12 158 LEU A CA 1
ATOM 1122 C C . LEU A 1 158 ? 6.393 16.009 -0.881 1.00 58.12 158 LEU A C 1
ATOM 1124 O O . LEU A 1 158 ? 6.315 14.795 -0.721 1.00 58.12 158 LEU A O 1
ATOM 1128 N N . ALA A 1 159 ? 5.357 16.827 -0.655 1.00 53.78 159 ALA A N 1
ATOM 1129 C CA . ALA A 1 159 ? 4.008 16.314 -0.391 1.00 53.78 159 ALA A CA 1
ATOM 1130 C C . ALA A 1 159 ? 3.606 15.349 -1.514 1.00 53.78 159 ALA A C 1
ATOM 1132 O O . ALA A 1 159 ? 3.727 15.697 -2.691 1.00 53.78 159 ALA A O 1
ATOM 1133 N N . THR A 1 160 ? 3.177 14.142 -1.147 1.00 65.94 160 THR A N 1
ATOM 1134 C CA . THR A 1 160 ? 2.932 13.078 -2.121 1.00 65.94 160 THR A CA 1
ATOM 1135 C C . THR A 1 160 ? 1.438 12.814 -2.237 1.00 65.94 160 THR A C 1
ATOM 1137 O O . THR A 1 160 ? 0.747 12.605 -1.238 1.00 65.94 160 THR A O 1
ATOM 1140 N N . SER A 1 161 ? 0.925 12.855 -3.465 1.00 69.88 161 SER A N 1
ATOM 1141 C CA . SER A 1 161 ? -0.369 12.269 -3.782 1.00 69.88 161 SER A CA 1
ATOM 1142 C C . SER A 1 161 ? -0.142 10.832 -4.236 1.00 69.88 161 SER A C 1
ATOM 1144 O O . SER A 1 161 ? 0.681 10.557 -5.115 1.00 69.88 161 SER A O 1
ATOM 1146 N N . ILE A 1 162 ? -0.875 9.912 -3.618 1.00 74.00 162 ILE A N 1
ATOM 1147 C CA . ILE A 1 162 ? -0.969 8.526 -4.064 1.00 74.00 162 ILE A CA 1
ATOM 1148 C C . ILE A 1 162 ? -2.334 8.405 -4.722 1.00 74.00 162 ILE A C 1
ATOM 1150 O O . ILE A 1 162 ? -3.365 8.330 -4.052 1.00 74.00 162 ILE A O 1
ATOM 1154 N N . THR A 1 163 ? -2.343 8.450 -6.051 1.00 69.50 163 THR A N 1
ATOM 1155 C CA . THR A 1 163 ? -3.543 8.127 -6.827 1.00 69.50 163 THR A CA 1
ATOM 1156 C C . THR A 1 163 ? -3.343 6.732 -7.371 1.00 69.50 163 THR A C 1
ATOM 1158 O O . THR A 1 163 ? -2.381 6.491 -8.095 1.00 69.50 163 THR A O 1
ATOM 1161 N N . HIS A 1 164 ? -4.220 5.811 -7.008 1.00 67.31 164 HIS A N 1
ATOM 1162 C CA . HIS A 1 164 ? -4.206 4.457 -7.529 1.00 67.31 164 HIS A CA 1
ATOM 1163 C C . HIS A 1 164 ? -5.592 4.162 -8.102 1.00 67.31 164 HIS A C 1
ATOM 1165 O O . HIS A 1 164 ? -6.609 4.642 -7.598 1.00 67.31 164 HIS A O 1
ATOM 1171 N N . ASN A 1 165 ? -5.637 3.390 -9.180 1.00 63.75 165 ASN A N 1
ATOM 1172 C CA . ASN A 1 165 ? -6.881 2.781 -9.623 1.00 63.75 165 ASN A CA 1
ATOM 1173 C C . ASN A 1 165 ? -7.251 1.629 -8.668 1.00 63.75 165 ASN A C 1
ATOM 1175 O O . ASN A 1 165 ? -6.569 1.381 -7.678 1.00 63.75 165 ASN A O 1
ATOM 1179 N N . SER A 1 166 ? -8.332 0.904 -8.934 1.00 65.69 166 SER A N 1
ATOM 1180 C CA . SER A 1 166 ? -8.817 -0.191 -8.078 1.00 65.69 166 SER A CA 1
ATOM 1181 C C . SER A 1 166 ? -7.857 -1.390 -7.926 1.00 65.69 166 SER A C 1
ATOM 1183 O O . SER A 1 166 ? -8.268 -2.420 -7.397 1.00 65.69 166 SER A O 1
ATOM 1185 N N . GLN A 1 167 ? -6.620 -1.313 -8.432 1.00 73.69 167 GLN A N 1
ATOM 1186 C CA . GLN A 1 167 ? -5.630 -2.380 -8.329 1.00 73.69 167 GLN A CA 1
ATOM 1187 C C . GLN A 1 167 ? -4.830 -2.276 -7.019 1.00 73.69 167 GLN A C 1
ATOM 1189 O O . GLN A 1 167 ? -4.501 -1.171 -6.578 1.00 73.69 167 GLN A O 1
ATOM 1194 N N . PRO A 1 168 ? -4.511 -3.413 -6.384 1.00 81.19 168 PRO A N 1
ATOM 1195 C CA . PRO A 1 168 ? -3.857 -3.433 -5.085 1.00 81.19 168 PRO A CA 1
ATOM 1196 C C . PRO A 1 168 ? -2.347 -3.188 -5.162 1.00 81.19 168 PRO A C 1
ATOM 1198 O O . PRO A 1 168 ? -1.684 -3.567 -6.126 1.00 81.19 168 PRO A O 1
ATOM 1201 N N . PHE A 1 169 ? -1.785 -2.668 -4.074 1.00 82.12 169 PHE A N 1
ATOM 1202 C CA . PHE A 1 169 ? -0.369 -2.845 -3.753 1.00 82.12 169 PHE A CA 1
ATOM 1203 C C . PHE A 1 169 ? -0.168 -4.191 -3.050 1.00 82.12 169 PHE A C 1
ATOM 1205 O O . PHE A 1 169 ? -1.054 -4.639 -2.319 1.00 82.12 169 PHE A O 1
ATOM 1212 N N . TYR A 1 170 ? 0.997 -4.824 -3.218 1.00 89.75 170 TYR A N 1
ATOM 1213 C CA . TYR A 1 170 ? 1.359 -5.938 -2.342 1.00 89.75 170 TYR A CA 1
ATOM 1214 C C . TYR A 1 170 ? 1.903 -5.398 -1.016 1.00 89.75 170 TYR A C 1
ATOM 1216 O O . TYR A 1 170 ? 1.130 -5.280 -0.073 1.00 89.75 170 TYR A O 1
ATOM 1224 N N . ASN A 1 171 ? 3.166 -4.967 -0.937 1.00 90.44 171 ASN A N 1
ATOM 1225 C CA . ASN A 1 171 ? 3.664 -4.235 0.233 1.00 90.44 171 ASN A CA 1
ATOM 1226 C C . ASN A 1 171 ? 3.683 -2.726 -0.027 1.00 90.44 171 ASN A C 1
ATOM 1228 O O . ASN A 1 171 ? 4.082 -2.274 -1.104 1.00 90.44 171 ASN A O 1
ATOM 1232 N N . LEU A 1 172 ? 3.333 -1.939 0.988 1.00 90.50 172 LEU A N 1
ATOM 1233 C CA . LEU A 1 172 ? 3.429 -0.487 0.947 1.00 90.50 172 LEU A CA 1
ATOM 1234 C C . LEU A 1 172 ? 4.079 0.064 2.211 1.00 90.50 172 LEU A C 1
ATOM 1236 O O . LEU A 1 172 ? 3.665 -0.218 3.331 1.00 90.50 172 LEU A O 1
ATOM 1240 N N . THR A 1 173 ? 5.092 0.894 2.015 1.00 90.38 173 THR A N 1
ATOM 1241 C CA . THR A 1 173 ? 5.844 1.546 3.077 1.00 90.38 173 THR A CA 1
ATOM 1242 C C . THR A 1 173 ? 5.916 3.051 2.825 1.00 90.38 173 THR A C 1
ATOM 1244 O O . THR A 1 173 ? 6.378 3.498 1.776 1.00 90.38 173 THR A O 1
ATOM 1247 N N . LEU A 1 174 ? 5.466 3.840 3.797 1.00 88.12 174 LEU A N 1
ATOM 1248 C CA . LEU A 1 174 ? 5.511 5.299 3.793 1.00 88.12 174 LEU A CA 1
ATOM 1249 C C . LEU A 1 174 ? 6.561 5.757 4.811 1.00 88.12 174 LEU A C 1
ATOM 1251 O O . LEU A 1 174 ? 6.337 5.643 6.018 1.00 88.12 174 LEU A O 1
ATOM 1255 N N . LEU A 1 175 ? 7.703 6.259 4.328 1.00 84.44 175 LEU A N 1
ATOM 1256 C CA . LEU A 1 175 ? 8.812 6.737 5.159 1.00 84.44 175 LEU A CA 1
ATOM 1257 C C . LEU A 1 175 ? 9.075 8.220 4.915 1.00 84.44 175 LEU A C 1
ATOM 1259 O O . LEU A 1 175 ? 9.438 8.652 3.818 1.00 84.44 175 LEU A O 1
ATOM 1263 N N . GLY A 1 176 ? 8.968 9.024 5.967 1.00 73.56 176 GLY A N 1
ATOM 1264 C CA . GLY A 1 176 ? 9.373 10.425 5.901 1.00 73.56 176 GLY A CA 1
ATOM 1265 C C . GLY A 1 176 ? 8.926 11.245 7.098 1.00 73.56 176 GLY A C 1
ATOM 1266 O O . GLY A 1 176 ? 8.168 10.776 7.943 1.00 73.56 176 GLY A O 1
ATOM 1267 N N . SER A 1 177 ? 9.406 12.481 7.169 1.00 75.00 177 SER A N 1
ATOM 1268 C CA . SER A 1 177 ? 9.060 13.425 8.224 1.00 75.00 177 SER A CA 1
ATOM 1269 C C . SER A 1 177 ? 8.702 14.799 7.676 1.00 75.00 177 SER A C 1
ATOM 1271 O O . SER A 1 177 ? 9.319 15.291 6.740 1.00 75.00 177 SER A O 1
ATOM 1273 N N . GLY A 1 178 ? 7.695 15.433 8.275 1.00 76.25 178 GLY A N 1
ATOM 1274 C CA . GLY A 1 178 ? 7.181 16.733 7.851 1.00 76.25 178 GLY A CA 1
ATOM 1275 C C . GLY A 1 178 ? 6.326 16.687 6.582 1.00 76.25 178 GLY A C 1
ATOM 1276 O O . GLY A 1 178 ? 6.137 17.728 5.958 1.00 76.25 178 GLY A O 1
ATOM 1277 N N . PHE A 1 179 ? 5.817 15.512 6.194 1.00 79.25 179 PHE A N 1
ATOM 1278 C CA . PHE A 1 179 ? 5.042 15.331 4.966 1.00 79.25 179 PHE A CA 1
ATOM 1279 C C . PHE A 1 179 ? 3.665 14.721 5.229 1.00 79.25 179 PHE A C 1
ATOM 1281 O O . PHE A 1 179 ? 3.483 13.922 6.152 1.00 79.25 179 PHE A O 1
ATOM 1288 N N . THR A 1 180 ? 2.730 15.075 4.348 1.00 85.69 180 THR A N 1
ATOM 1289 C CA . THR A 1 180 ? 1.409 14.458 4.240 1.00 85.69 180 THR A CA 1
ATOM 1290 C C . THR A 1 180 ? 1.364 13.572 2.997 1.00 85.69 180 THR A C 1
ATOM 1292 O O . THR A 1 180 ? 1.712 14.017 1.899 1.00 85.69 180 THR A O 1
ATOM 1295 N N . TYR A 1 181 ? 0.938 12.326 3.186 1.00 86.50 181 TYR A N 1
ATOM 1296 C CA . TYR A 1 181 ? 0.597 11.364 2.145 1.00 86.50 181 TYR A CA 1
ATOM 1297 C C . TYR A 1 181 ? -0.908 11.426 1.927 1.00 86.50 181 TYR A C 1
ATOM 1299 O O . TYR A 1 181 ? -1.669 10.878 2.723 1.00 86.50 181 TYR A O 1
ATOM 1307 N N . THR A 1 182 ? -1.343 12.117 0.879 1.00 86.50 182 THR A N 1
ATOM 1308 C CA . THR A 1 182 ? -2.768 12.209 0.555 1.00 86.50 182 THR A CA 1
ATOM 1309 C C . THR A 1 182 ? -3.146 11.048 -0.354 1.00 86.50 182 THR A C 1
ATOM 1311 O O . THR A 1 182 ? -2.651 10.950 -1.482 1.00 86.50 182 THR A O 1
ATOM 1314 N N . ILE A 1 183 ? -4.035 10.179 0.125 1.00 83.62 183 ILE A N 1
ATOM 1315 C CA . ILE A 1 183 ? -4.599 9.101 -0.691 1.00 83.62 183 ILE A CA 1
ATOM 1316 C C . ILE A 1 183 ? -5.797 9.662 -1.470 1.00 83.62 183 ILE A C 1
ATOM 1318 O O . ILE A 1 183 ? -6.623 10.405 -0.927 1.00 83.62 183 ILE A O 1
ATOM 1322 N N . GLY A 1 184 ? -5.854 9.371 -2.771 1.00 79.94 184 GLY A N 1
ATOM 1323 C CA . GLY A 1 184 ? -6.971 9.761 -3.635 1.00 79.94 184 GLY A CA 1
ATOM 1324 C C . GLY A 1 184 ? -8.288 9.072 -3.253 1.00 79.94 184 GLY A C 1
ATOM 1325 O O . GLY A 1 184 ? -8.324 8.218 -2.379 1.00 79.94 184 GLY A O 1
ATOM 1326 N N . SER A 1 185 ? -9.387 9.442 -3.910 1.00 77.50 185 SER A N 1
ATOM 1327 C CA . SER A 1 185 ? -10.681 8.759 -3.753 1.00 77.50 185 SER A CA 1
ATOM 1328 C C . SER A 1 185 ? -10.684 7.375 -4.415 1.00 77.50 185 SER A C 1
ATOM 1330 O O . SER A 1 185 ? -10.020 7.191 -5.434 1.00 77.50 185 SER A O 1
ATOM 1332 N N . GLY A 1 186 ? -11.521 6.455 -3.933 1.00 82.44 186 GLY A N 1
ATOM 1333 C CA . GLY A 1 186 ? -11.684 5.109 -4.498 1.00 82.44 186 GLY A CA 1
ATOM 1334 C C . GLY A 1 186 ? -11.404 4.019 -3.467 1.00 82.44 186 GLY A C 1
ATOM 1335 O O . GLY A 1 186 ? -11.431 4.291 -2.271 1.00 82.44 186 GLY A O 1
ATOM 1336 N N . THR A 1 187 ? -11.148 2.793 -3.929 1.00 86.00 187 THR A N 1
ATOM 1337 C CA . THR A 1 187 ? -10.836 1.648 -3.057 1.00 86.00 187 THR A CA 1
ATOM 1338 C C . THR A 1 187 ? -9.352 1.319 -3.109 1.00 86.00 187 THR A C 1
ATOM 1340 O O . THR A 1 187 ? -8.852 0.840 -4.128 1.00 86.00 187 THR A O 1
ATOM 1343 N N . TRP A 1 188 ? -8.653 1.557 -2.007 1.00 88.00 188 TRP A N 1
ATOM 1344 C CA . TRP A 1 188 ? -7.228 1.320 -1.826 1.00 88.00 188 TRP A CA 1
ATOM 1345 C C . TRP A 1 188 ? -6.977 -0.006 -1.137 1.00 88.00 188 TRP A C 1
ATOM 1347 O O . TRP A 1 188 ? -7.385 -0.187 0.001 1.00 88.00 188 TRP A O 1
ATOM 1357 N N . THR A 1 189 ? -6.306 -0.938 -1.813 1.00 90.88 189 THR A N 1
ATOM 1358 C CA . THR A 1 189 ? -6.038 -2.273 -1.259 1.00 90.88 189 THR A CA 1
ATOM 1359 C C . THR A 1 189 ? -4.542 -2.511 -1.078 1.00 90.88 189 THR A C 1
ATOM 1361 O O . THR A 1 189 ? -3.761 -2.258 -1.998 1.00 90.88 189 THR A O 1
ATOM 1364 N N . VAL A 1 190 ? -4.149 -3.036 0.084 1.00 92.56 190 VAL A N 1
ATOM 1365 C CA . VAL A 1 190 ? -2.788 -3.508 0.381 1.00 92.56 190 VAL A CA 1
ATOM 1366 C C . VAL A 1 190 ? -2.857 -4.980 0.789 1.00 92.56 190 VAL A C 1
ATOM 1368 O O . VAL A 1 190 ? -3.440 -5.311 1.823 1.00 92.56 190 VAL A O 1
ATOM 1371 N N . ARG A 1 191 ? -2.282 -5.867 -0.035 1.00 94.00 191 ARG A N 1
ATOM 1372 C CA . ARG A 1 191 ? -2.370 -7.326 0.161 1.00 94.00 191 ARG A CA 1
ATOM 1373 C C . ARG A 1 191 ? -1.384 -7.868 1.194 1.00 94.00 191 ARG A C 1
ATOM 1375 O O . ARG A 1 191 ? -1.694 -8.773 1.958 1.00 94.00 191 ARG A O 1
ATOM 1382 N N . GLY A 1 192 ? -0.169 -7.341 1.162 1.00 93.88 192 GLY A N 1
ATOM 1383 C CA . GLY A 1 192 ? 0.926 -7.671 2.059 1.00 93.88 192 GLY A CA 1
ATOM 1384 C C . GLY A 1 192 ? 0.975 -6.706 3.239 1.00 93.88 192 GLY A C 1
ATOM 1385 O O . GLY A 1 192 ? -0.044 -6.366 3.835 1.00 93.88 192 GLY A O 1
ATOM 1386 N N . ALA A 1 193 ? 2.174 -6.262 3.602 1.00 95.75 193 ALA A N 1
ATOM 1387 C CA . ALA A 1 193 ? 2.357 -5.363 4.733 1.00 95.75 193 ALA A CA 1
ATOM 1388 C C . ALA A 1 193 ? 2.130 -3.894 4.350 1.00 95.75 193 ALA A C 1
ATOM 1390 O O . ALA A 1 193 ? 2.704 -3.393 3.380 1.00 95.75 193 ALA A O 1
ATOM 1391 N N . PHE A 1 194 ? 1.366 -3.186 5.178 1.00 95.31 194 PHE A N 1
ATOM 1392 C CA . PHE A 1 194 ? 1.333 -1.733 5.231 1.00 95.31 194 PHE A CA 1
ATOM 1393 C C . PHE A 1 194 ? 2.174 -1.223 6.407 1.00 95.31 194 PHE A C 1
ATOM 1395 O O . PHE A 1 194 ? 1.972 -1.629 7.554 1.00 95.31 194 PHE A O 1
ATOM 1402 N N . MET A 1 195 ? 3.074 -0.279 6.142 1.00 93.88 195 MET A N 1
ATOM 1403 C CA . MET A 1 195 ? 3.855 0.402 7.170 1.00 93.88 195 MET A CA 1
ATOM 1404 C C . MET A 1 195 ? 3.886 1.907 6.917 1.00 93.88 195 MET A C 1
ATOM 1406 O O . MET A 1 195 ? 4.286 2.353 5.846 1.00 93.88 195 MET A O 1
ATOM 1410 N N . ALA A 1 196 ? 3.524 2.700 7.918 1.00 91.12 196 ALA A N 1
ATOM 1411 C CA . ALA A 1 196 ? 3.724 4.145 7.914 1.00 91.12 196 ALA A CA 1
ATOM 1412 C C . ALA A 1 196 ? 4.535 4.546 9.140 1.00 91.12 196 ALA A C 1
ATOM 1414 O O . ALA A 1 196 ? 3.996 4.649 10.242 1.00 91.12 196 ALA A O 1
ATOM 1415 N N . GLU A 1 197 ? 5.828 4.781 8.951 1.00 86.81 197 GLU A N 1
ATOM 1416 C CA . GLU A 1 197 ? 6.758 5.094 10.031 1.00 86.81 197 GLU A CA 1
ATOM 1417 C C . GLU A 1 197 ? 7.503 6.393 9.714 1.00 86.81 197 GLU A C 1
ATOM 1419 O O . GLU A 1 197 ? 8.035 6.556 8.610 1.00 86.81 197 GLU A O 1
ATOM 1424 N N . PRO A 1 198 ? 7.553 7.356 10.645 1.00 79.62 198 PRO A N 1
ATOM 1425 C CA . PRO A 1 198 ? 8.291 8.567 10.385 1.00 79.62 198 PRO A CA 1
ATOM 1426 C C . PRO A 1 198 ? 9.790 8.339 10.559 1.00 79.62 198 PRO A C 1
ATOM 1428 O O . PRO A 1 198 ? 10.240 7.622 11.448 1.00 79.62 198 PRO A O 1
ATOM 1431 N N . ALA A 1 199 ? 10.585 9.046 9.761 1.00 69.50 199 ALA A N 1
ATOM 1432 C CA . ALA A 1 199 ? 12.036 9.045 9.889 1.00 69.50 199 ALA A CA 1
ATOM 1433 C C . ALA A 1 199 ? 12.584 10.474 9.808 1.00 69.50 199 ALA A C 1
ATOM 1435 O O . ALA A 1 199 ? 12.444 11.115 8.770 1.00 69.50 199 ALA A O 1
ATOM 1436 N N . PRO A 1 200 ? 13.334 10.936 10.820 1.00 67.25 200 PRO A N 1
ATOM 1437 C CA . PRO A 1 200 ? 12.841 11.450 12.107 1.00 67.25 200 PRO A CA 1
ATOM 1438 C C . PRO A 1 200 ? 11.874 12.649 11.964 1.00 67.25 200 PRO A C 1
ATOM 1440 O O . PRO A 1 200 ? 12.217 13.644 11.330 1.00 67.25 200 PRO A O 1
ATOM 1443 N N . GLY A 1 201 ? 10.682 12.585 12.577 1.00 69.56 201 GLY A N 1
ATOM 1444 C CA . GLY A 1 201 ? 9.704 13.688 12.681 1.00 69.56 201 GLY A CA 1
ATOM 1445 C C . GLY A 1 201 ? 8.246 13.207 12.633 1.00 69.56 201 GLY A C 1
ATOM 1446 O O . GLY A 1 201 ? 7.980 12.094 13.063 1.00 69.56 201 GLY A O 1
ATOM 1447 N N . LEU A 1 202 ? 7.300 14.034 12.167 1.00 79.50 202 LEU A N 1
ATOM 1448 C CA . LEU A 1 202 ? 5.881 13.650 12.046 1.00 79.50 202 LEU A CA 1
ATOM 1449 C C . LEU A 1 202 ? 5.550 13.186 10.622 1.00 79.50 202 LEU A C 1
ATOM 1451 O O . LEU A 1 202 ? 5.961 13.836 9.666 1.00 79.50 202 LEU A O 1
ATOM 1455 N N . CYS A 1 203 ? 4.793 12.104 10.479 1.00 84.75 203 CYS A N 1
ATOM 1456 C CA . CYS A 1 203 ? 4.245 11.633 9.203 1.00 84.75 203 CYS A CA 1
ATOM 1457 C C . CYS A 1 203 ? 2.719 11.737 9.266 1.00 84.75 203 CYS A C 1
ATOM 1459 O O . CYS A 1 203 ? 2.144 11.327 10.268 1.00 84.75 203 CYS A O 1
ATOM 1461 N N . THR A 1 204 ? 2.054 12.262 8.239 1.00 89.38 204 THR A N 1
ATOM 1462 C CA . THR A 1 204 ? 0.585 12.241 8.176 1.00 89.38 204 THR A CA 1
ATOM 1463 C C . THR A 1 204 ? 0.135 11.386 7.004 1.00 89.38 204 THR A C 1
ATOM 1465 O O . THR A 1 204 ? 0.502 11.670 5.867 1.00 89.38 204 THR A O 1
ATOM 1468 N N . VAL A 1 205 ? -0.680 10.367 7.263 1.00 90.69 205 VAL A N 1
ATOM 1469 C CA . VAL A 1 205 ? -1.459 9.676 6.230 1.00 90.69 205 VAL A CA 1
ATOM 1470 C C . VAL A 1 205 ? -2.842 10.307 6.214 1.00 90.69 205 VAL A C 1
ATOM 1472 O O . VAL A 1 205 ? -3.560 10.231 7.210 1.00 90.69 205 VAL A O 1
ATOM 1475 N N . ASP A 1 206 ? -3.178 10.970 5.108 1.00 90.38 206 ASP A N 1
ATOM 1476 C CA . ASP A 1 206 ? -4.403 11.745 4.963 1.00 90.38 206 ASP A CA 1
ATOM 1477 C C . ASP A 1 206 ? -5.404 11.080 4.021 1.00 90.38 206 ASP A C 1
ATOM 1479 O O . ASP A 1 206 ? -5.229 11.052 2.799 1.00 90.38 206 ASP A O 1
ATOM 1483 N N . LEU A 1 207 ? -6.479 10.568 4.623 1.00 89.88 207 LEU A N 1
ATOM 1484 C CA . LEU A 1 207 ? -7.619 9.942 3.960 1.00 89.88 207 LEU A CA 1
ATOM 1485 C C . LEU A 1 207 ? -8.875 10.830 4.010 1.00 89.88 207 LEU A C 1
ATOM 1487 O O . LEU A 1 207 ? -9.998 10.333 3.904 1.00 89.88 207 LEU A O 1
ATOM 1491 N N . SER A 1 208 ? -8.726 12.148 4.170 1.00 88.06 208 SER A N 1
ATOM 1492 C CA . SER A 1 208 ? -9.854 13.096 4.163 1.00 88.06 208 SER A CA 1
ATOM 1493 C C . SER A 1 208 ? -10.637 13.119 2.840 1.00 88.06 208 SER A C 1
ATOM 1495 O O . SER A 1 208 ? -11.794 13.536 2.811 1.00 88.06 208 SER A O 1
ATOM 1497 N N . ASN A 1 209 ? -10.059 12.581 1.760 1.00 87.12 209 ASN A N 1
ATOM 1498 C CA . ASN A 1 209 ? -10.740 12.355 0.481 1.00 87.12 209 ASN A CA 1
ATOM 1499 C C . ASN A 1 209 ? -11.731 11.180 0.495 1.00 87.12 209 ASN A C 1
ATOM 1501 O O . ASN A 1 209 ? -12.329 10.877 -0.537 1.00 87.12 209 ASN A O 1
ATOM 1505 N N . ASN A 1 210 ? -11.925 10.533 1.646 1.00 89.38 210 ASN A N 1
ATOM 1506 C CA . ASN A 1 210 ? -12.852 9.421 1.844 1.00 89.38 210 ASN A CA 1
ATOM 1507 C C . ASN A 1 210 ? -12.588 8.185 0.953 1.00 89.38 210 ASN A C 1
ATOM 1509 O O . ASN A 1 210 ? -13.551 7.648 0.404 1.00 89.38 210 ASN A O 1
ATOM 1513 N N . PRO A 1 211 ? -11.338 7.711 0.773 1.00 89.81 211 PRO A N 1
ATOM 1514 C CA . PRO A 1 211 ? -11.135 6.397 0.182 1.00 89.81 211 PRO A CA 1
ATOM 1515 C C . PRO A 1 211 ? -11.688 5.300 1.091 1.00 89.81 211 PRO A C 1
ATOM 1517 O O . PRO A 1 211 ? -11.571 5.380 2.316 1.00 89.81 211 PRO A O 1
ATOM 1520 N N . ASP A 1 212 ? -12.214 4.247 0.477 1.00 92.00 212 ASP A N 1
ATOM 1521 C CA . ASP A 1 212 ? -12.304 2.952 1.138 1.00 92.00 212 ASP A CA 1
ATOM 1522 C C . ASP A 1 212 ? -10.905 2.335 1.159 1.00 92.00 212 ASP A C 1
ATOM 1524 O O . ASP A 1 212 ? -10.184 2.362 0.161 1.00 92.00 212 ASP A O 1
ATOM 1528 N N . VAL A 1 213 ? -10.512 1.774 2.294 1.00 93.06 213 VAL A N 1
ATOM 1529 C CA . VAL A 1 213 ? -9.209 1.141 2.493 1.00 93.06 213 VAL A CA 1
ATOM 1530 C C . VAL A 1 213 ? -9.428 -0.331 2.787 1.00 93.06 213 VAL A C 1
ATOM 1532 O O . VAL A 1 213 ? -10.294 -0.669 3.580 1.00 93.06 213 VAL A O 1
ATOM 1535 N N . ASN A 1 214 ? -8.653 -1.217 2.179 1.00 95.19 214 ASN A N 1
ATOM 1536 C CA . ASN A 1 214 ? -8.710 -2.649 2.411 1.00 95.19 214 ASN A CA 1
ATOM 1537 C C . ASN A 1 214 ? -7.313 -3.198 2.720 1.00 95.19 214 ASN A C 1
ATOM 1539 O O . ASN A 1 214 ? -6.404 -3.117 1.893 1.00 95.19 214 ASN A O 1
ATOM 1543 N N . PHE A 1 215 ? -7.150 -3.777 3.903 1.00 96.62 215 PHE A N 1
ATOM 1544 C CA . PHE A 1 215 ? -5.933 -4.456 4.325 1.00 96.62 215 PHE A CA 1
ATOM 1545 C C . PHE A 1 215 ? -6.158 -5.968 4.327 1.00 96.62 215 PHE A C 1
ATOM 1547 O O . PHE A 1 215 ? -7.067 -6.465 4.997 1.00 96.62 215 PHE A O 1
ATOM 1554 N N . GLU A 1 216 ? -5.313 -6.696 3.594 1.00 96.38 216 GLU A N 1
ATOM 1555 C CA . GLU A 1 216 ? -5.286 -8.167 3.617 1.00 96.38 216 GLU A CA 1
ATOM 1556 C C . GLU A 1 216 ? -4.081 -8.714 4.406 1.00 96.38 216 GLU A C 1
ATOM 1558 O O . GLU A 1 216 ? -4.097 -9.867 4.837 1.00 96.38 216 GLU A O 1
ATOM 1563 N N . GLY A 1 217 ? -3.060 -7.884 4.653 1.00 96.69 217 GLY A N 1
ATOM 1564 C CA . GLY A 1 217 ? -1.908 -8.231 5.485 1.00 96.69 217 GLY A CA 1
ATOM 1565 C C . GLY A 1 217 ? -1.722 -7.292 6.677 1.00 96.69 217 GLY A C 1
ATOM 1566 O O . GLY A 1 217 ? -2.657 -6.623 7.119 1.00 96.69 217 GLY A O 1
ATOM 1567 N N . ASN A 1 218 ? -0.518 -7.295 7.256 1.00 97.75 218 ASN A N 1
ATOM 1568 C CA . ASN A 1 218 ? -0.226 -6.604 8.517 1.00 97.75 218 ASN A CA 1
ATOM 1569 C C . ASN A 1 218 ? -0.196 -5.081 8.366 1.00 97.75 218 ASN A C 1
ATOM 1571 O O . ASN A 1 218 ? 0.278 -4.561 7.359 1.00 97.75 218 ASN A O 1
ATOM 1575 N N . VAL A 1 219 ? -0.625 -4.373 9.411 1.00 97.62 219 VAL A N 1
ATOM 1576 C CA . VAL A 1 219 ? -0.700 -2.908 9.448 1.00 97.62 219 VAL A CA 1
ATOM 1577 C C . VAL A 1 219 ? 0.135 -2.378 10.608 1.00 97.62 219 VAL A C 1
ATOM 1579 O O . VAL A 1 219 ? -0.131 -2.694 11.768 1.00 97.62 219 VAL A O 1
ATOM 1582 N N . THR A 1 220 ? 1.105 -1.518 10.297 1.00 96.25 220 THR A N 1
ATOM 1583 C CA . THR A 1 220 ? 1.939 -0.823 11.284 1.00 96.25 220 THR A CA 1
ATOM 1584 C C . THR A 1 220 ? 1.864 0.688 11.086 1.00 96.25 220 THR A C 1
ATOM 1586 O O . THR A 1 220 ? 2.341 1.224 10.086 1.00 96.25 220 THR A O 1
ATOM 1589 N N . ILE A 1 221 ? 1.317 1.394 12.074 1.00 94.44 221 ILE A N 1
ATOM 1590 C CA . ILE A 1 221 ? 1.332 2.856 12.178 1.00 94.44 221 ILE A CA 1
ATOM 1591 C C . ILE A 1 221 ? 2.376 3.234 13.237 1.00 94.44 221 ILE A C 1
ATOM 1593 O O . ILE A 1 221 ? 2.168 3.041 14.433 1.00 94.44 221 ILE A O 1
ATOM 1597 N N . GLY A 1 222 ? 3.528 3.732 12.800 1.00 92.12 222 GLY A N 1
ATOM 1598 C CA . GLY A 1 222 ? 4.669 4.068 13.650 1.00 92.12 222 GLY A CA 1
ATOM 1599 C C . GLY A 1 222 ? 4.410 5.221 14.627 1.00 92.12 222 GLY A C 1
ATOM 1600 O O . GLY A 1 222 ? 3.479 6.015 14.482 1.00 92.12 222 GLY A O 1
ATOM 1601 N N . VAL A 1 223 ? 5.265 5.331 15.647 1.00 89.50 223 VAL A N 1
ATOM 1602 C CA . VAL A 1 223 ? 5.227 6.446 16.608 1.00 89.50 223 VAL A CA 1
ATOM 1603 C C . VAL A 1 223 ? 5.515 7.754 15.880 1.00 89.50 223 VAL A C 1
ATOM 1605 O O . VAL A 1 223 ? 6.525 7.854 15.200 1.00 89.50 223 VAL A O 1
ATOM 1608 N N . GLY A 1 224 ? 4.663 8.768 16.057 1.00 87.31 224 GLY A N 1
ATOM 1609 C CA . GLY A 1 224 ? 4.784 10.047 15.345 1.00 87.31 224 GLY A CA 1
ATOM 1610 C C . GLY A 1 224 ? 4.074 10.074 13.987 1.00 87.31 224 GLY A C 1
ATOM 1611 O O . GLY A 1 224 ? 4.113 11.101 13.308 1.00 87.31 224 GLY A O 1
ATOM 1612 N N . THR A 1 225 ? 3.394 8.988 13.604 1.00 89.88 225 THR A N 1
ATOM 1613 C CA . THR A 1 225 ? 2.445 8.998 12.489 1.00 89.88 225 THR A CA 1
ATOM 1614 C C . THR A 1 225 ? 1.067 9.465 12.968 1.00 89.88 225 THR A C 1
ATOM 1616 O O . THR A 1 225 ? 0.557 9.020 13.996 1.00 89.88 225 THR A O 1
ATOM 1619 N N . THR A 1 226 ? 0.464 10.382 12.218 1.00 91.00 226 THR A N 1
ATOM 1620 C CA . THR A 1 226 ? -0.942 10.775 12.323 1.00 91.00 226 THR A CA 1
ATOM 1621 C C . THR A 1 226 ? -1.704 10.093 11.199 1.00 91.00 226 THR A C 1
ATOM 1623 O O . THR A 1 226 ? -1.291 10.162 10.042 1.00 91.00 226 THR A O 1
ATOM 1626 N N . TRP A 1 227 ? -2.813 9.448 11.533 1.00 91.38 227 TRP A N 1
ATOM 1627 C CA . TRP A 1 227 ? -3.709 8.838 10.559 1.00 91.38 227 TRP A CA 1
ATOM 1628 C C . TRP A 1 227 ? -5.033 9.590 10.593 1.00 91.38 227 TRP A C 1
ATOM 1630 O O . TRP A 1 227 ? -5.777 9.477 11.570 1.00 91.38 227 TRP A O 1
ATOM 1640 N N . THR A 1 228 ? -5.298 10.394 9.561 1.00 87.75 228 THR A N 1
ATOM 1641 C CA . THR A 1 228 ? -6.568 11.111 9.425 1.00 87.75 228 THR A CA 1
ATOM 1642 C C . THR A 1 228 ? -7.481 10.360 8.481 1.00 87.75 228 THR A C 1
ATOM 1644 O O . THR A 1 228 ? -7.111 10.016 7.361 1.00 87.75 228 THR A O 1
ATOM 1647 N N . HIS A 1 229 ? -8.701 10.131 8.937 1.00 83.25 229 HIS A N 1
ATOM 1648 C CA . HIS A 1 229 ? -9.724 9.421 8.197 1.00 83.25 229 HIS A CA 1
ATOM 1649 C C . HIS A 1 229 ? -10.901 10.352 7.864 1.00 83.25 229 HIS A C 1
ATOM 1651 O O . HIS A 1 229 ? -11.263 11.213 8.664 1.00 83.25 229 HIS A O 1
ATOM 1657 N N . GLY A 1 230 ? -11.474 10.171 6.669 1.00 83.00 230 GLY A N 1
ATOM 1658 C CA . GLY A 1 230 ? -12.681 10.850 6.196 1.00 83.00 230 GLY A CA 1
ATOM 1659 C C . GLY A 1 230 ? -13.988 10.151 6.599 1.00 83.00 230 GLY A C 1
ATOM 1660 O O . GLY A 1 230 ? -14.440 10.278 7.723 1.00 83.00 230 GLY A O 1
ATOM 1661 N N . THR A 1 231 ? -14.656 9.481 5.659 1.00 88.94 231 THR A N 1
ATOM 1662 C CA . THR A 1 231 ? -15.914 8.723 5.856 1.00 88.94 231 THR A CA 1
ATOM 1663 C C . THR A 1 231 ? -15.902 7.362 5.155 1.00 88.94 231 THR A C 1
ATOM 1665 O O . THR A 1 231 ? -16.800 6.556 5.384 1.00 88.94 231 THR A O 1
ATOM 1668 N N . GLY A 1 232 ? -14.883 7.094 4.327 1.00 92.31 232 GLY A N 1
ATOM 1669 C CA . GLY A 1 232 ? -14.662 5.788 3.703 1.00 92.31 232 GLY A CA 1
ATOM 1670 C C . GLY A 1 232 ? -14.279 4.722 4.731 1.00 92.31 232 GLY A C 1
ATOM 1671 O O . GLY A 1 232 ? -13.792 5.038 5.819 1.00 92.31 232 GLY A O 1
ATOM 1672 N N . THR A 1 233 ? -14.541 3.461 4.407 1.00 94.25 233 THR A N 1
ATOM 1673 C CA . THR A 1 233 ? -14.411 2.353 5.363 1.00 94.25 233 THR A CA 1
ATOM 1674 C C . THR A 1 233 ? -13.016 1.744 5.322 1.00 94.25 233 THR A C 1
ATOM 1676 O O . THR A 1 233 ? -12.530 1.382 4.255 1.00 94.25 233 THR A O 1
ATOM 1679 N N . THR A 1 234 ? -12.401 1.547 6.488 1.00 96.25 234 THR A N 1
ATOM 1680 C CA . THR A 1 234 ? -11.211 0.706 6.658 1.00 96.25 234 THR A CA 1
ATOM 1681 C C . THR A 1 234 ? -11.638 -0.747 6.863 1.00 96.25 234 THR A C 1
ATOM 1683 O O . THR A 1 234 ? -12.186 -1.116 7.898 1.00 96.25 234 THR A O 1
ATOM 1686 N N . THR A 1 235 ? -11.385 -1.589 5.874 1.00 97.38 235 THR A N 1
ATOM 1687 C CA . THR A 1 235 ? -11.729 -3.009 5.863 1.00 97.38 235 THR A CA 1
ATOM 1688 C C . THR A 1 235 ? -10.496 -3.860 6.143 1.00 97.38 235 THR A C 1
ATOM 1690 O O . THR A 1 235 ? -9.449 -3.670 5.531 1.00 97.38 235 THR A O 1
ATOM 1693 N N . PHE A 1 236 ? -10.630 -4.827 7.044 1.00 98.31 236 PHE A N 1
ATOM 1694 C CA . PHE A 1 236 ? -9.675 -5.910 7.258 1.00 98.31 236 PHE A CA 1
ATOM 1695 C C . PHE A 1 236 ? -10.273 -7.192 6.665 1.00 98.31 236 PHE A C 1
ATOM 1697 O O . PHE A 1 236 ? -11.242 -7.741 7.207 1.00 98.31 236 PHE A O 1
ATOM 1704 N N . SER A 1 237 ? -9.757 -7.625 5.513 1.00 97.38 237 SER A N 1
ATOM 1705 C CA . SER A 1 237 ? -10.295 -8.760 4.735 1.00 97.38 237 SER A CA 1
ATOM 1706 C C . SER A 1 237 ? -9.332 -9.928 4.549 1.00 97.38 237 SER A C 1
ATOM 1708 O O . SER A 1 237 ? -9.707 -10.921 3.932 1.00 97.38 237 SER A O 1
ATOM 1710 N N . GLY A 1 238 ? -8.129 -9.838 5.113 1.00 96.25 238 GLY A N 1
ATOM 1711 C CA . GLY A 1 238 ? -7.221 -10.975 5.252 1.00 96.25 238 GLY A CA 1
ATOM 1712 C C . GLY A 1 238 ? -6.888 -11.260 6.714 1.00 96.25 238 GLY A C 1
ATOM 1713 O O . GLY A 1 238 ? -7.625 -10.877 7.625 1.00 96.25 238 GLY A O 1
ATOM 1714 N N . THR A 1 239 ? -5.754 -11.921 6.946 1.00 97.12 239 THR A N 1
ATOM 1715 C CA . THR A 1 239 ? -5.240 -12.192 8.294 1.00 97.12 239 THR A CA 1
ATOM 1716 C C . THR A 1 239 ? -4.294 -11.071 8.717 1.00 97.12 239 THR A C 1
ATOM 1718 O O . THR A 1 239 ? -3.096 -11.108 8.433 1.00 97.12 239 THR A O 1
ATOM 1721 N N . THR A 1 240 ? -4.835 -10.068 9.405 1.00 98.31 240 THR A N 1
ATOM 1722 C CA . THR A 1 240 ? -4.122 -8.833 9.743 1.00 98.31 240 THR A CA 1
ATOM 1723 C C . THR A 1 240 ? -3.729 -8.770 11.217 1.00 98.31 240 THR A C 1
ATOM 1725 O O . THR A 1 240 ? -4.570 -8.889 12.108 1.00 98.31 240 THR A O 1
ATOM 1728 N N . ILE A 1 241 ? -2.456 -8.466 11.484 1.00 97.81 241 ILE A N 1
ATOM 1729 C CA . ILE A 1 241 ? -2.002 -7.940 12.777 1.00 97.81 241 ILE A CA 1
ATOM 1730 C C . ILE A 1 241 ? -1.938 -6.414 12.694 1.00 97.81 241 ILE A C 1
ATOM 1732 O O . ILE A 1 241 ? -1.282 -5.871 11.802 1.00 97.81 241 ILE A O 1
ATOM 1736 N N . TYR A 1 242 ? -2.584 -5.726 13.635 1.00 97.75 242 TYR A N 1
ATOM 1737 C CA . TYR A 1 242 ? -2.579 -4.265 13.727 1.00 97.75 242 TYR A CA 1
ATOM 1738 C C . TYR A 1 242 ? -1.687 -3.766 14.863 1.00 97.75 242 TYR A C 1
ATOM 1740 O O . TYR A 1 242 ? -1.840 -4.175 16.016 1.00 97.75 242 TYR A O 1
ATOM 1748 N N . THR A 1 243 ? -0.794 -2.833 14.533 1.00 96.50 243 THR A N 1
ATOM 1749 C CA . THR A 1 243 ? 0.084 -2.135 15.476 1.00 96.50 243 THR A CA 1
ATOM 1750 C C . THR A 1 243 ? 0.023 -0.627 15.245 1.00 96.50 243 THR A C 1
ATOM 1752 O O . THR A 1 243 ? 0.153 -0.153 14.120 1.00 96.50 243 THR A O 1
ATOM 1755 N N . CYS A 1 244 ? -0.110 0.144 16.319 1.00 94.75 244 CYS A N 1
ATOM 1756 C CA . CYS A 1 244 ? -0.122 1.598 16.323 1.00 94.75 244 CYS A CA 1
ATOM 1757 C C . CYS A 1 244 ? 0.702 2.133 17.497 1.00 94.75 244 CYS A C 1
ATOM 1759 O O . CYS A 1 244 ? 0.437 1.819 18.658 1.00 94.75 244 CYS A O 1
ATOM 1761 N N . GLY A 1 245 ? 1.696 2.965 17.193 1.00 91.19 245 GLY A N 1
ATOM 1762 C CA . GLY A 1 245 ? 2.569 3.577 18.188 1.00 91.19 245 GLY A CA 1
ATOM 1763 C C . GLY A 1 245 ? 1.893 4.685 19.000 1.00 91.19 245 GLY A C 1
ATOM 1764 O O . GLY A 1 245 ? 2.235 4.875 20.165 1.00 91.19 245 GLY A O 1
ATOM 1765 N N . VAL A 1 246 ? 0.940 5.420 18.407 1.00 87.56 246 VAL A N 1
ATOM 1766 C CA . VAL A 1 246 ? 0.201 6.512 19.069 1.00 87.56 246 VAL A CA 1
ATOM 1767 C C . VAL A 1 246 ? -1.253 6.548 18.586 1.00 87.56 246 VAL A C 1
ATOM 1769 O O . VAL A 1 246 ? -1.571 7.050 17.509 1.00 87.56 246 VAL A O 1
ATOM 1772 N N . VAL A 1 247 ? -2.160 6.046 19.422 1.00 87.56 247 VAL A N 1
ATOM 1773 C CA . VAL A 1 247 ? -3.589 5.916 19.083 1.00 87.56 247 VAL A CA 1
ATOM 1774 C C . VAL A 1 247 ? -4.345 7.244 19.165 1.00 87.56 247 VAL A C 1
ATOM 1776 O O . VAL A 1 247 ? -5.330 7.445 18.465 1.00 87.56 247 VAL A O 1
ATOM 1779 N N . SER A 1 248 ? -3.898 8.194 19.989 1.00 86.12 248 SER A N 1
ATOM 1780 C CA . SER A 1 248 ? -4.589 9.485 20.145 1.00 86.12 248 SER A CA 1
ATOM 1781 C C . SER A 1 248 ? -4.619 10.319 18.860 1.00 86.12 248 SER A C 1
ATOM 1783 O O . SER A 1 248 ? -5.526 11.133 18.692 1.00 86.12 248 SER A O 1
ATOM 1785 N N . THR A 1 249 ? -3.660 10.096 17.960 1.00 82.81 249 THR A N 1
ATOM 1786 C CA . THR A 1 249 ? -3.510 10.773 16.664 1.00 82.81 249 THR A CA 1
ATOM 1787 C C . THR A 1 249 ? -3.880 9.885 15.477 1.00 82.81 249 THR A C 1
ATOM 1789 O O . THR A 1 249 ? -3.660 10.281 14.335 1.00 82.81 249 THR A O 1
ATOM 1792 N N . SER A 1 250 ? -4.409 8.687 15.729 1.00 87.19 250 SER A N 1
ATOM 1793 C CA . SER A 1 250 ? -4.753 7.726 14.685 1.00 87.19 250 SER A CA 1
ATOM 1794 C C . SER A 1 250 ? -6.214 7.324 14.825 1.00 87.19 250 SER A C 1
ATOM 1796 O O . SER A 1 250 ? -6.577 6.654 15.788 1.00 87.19 250 SER A O 1
ATOM 1798 N N . ASP A 1 251 ? -7.046 7.745 13.879 1.00 89.12 251 ASP A N 1
ATOM 1799 C CA . ASP A 1 251 ? -8.453 7.354 13.802 1.00 89.12 251 ASP A CA 1
ATOM 1800 C C . ASP A 1 251 ? -8.684 6.618 12.488 1.00 89.12 251 ASP A C 1
ATOM 1802 O O . ASP A 1 251 ? -8.544 7.211 11.427 1.00 89.12 251 ASP A O 1
ATOM 1806 N N . LEU A 1 252 ? -9.010 5.327 12.541 1.00 93.38 252 LEU A N 1
ATOM 1807 C CA . LEU A 1 252 ? -9.231 4.530 11.332 1.00 93.38 252 LEU A CA 1
ATOM 1808 C C . LEU A 1 252 ? -10.592 4.780 10.669 1.00 93.38 252 LEU A C 1
ATOM 1810 O O . LEU A 1 252 ? -10.812 4.284 9.561 1.00 93.38 252 LEU A O 1
ATOM 1814 N N . GLY A 1 253 ? -11.503 5.506 11.326 1.00 93.75 253 GLY A N 1
ATOM 1815 C CA . GLY A 1 253 ? -12.854 5.713 10.816 1.00 93.75 253 GLY A CA 1
ATOM 1816 C C . GLY A 1 253 ? -13.798 4.543 10.937 1.00 93.75 253 GLY A C 1
ATOM 1817 O O . GLY A 1 253 ? -13.571 3.696 11.794 1.00 93.75 253 GLY A O 1
ATOM 1818 N N . PRO A 1 254 ? -14.871 4.455 10.125 1.00 95.50 254 PRO A N 1
ATOM 1819 C CA . PRO A 1 254 ? -15.625 3.230 9.988 1.00 95.50 254 PRO A CA 1
ATOM 1820 C C . PRO A 1 254 ? -14.687 2.061 9.708 1.00 95.50 254 PRO A C 1
ATOM 1822 O O . PRO A 1 254 ? -13.903 2.095 8.763 1.00 95.50 254 PRO A O 1
ATOM 1825 N N . VAL A 1 255 ? -14.771 1.034 10.542 1.00 97.19 255 VAL A N 1
ATOM 1826 C CA . VAL A 1 255 ? -13.995 -0.193 10.428 1.00 97.19 255 VAL A CA 1
ATOM 1827 C C . VAL A 1 255 ? -14.929 -1.357 10.131 1.00 97.19 255 VAL A C 1
ATOM 1829 O O . VAL A 1 255 ? -15.948 -1.542 10.802 1.00 97.19 255 VAL A O 1
ATOM 1832 N N . ALA A 1 256 ? -14.543 -2.168 9.150 1.00 97.50 256 ALA A N 1
ATOM 1833 C CA . ALA A 1 256 ? -15.164 -3.444 8.836 1.00 97.50 256 ALA A CA 1
ATOM 1834 C C . ALA A 1 256 ? -14.143 -4.580 8.982 1.00 97.50 256 ALA A C 1
ATOM 1836 O O . ALA A 1 256 ? -13.049 -4.514 8.433 1.00 97.50 256 ALA A O 1
ATOM 1837 N N . ILE A 1 257 ? -14.496 -5.647 9.692 1.00 97.75 257 ILE A N 1
ATOM 1838 C CA . ILE A 1 257 ? -13.693 -6.874 9.763 1.00 97.75 257 ILE A CA 1
ATOM 1839 C C . ILE A 1 257 ? -14.485 -7.983 9.081 1.00 97.75 257 ILE A C 1
ATOM 1841 O O . ILE A 1 257 ? -15.610 -8.303 9.480 1.00 97.75 257 ILE A O 1
ATOM 1845 N N . THR A 1 258 ? -13.907 -8.542 8.023 1.00 97.38 258 THR A N 1
ATOM 1846 C CA . THR A 1 258 ? -14.543 -9.577 7.190 1.00 97.38 258 THR A CA 1
ATOM 1847 C C . THR A 1 258 ? -13.794 -10.903 7.225 1.00 97.38 258 THR A C 1
ATOM 1849 O O . THR A 1 258 ? -14.438 -11.940 7.105 1.00 97.38 258 THR A O 1
ATOM 1852 N N . ASP A 1 259 ? -12.481 -10.879 7.482 1.00 97.44 259 ASP A N 1
ATOM 1853 C CA . ASP A 1 259 ? -11.677 -12.077 7.757 1.00 97.44 259 ASP A CA 1
ATOM 1854 C C . ASP A 1 259 ? -11.113 -12.049 9.185 1.00 97.44 259 ASP A C 1
ATOM 1856 O O . ASP A 1 259 ? -11.887 -12.273 10.109 1.00 97.44 259 ASP A O 1
ATOM 1860 N N . SER A 1 260 ? -9.834 -11.736 9.432 1.00 96.88 260 SER A N 1
ATOM 1861 C CA . SER A 1 260 ? -9.274 -11.757 10.792 1.00 96.88 260 SER A CA 1
ATOM 1862 C C . SER A 1 260 ? -8.444 -10.521 11.132 1.00 96.88 260 SER A C 1
ATOM 1864 O O . SER A 1 260 ? -7.506 -10.169 10.425 1.00 96.88 260 SER A O 1
ATOM 1866 N N . LEU A 1 261 ? -8.720 -9.913 12.286 1.00 98.06 261 LEU A N 1
ATOM 1867 C CA . LEU A 1 261 ? -7.922 -8.837 12.872 1.00 98.06 261 LEU A CA 1
ATOM 1868 C C . LEU A 1 261 ? -7.433 -9.238 14.265 1.00 98.06 261 LEU A C 1
ATOM 1870 O O . LEU A 1 261 ? -8.248 -9.503 15.146 1.00 98.06 261 LEU A O 1
ATOM 1874 N N . THR A 1 262 ? -6.122 -9.198 14.489 1.00 97.62 262 THR A N 1
ATOM 1875 C CA . THR A 1 262 ? -5.504 -9.351 15.813 1.00 97.62 262 THR A CA 1
ATOM 1876 C C . THR A 1 262 ? -4.794 -8.067 16.218 1.00 97.62 262 THR A C 1
ATOM 1878 O O . THR A 1 262 ? -3.966 -7.535 15.476 1.00 97.62 262 THR A O 1
ATOM 1881 N N . LEU A 1 263 ? -5.085 -7.565 17.415 1.00 97.69 263 LEU A N 1
ATOM 1882 C CA . LEU A 1 263 ? -4.419 -6.379 17.945 1.00 97.69 263 LEU A CA 1
ATOM 1883 C C . LEU A 1 263 ? -3.079 -6.727 18.602 1.00 97.69 263 LEU A C 1
ATOM 1885 O O . LEU A 1 263 ? -3.001 -7.610 19.456 1.00 97.69 263 LEU A O 1
ATOM 1889 N N . ALA A 1 264 ? -2.044 -5.964 18.257 1.00 96.75 264 ALA A N 1
ATOM 1890 C CA . ALA A 1 264 ? -0.762 -5.901 18.964 1.00 96.75 264 ALA A CA 1
ATOM 1891 C C . ALA A 1 264 ? -0.559 -4.550 19.688 1.00 96.75 264 ALA A C 1
ATOM 1893 O O . ALA A 1 264 ? 0.490 -4.291 20.282 1.00 96.75 264 ALA A O 1
ATOM 1894 N N . SER A 1 265 ? -1.566 -3.677 19.647 1.00 96.06 265 SER A N 1
ATOM 1895 C CA . SER A 1 265 ? -1.621 -2.397 20.350 1.00 96.06 265 SER A CA 1
ATOM 1896 C C . SER A 1 265 ? -3.072 -1.946 20.527 1.00 96.06 265 SER A C 1
ATOM 1898 O O . SER A 1 265 ? -3.991 -2.516 19.942 1.00 96.06 265 SER A O 1
ATOM 1900 N N . ALA A 1 266 ? -3.281 -0.851 21.260 1.00 95.50 266 ALA A N 1
ATOM 1901 C CA . ALA A 1 266 ? -4.567 -0.159 21.264 1.00 95.50 266 ALA A CA 1
ATOM 1902 C C . ALA A 1 266 ? -4.970 0.308 19.848 1.00 95.50 266 ALA A C 1
ATOM 1904 O O . ALA A 1 266 ? -4.115 0.512 18.979 1.00 95.50 266 ALA A O 1
ATOM 1905 N N . ILE A 1 267 ? -6.276 0.481 19.636 1.00 95.88 267 ILE A N 1
ATOM 1906 C CA . ILE A 1 267 ? -6.890 0.868 18.359 1.00 95.88 267 ILE A CA 1
ATOM 1907 C C . ILE A 1 267 ? -7.998 1.899 18.601 1.00 95.88 267 ILE A C 1
ATOM 1909 O O . ILE A 1 267 ? -8.643 1.892 19.651 1.00 95.88 267 ILE A O 1
ATOM 1913 N N . ARG A 1 268 ? -8.218 2.789 17.631 1.00 95.19 268 ARG A N 1
ATOM 1914 C CA . ARG A 1 268 ? -9.305 3.769 17.639 1.00 95.19 268 ARG A CA 1
ATOM 1915 C C . ARG A 1 268 ? -9.952 3.847 16.264 1.00 95.19 268 ARG A C 1
ATOM 1917 O O . ARG A 1 268 ? -9.252 3.883 15.253 1.00 95.19 268 ARG A O 1
ATOM 1924 N N . PHE A 1 269 ? -11.276 3.853 16.251 1.00 95.06 269 PHE A N 1
ATOM 1925 C CA . PHE A 1 269 ? -12.081 3.887 15.039 1.00 95.06 269 PHE A CA 1
ATOM 1926 C C . PHE A 1 269 ? -13.451 4.525 15.293 1.00 95.06 269 PHE A C 1
ATOM 1928 O O . PHE A 1 269 ? -13.898 4.661 16.432 1.00 95.06 269 PHE A O 1
ATOM 1935 N N . GLY A 1 270 ? -14.130 4.879 14.208 1.00 94.12 270 GLY A N 1
ATOM 1936 C CA . GLY A 1 270 ? -15.513 5.331 14.166 1.00 94.12 270 GLY A CA 1
ATOM 1937 C C . GLY A 1 270 ? -16.511 4.173 14.260 1.00 94.12 270 GLY A C 1
ATOM 1938 O O . GLY A 1 270 ? -16.548 3.442 15.250 1.00 94.12 270 GLY A O 1
ATOM 1939 N N . ALA A 1 271 ? -17.404 4.059 13.271 1.00 94.00 271 ALA A N 1
ATOM 1940 C CA . ALA A 1 271 ? -18.421 3.002 13.236 1.00 94.00 271 ALA A CA 1
ATOM 1941 C C . ALA A 1 271 ? -17.773 1.618 13.091 1.00 94.00 271 ALA A C 1
ATOM 1943 O O . ALA A 1 271 ? -16.748 1.484 12.437 1.00 94.00 271 ALA A O 1
ATOM 1944 N N . PHE A 1 272 ? -18.366 0.580 13.669 1.00 95.00 272 PHE A N 1
ATOM 1945 C CA . PHE A 1 272 ? -17.768 -0.752 13.676 1.00 95.00 272 PHE A CA 1
ATOM 1946 C C . PHE A 1 272 ? -18.719 -1.814 13.133 1.00 95.00 272 PHE A C 1
ATOM 1948 O O . PHE A 1 272 ? -19.867 -1.909 13.572 1.00 95.00 272 PHE A O 1
ATOM 1955 N N . THR A 1 273 ? -18.220 -2.639 12.211 1.00 95.00 273 THR A N 1
ATOM 1956 C CA . THR A 1 273 ? -18.889 -3.855 11.736 1.00 95.00 273 THR A CA 1
ATOM 1957 C C . THR A 1 273 ? -17.918 -5.031 11.752 1.00 95.00 273 THR A C 1
ATOM 1959 O O . THR A 1 273 ? -16.843 -4.963 11.169 1.00 95.00 273 THR A O 1
ATOM 1962 N N . ASN A 1 274 ? -18.304 -6.144 12.366 1.00 94.50 274 ASN A N 1
ATOM 1963 C CA . ASN A 1 274 ? -17.553 -7.393 12.319 1.00 94.50 274 ASN A CA 1
ATOM 1964 C C . ASN A 1 274 ? -18.429 -8.543 11.822 1.00 94.50 274 ASN A C 1
ATOM 1966 O O . ASN A 1 274 ? -19.511 -8.796 12.355 1.00 94.50 274 ASN A O 1
ATOM 1970 N N . SER A 1 275 ? -17.922 -9.255 10.826 1.00 93.94 275 SER A N 1
ATOM 1971 C CA . SER A 1 275 ? -18.453 -10.525 10.313 1.00 93.94 275 SER A CA 1
ATOM 1972 C C . SER A 1 275 ? -17.401 -11.642 10.316 1.00 93.94 275 SER A C 1
ATOM 1974 O O . SER A 1 275 ? -17.753 -12.806 10.150 1.00 93.94 275 SER A O 1
ATOM 1976 N N . GLY A 1 276 ? -16.134 -11.293 10.563 1.00 94.69 276 GLY A N 1
ATOM 1977 C CA . GLY A 1 276 ? -15.007 -12.210 10.685 1.00 94.69 276 GLY A CA 1
ATOM 1978 C C . GLY A 1 276 ? -14.600 -12.462 12.143 1.00 94.69 276 GLY A C 1
ATOM 1979 O O . GLY A 1 276 ? -15.441 -12.556 13.036 1.00 94.69 276 GLY A O 1
ATOM 1980 N N . THR A 1 277 ? -13.300 -12.579 12.401 1.00 95.00 277 THR A N 1
ATOM 1981 C CA . THR A 1 277 ? -12.697 -12.743 13.728 1.00 95.00 277 THR A CA 1
ATOM 1982 C C . THR A 1 277 ? -11.986 -11.466 14.151 1.00 95.00 277 THR A C 1
ATOM 1984 O O . THR A 1 277 ? -11.078 -10.992 13.478 1.00 95.00 277 THR A O 1
ATOM 1987 N N . PHE A 1 278 ? -12.354 -10.932 15.309 1.00 95.12 278 PHE A N 1
ATOM 1988 C CA . PHE A 1 278 ? -11.656 -9.824 15.942 1.00 95.12 278 PHE A CA 1
ATOM 1989 C C . PHE A 1 278 ? -11.045 -10.288 17.267 1.00 95.12 278 PHE A C 1
ATOM 1991 O O . PHE A 1 278 ? -11.765 -10.501 18.242 1.00 95.12 278 PHE A O 1
ATOM 1998 N N . ASP A 1 279 ? -9.725 -10.462 17.300 1.00 95.12 279 ASP A N 1
ATOM 1999 C CA . ASP A 1 279 ? -8.952 -10.752 18.507 1.00 95.12 279 ASP A CA 1
ATOM 2000 C C . ASP A 1 279 ? -8.372 -9.470 19.094 1.00 95.12 279 ASP A C 1
ATOM 2002 O O . ASP A 1 279 ? -7.479 -8.831 18.532 1.00 95.12 279 ASP A O 1
ATOM 2006 N N . ALA A 1 280 ? -8.893 -9.101 20.259 1.00 91.12 280 ALA A N 1
ATOM 2007 C CA . ALA A 1 280 ? -8.511 -7.895 20.965 1.00 91.12 280 ALA A CA 1
ATOM 2008 C C . ALA A 1 280 ? -7.081 -7.943 21.532 1.00 91.12 280 ALA A C 1
ATOM 2010 O O . ALA A 1 280 ? -6.602 -6.915 22.007 1.00 91.12 280 ALA A O 1
ATOM 2011 N N . GLY A 1 281 ? -6.400 -9.096 21.501 1.00 86.44 281 GLY A N 1
ATOM 2012 C CA . GLY A 1 281 ? -5.022 -9.233 21.972 1.00 86.44 281 GLY A CA 1
ATOM 2013 C C . GLY A 1 281 ? -4.847 -8.981 23.479 1.00 86.44 281 GLY A C 1
ATOM 2014 O O . GLY A 1 281 ? -5.797 -8.987 24.261 1.00 86.44 281 GLY A O 1
ATOM 2015 N N . GLY A 1 282 ? -3.606 -8.790 23.934 1.00 80.19 282 GLY A N 1
ATOM 2016 C CA . GLY A 1 282 ? -3.295 -8.627 25.359 1.00 80.19 282 GLY A CA 1
ATOM 2017 C C . GLY A 1 282 ? -3.574 -7.219 25.900 1.00 80.19 282 GLY A C 1
ATOM 2018 O O . GLY A 1 282 ? -2.823 -6.299 25.605 1.00 80.19 282 GLY A O 1
ATOM 2019 N N . ALA A 1 283 ? -4.592 -7.068 26.757 1.00 86.69 283 ALA A N 1
ATOM 2020 C CA . ALA A 1 283 ? -4.882 -5.863 27.558 1.00 86.69 283 ALA A CA 1
ATOM 2021 C C . ALA A 1 283 ? -4.863 -4.514 26.800 1.00 86.69 283 ALA A C 1
ATOM 2023 O O . ALA A 1 283 ? -4.434 -3.494 27.343 1.00 86.69 283 ALA A O 1
ATOM 2024 N N . TYR A 1 284 ? -5.330 -4.492 25.551 1.00 94.19 284 TYR A N 1
ATOM 2025 C CA . TYR A 1 284 ? -5.397 -3.269 24.752 1.00 94.19 284 TYR A CA 1
ATOM 2026 C C . TYR A 1 284 ? -6.741 -2.546 24.899 1.00 94.19 284 TYR A C 1
ATOM 2028 O O . TYR A 1 284 ? -7.786 -3.163 25.118 1.00 94.19 284 TYR A O 1
ATOM 2036 N N . THR A 1 285 ? -6.712 -1.221 24.746 1.00 93.88 285 THR A N 1
ATOM 2037 C CA . THR A 1 285 ? -7.925 -0.399 24.666 1.00 93.88 285 THR A CA 1
ATOM 2038 C C . THR A 1 285 ? -8.419 -0.330 23.223 1.00 93.88 285 THR A C 1
ATOM 2040 O O . THR A 1 285 ? -7.662 0.020 22.316 1.00 93.88 285 THR A O 1
ATOM 2043 N N . ILE A 1 286 ? -9.702 -0.627 23.034 1.00 95.25 286 ILE A N 1
ATOM 2044 C CA . ILE A 1 286 ? -10.449 -0.476 21.788 1.00 95.25 286 ILE A CA 1
ATOM 2045 C C . ILE A 1 286 ? -11.355 0.740 21.946 1.00 95.25 286 ILE A C 1
ATOM 2047 O O . ILE A 1 286 ? -12.328 0.696 22.696 1.00 95.25 286 ILE A O 1
ATOM 2051 N N . THR A 1 287 ? -11.041 1.826 21.253 1.00 95.19 287 THR A N 1
ATOM 2052 C CA . THR A 1 287 ? -11.819 3.065 21.322 1.00 95.19 287 THR A CA 1
ATOM 2053 C C . THR A 1 287 ? -12.761 3.158 20.125 1.00 95.19 287 THR A C 1
ATOM 2055 O O . THR A 1 287 ? -12.305 3.195 18.984 1.00 95.19 287 THR A O 1
ATOM 2058 N N . CYS A 1 288 ? -14.065 3.212 20.389 1.00 93.25 288 CYS A N 1
ATOM 2059 C CA . CYS A 1 288 ? -15.105 3.425 19.390 1.00 93.25 288 CYS A CA 1
ATOM 2060 C C . CYS A 1 288 ? -15.704 4.827 19.556 1.00 93.25 288 CYS A C 1
ATOM 2062 O O . CYS A 1 288 ? -16.316 5.151 20.579 1.00 93.25 288 CYS A O 1
ATOM 2064 N N . ASP A 1 289 ? -15.540 5.637 18.516 1.00 91.31 289 ASP A N 1
ATOM 2065 C CA . ASP A 1 289 ? -16.077 6.993 18.409 1.00 91.31 289 ASP A CA 1
ATOM 2066 C C . ASP A 1 289 ? -17.311 7.043 17.490 1.00 91.31 289 ASP A C 1
ATOM 2068 O O . ASP A 1 289 ? -17.909 8.102 17.285 1.00 91.31 289 ASP A O 1
ATOM 2072 N N . GLY A 1 290 ? -17.713 5.904 16.922 1.00 86.38 290 GLY A N 1
ATOM 2073 C CA . GLY A 1 290 ? -18.792 5.806 15.948 1.00 86.38 290 GLY A CA 1
ATOM 2074 C C . GLY A 1 290 ? -20.192 5.668 16.523 1.00 86.38 290 GLY A C 1
ATOM 2075 O O . GLY A 1 290 ? -20.405 5.255 17.662 1.00 86.38 290 GLY A O 1
ATOM 2076 N N . ALA A 1 291 ? -21.166 5.937 15.655 1.00 87.75 291 ALA A N 1
ATOM 2077 C CA . ALA A 1 291 ? -22.582 5.831 15.979 1.00 87.75 291 ALA A CA 1
ATOM 2078 C C . ALA A 1 291 ? -23.092 4.385 16.082 1.00 87.75 291 ALA A C 1
ATOM 2080 O O . ALA A 1 291 ? -24.173 4.177 16.621 1.00 87.75 291 ALA A O 1
ATOM 2081 N N . THR A 1 292 ? -22.351 3.390 15.582 1.00 91.00 292 THR A N 1
ATOM 2082 C CA . THR A 1 292 ? -22.811 1.993 15.524 1.00 91.00 292 THR A CA 1
ATOM 2083 C C . THR A 1 292 ? -21.706 0.995 15.849 1.00 91.00 292 THR A C 1
ATOM 2085 O O . THR A 1 292 ? -20.562 1.167 15.427 1.00 91.00 292 THR A O 1
ATOM 2088 N N . TRP A 1 293 ? -22.082 -0.098 16.509 1.00 91.56 293 TRP A N 1
ATOM 2089 C CA . TRP A 1 293 ? -21.282 -1.301 16.706 1.00 91.56 293 TRP A CA 1
ATOM 2090 C C . TRP A 1 293 ? -22.120 -2.532 16.348 1.00 91.56 293 TRP A C 1
ATOM 2092 O O . TRP A 1 293 ? -23.074 -2.882 17.043 1.00 91.56 293 TRP A O 1
ATOM 2102 N N . THR A 1 294 ? -21.743 -3.217 15.273 1.00 90.38 294 THR A N 1
ATOM 2103 C CA . THR A 1 294 ? -22.388 -4.458 14.827 1.00 90.38 294 THR A CA 1
ATOM 2104 C C . THR A 1 294 ? -21.369 -5.585 14.818 1.00 90.38 294 THR A C 1
ATOM 2106 O O . THR A 1 294 ? -20.317 -5.468 14.199 1.00 90.38 294 THR A O 1
ATOM 2109 N N . ASN A 1 295 ? -21.668 -6.697 15.482 1.00 88.88 295 ASN A N 1
ATOM 2110 C CA . ASN A 1 295 ? -20.804 -7.866 15.520 1.00 88.88 295 ASN A CA 1
ATOM 2111 C C . ASN A 1 295 ? -21.610 -9.153 15.306 1.00 88.88 295 ASN A C 1
ATOM 2113 O O . ASN A 1 295 ? -22.247 -9.675 16.218 1.00 88.88 295 ASN A O 1
ATOM 2117 N N . THR A 1 296 ? -21.528 -9.667 14.084 1.00 88.44 296 THR A N 1
ATOM 2118 C CA . THR A 1 296 ? -22.096 -10.956 13.656 1.00 88.44 296 THR A CA 1
ATOM 2119 C C . THR A 1 296 ? -21.044 -12.069 13.595 1.00 88.44 296 THR A C 1
ATOM 2121 O O . THR A 1 296 ? -21.394 -13.239 13.464 1.00 88.44 296 THR A O 1
ATOM 2124 N N . GLY A 1 297 ? -19.762 -11.702 13.693 1.00 88.88 297 GLY A N 1
ATOM 2125 C CA . GLY A 1 297 ? -18.622 -12.611 13.674 1.00 88.88 297 GLY A CA 1
ATOM 2126 C C . GLY A 1 297 ? -18.200 -13.096 15.065 1.00 88.88 297 GLY A C 1
ATOM 2127 O O . GLY A 1 297 ? -18.989 -13.133 16.009 1.00 88.88 297 GLY A O 1
ATOM 2128 N N . THR A 1 298 ? -16.925 -13.463 15.198 1.00 90.44 298 THR A N 1
ATOM 2129 C CA . THR A 1 298 ? -16.286 -13.861 16.461 1.00 90.44 298 THR A CA 1
ATOM 2130 C C . THR A 1 298 ? -15.507 -12.692 17.055 1.00 90.44 298 THR A C 1
ATOM 2132 O O . THR A 1 298 ? -14.684 -12.088 16.375 1.00 90.44 298 THR A O 1
ATOM 2135 N N . PHE A 1 299 ? -15.712 -12.399 18.339 1.00 90.44 299 PHE A N 1
ATOM 2136 C CA . PHE A 1 299 ? -14.923 -11.427 19.096 1.00 90.44 299 PHE A CA 1
ATOM 2137 C C . PHE A 1 299 ? -14.195 -12.093 20.272 1.00 90.44 299 PHE A C 1
ATOM 2139 O O . PHE A 1 299 ? -14.804 -12.489 21.270 1.00 90.44 299 PHE A O 1
ATOM 2146 N N . ILE A 1 300 ? -12.872 -12.207 20.158 1.00 90.56 300 ILE A N 1
ATOM 2147 C CA . ILE A 1 300 ? -11.985 -12.744 21.192 1.00 90.56 300 ILE A CA 1
ATOM 2148 C C . ILE A 1 300 ? -11.530 -11.574 22.065 1.00 90.56 300 ILE A C 1
ATOM 2150 O O . ILE A 1 300 ? -10.552 -10.889 21.793 1.00 90.56 300 ILE A O 1
ATOM 2154 N N . ARG A 1 301 ? -12.287 -11.330 23.133 1.00 83.06 301 ARG A N 1
ATOM 2155 C CA . ARG A 1 301 ? -12.125 -10.159 24.012 1.00 83.06 301 ARG A CA 1
ATOM 2156 C C . ARG A 1 301 ? -10.816 -10.081 24.797 1.00 83.06 301 ARG A C 1
ATOM 2158 O O . ARG A 1 301 ? -10.418 -8.980 25.162 1.00 83.06 301 ARG A O 1
ATOM 2165 N N . GLN A 1 302 ? -10.207 -11.219 25.140 1.00 88.44 302 GLN A N 1
ATOM 2166 C CA . GLN A 1 302 ? -9.088 -11.295 26.093 1.00 88.44 302 GLN A CA 1
ATOM 2167 C C . GLN A 1 302 ? -9.354 -10.458 27.368 1.00 88.44 302 GLN A C 1
ATOM 2169 O O . GLN A 1 302 ? -10.451 -10.524 27.915 1.00 88.44 302 GLN A O 1
ATOM 2174 N N . THR A 1 303 ? -8.386 -9.668 27.839 1.00 88.69 303 THR A N 1
ATOM 2175 C CA . THR A 1 303 ? -8.540 -8.702 28.945 1.00 88.69 303 THR A CA 1
ATOM 2176 C C . THR A 1 303 ? -8.641 -7.258 28.434 1.00 88.69 303 THR A C 1
ATOM 2178 O O . THR A 1 303 ? -8.101 -6.342 29.052 1.00 88.69 303 THR A O 1
ATOM 2181 N N . SER A 1 304 ? -9.224 -7.056 27.249 1.00 90.44 304 SER A N 1
ATOM 2182 C CA . SER A 1 304 ? -9.320 -5.734 26.617 1.00 90.44 304 SER A CA 1
ATOM 2183 C C . SER A 1 304 ? -10.349 -4.819 27.284 1.00 90.44 304 SER A C 1
ATOM 2185 O O . SER A 1 304 ? -11.274 -5.265 27.967 1.00 90.44 304 SER A O 1
ATOM 2187 N N . ILE A 1 305 ? -10.204 -3.519 27.033 1.00 91.44 305 ILE A N 1
ATOM 2188 C CA . ILE A 1 305 ? -11.180 -2.503 27.431 1.00 91.44 305 ILE A CA 1
ATOM 2189 C C . ILE A 1 305 ? -11.817 -1.940 26.166 1.00 91.44 305 ILE A C 1
ATOM 2191 O O . ILE A 1 305 ? -11.112 -1.393 25.321 1.00 91.44 305 ILE A O 1
ATOM 2195 N N . VAL A 1 306 ? -13.143 -2.007 26.054 1.00 91.31 306 VAL A N 1
ATOM 2196 C CA . VAL A 1 306 ? -13.887 -1.307 24.999 1.00 91.31 306 VAL A CA 1
ATOM 2197 C C . VAL A 1 306 ? -14.389 0.030 25.535 1.00 91.31 306 VAL A C 1
ATOM 2199 O O . VAL A 1 306 ? -15.178 0.081 26.478 1.00 91.31 306 VAL A O 1
ATOM 2202 N N . ALA A 1 307 ? -13.914 1.123 24.947 1.00 92.06 307 ALA A N 1
ATOM 2203 C CA . ALA A 1 307 ? -14.256 2.486 25.319 1.00 92.06 307 ALA A CA 1
ATOM 2204 C C . ALA A 1 307 ? -15.162 3.123 24.256 1.00 92.06 307 ALA A C 1
ATOM 2206 O O . ALA A 1 307 ? -14.721 3.375 23.139 1.00 92.06 307 ALA A O 1
ATOM 2207 N N . PHE A 1 308 ? -16.410 3.422 24.614 1.00 90.94 308 PHE A N 1
ATOM 2208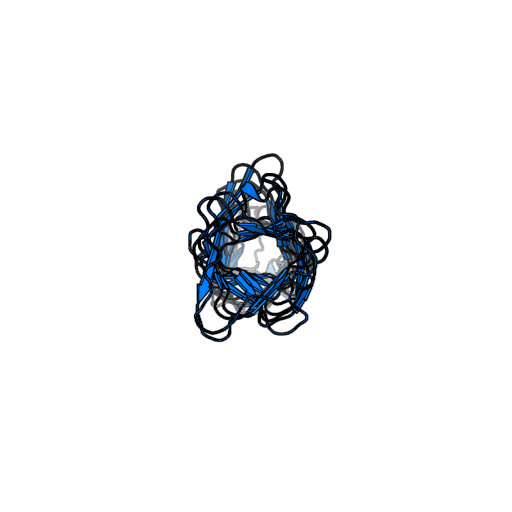 C CA . PHE A 1 308 ? -17.336 4.193 23.780 1.00 90.94 308 PHE A CA 1
ATOM 2209 C C . PHE A 1 308 ? -17.245 5.669 24.164 1.00 90.94 308 PHE A C 1
ATOM 2211 O O . PHE A 1 308 ? -17.543 6.033 25.307 1.00 90.94 308 PHE A O 1
ATOM 2218 N N . THR A 1 309 ? -16.819 6.527 23.240 1.00 90.50 309 THR A N 1
ATOM 2219 C CA . THR A 1 309 ? -16.625 7.965 23.516 1.00 90.50 309 THR A CA 1
ATOM 2220 C C . THR A 1 309 ? -17.744 8.841 22.951 1.00 90.50 309 THR A C 1
ATOM 2222 O O . THR A 1 309 ? -17.876 9.999 23.353 1.00 90.50 309 THR A O 1
ATOM 2225 N N . SER A 1 310 ? -18.590 8.281 22.084 1.00 87.69 310 SER A N 1
ATOM 2226 C CA . SER A 1 310 ? -19.756 8.932 21.492 1.00 87.69 310 SER A CA 1
ATOM 2227 C C . SER A 1 310 ? -21.036 8.125 21.747 1.00 87.69 310 SER A C 1
ATOM 2229 O O . SER A 1 310 ? -21.024 7.092 22.416 1.00 87.69 310 SER A O 1
ATOM 2231 N N . THR A 1 311 ? -22.183 8.634 21.288 1.00 86.56 311 THR A N 1
ATOM 2232 C CA . THR A 1 311 ? -23.424 7.850 21.352 1.00 86.56 311 THR A CA 1
ATOM 2233 C C . THR A 1 311 ? -23.366 6.730 20.320 1.00 86.56 311 THR A C 1
ATOM 2235 O O . THR A 1 311 ? -23.315 7.025 19.130 1.00 86.56 311 THR A O 1
ATOM 2238 N N . THR A 1 312 ? -23.417 5.476 20.770 1.00 86.25 312 THR A N 1
ATOM 2239 C CA . THR A 1 312 ? -23.235 4.288 19.922 1.00 86.25 312 THR A CA 1
ATOM 2240 C C . THR A 1 312 ? -24.408 3.326 20.077 1.00 86.25 312 THR A C 1
ATOM 2242 O O . THR A 1 312 ? -24.784 2.967 21.192 1.00 86.25 312 THR A O 1
ATOM 2245 N N . GLU A 1 313 ? -24.972 2.878 18.963 1.00 87.00 313 GLU A N 1
ATOM 2246 C CA . GLU A 1 313 ? -25.993 1.836 18.895 1.00 87.00 313 GLU A CA 1
ATOM 2247 C C . GLU A 1 313 ? -25.345 0.462 18.688 1.00 87.00 313 GLU A C 1
ATOM 2249 O O . GLU A 1 313 ? -24.544 0.271 17.775 1.00 87.00 313 GLU A O 1
ATOM 2254 N N . ILE A 1 314 ? -25.663 -0.492 19.563 1.00 83.81 314 ILE A N 1
ATOM 2255 C CA . ILE A 1 314 ? -25.197 -1.878 19.496 1.00 83.81 314 ILE A CA 1
ATOM 2256 C C . ILE A 1 314 ? -26.346 -2.731 18.960 1.00 83.81 314 ILE A C 1
ATOM 2258 O O . ILE A 1 314 ? -27.308 -3.008 19.685 1.00 83.81 314 ILE A O 1
ATOM 2262 N N . THR A 1 315 ? -26.241 -3.145 17.697 1.00 74.00 315 THR A N 1
ATOM 2263 C CA . THR A 1 315 ? -27.351 -3.795 16.978 1.00 74.00 315 THR A CA 1
ATOM 2264 C C . THR A 1 315 ? -27.225 -5.320 16.943 1.00 74.00 315 THR A C 1
ATOM 2266 O O . THR A 1 315 ? -28.238 -6.013 16.909 1.00 74.00 315 THR A O 1
ATOM 2269 N N . ASP A 1 316 ? -26.025 -5.890 17.062 1.00 65.06 316 ASP A N 1
ATOM 2270 C CA . ASP A 1 316 ? -25.864 -7.345 17.169 1.00 65.06 316 ASP A CA 1
ATOM 2271 C C . ASP A 1 316 ? -24.543 -7.713 17.853 1.00 65.06 316 ASP A C 1
ATOM 2273 O O . ASP A 1 316 ? -23.501 -7.123 17.572 1.00 65.06 316 ASP A O 1
ATOM 2277 N N . MET A 1 317 ? -24.603 -8.688 18.756 1.00 63.78 317 MET A N 1
ATOM 2278 C CA . MET A 1 317 ? -23.461 -9.324 19.417 1.00 63.78 317 MET A CA 1
ATOM 2279 C C . MET A 1 317 ? -23.552 -10.853 19.277 1.00 63.78 317 MET A C 1
ATOM 2281 O O . MET A 1 317 ? -23.099 -11.555 20.164 1.00 63.78 317 MET A O 1
ATOM 2285 N N . GLY A 1 318 ? -24.175 -11.386 18.221 1.00 49.69 318 GLY A N 1
ATOM 2286 C CA . GLY A 1 318 ? -24.216 -12.799 17.817 1.00 49.69 318 GLY A CA 1
ATOM 2287 C C . GLY A 1 318 ? -23.810 -13.848 18.869 1.00 49.69 318 GLY A C 1
ATOM 2288 O O . GLY A 1 318 ? -22.634 -14.167 19.017 1.00 49.69 318 GLY A O 1
ATOM 2289 N N . GLY A 1 319 ? -24.782 -14.443 19.566 1.00 52.97 319 GLY A N 1
ATOM 2290 C CA . GLY A 1 319 ? -24.582 -15.656 20.376 1.00 52.97 319 GLY A CA 1
ATOM 2291 C C . GLY A 1 319 ? -23.745 -15.515 21.664 1.00 52.97 319 GLY A C 1
ATOM 2292 O O . GLY A 1 319 ? -23.210 -14.471 22.016 1.00 52.97 319 GLY A O 1
ATOM 2293 N N . THR A 1 320 ? -23.656 -16.601 22.437 1.00 52.19 320 THR A N 1
ATOM 2294 C CA . THR A 1 320 ? -23.065 -16.645 23.795 1.00 52.19 320 THR A CA 1
ATOM 2295 C C . THR A 1 320 ? -21.546 -16.415 23.868 1.00 52.19 320 THR A C 1
ATOM 2297 O O . THR A 1 320 ? -20.997 -16.344 24.969 1.00 52.19 320 THR A O 1
ATOM 2300 N N . THR A 1 321 ? -20.855 -16.333 22.728 1.00 54.59 321 THR A N 1
ATOM 2301 C CA . THR A 1 321 ? -19.385 -16.254 22.618 1.00 54.59 321 THR A CA 1
ATOM 2302 C C . THR A 1 321 ? -18.849 -14.830 22.508 1.00 54.59 321 THR A C 1
ATOM 2304 O O . THR A 1 321 ? -17.707 -14.584 22.889 1.00 54.59 321 THR A O 1
ATOM 2307 N N . ASN A 1 322 ? -19.670 -13.882 22.062 1.00 68.62 322 ASN A N 1
ATOM 2308 C CA . ASN A 1 322 ? -19.292 -12.482 21.932 1.00 68.62 322 ASN A CA 1
ATOM 2309 C C . ASN A 1 322 ? -19.619 -11.750 23.234 1.00 68.62 322 ASN A C 1
ATOM 2311 O O . ASN A 1 322 ? -20.767 -11.417 23.543 1.00 68.62 322 ASN A O 1
ATOM 2315 N N . LYS A 1 323 ? -18.586 -11.540 24.044 1.00 73.94 323 LYS A N 1
ATOM 2316 C CA . LYS A 1 323 ? -18.669 -10.754 25.272 1.00 73.94 323 LYS A CA 1
ATOM 2317 C C . LYS A 1 323 ? -17.576 -9.709 25.254 1.00 73.94 323 LYS A C 1
ATOM 2319 O O . LYS A 1 323 ? -16.495 -9.984 24.752 1.00 73.94 323 LYS A O 1
ATOM 2324 N N . PHE A 1 324 ? -17.822 -8.557 25.851 1.00 81.94 324 PHE A N 1
ATOM 2325 C CA . PHE A 1 324 ? -16.749 -7.650 26.231 1.00 81.94 324 PHE A CA 1
ATOM 2326 C C . PHE A 1 324 ? -16.095 -8.133 27.522 1.00 81.94 324 PHE A C 1
ATOM 2328 O O . PHE A 1 324 ? -16.742 -8.800 28.334 1.00 81.94 324 PHE A O 1
ATOM 2335 N N . TYR A 1 325 ? -14.812 -7.816 27.702 1.00 82.06 325 TYR A N 1
ATOM 2336 C CA . TYR A 1 325 ? -14.170 -7.989 28.999 1.00 82.06 325 TYR A CA 1
ATOM 2337 C C . TYR A 1 325 ? -14.519 -6.781 29.866 1.00 82.06 325 TYR A C 1
ATOM 2339 O O . TYR A 1 325 ? -15.475 -6.879 30.624 1.00 82.06 325 TYR A O 1
ATOM 2347 N N . ASP A 1 326 ? -13.894 -5.625 29.647 1.00 80.12 326 ASP A N 1
ATOM 2348 C CA . ASP A 1 326 ? -14.281 -4.370 30.299 1.00 80.12 326 ASP A CA 1
ATOM 2349 C C . ASP A 1 326 ? -14.941 -3.399 29.310 1.00 80.12 326 ASP A C 1
ATOM 2351 O O . ASP A 1 326 ? -14.604 -3.366 28.123 1.00 80.12 326 ASP A O 1
ATOM 2355 N N . VAL A 1 327 ? -15.877 -2.578 29.800 1.00 83.44 327 VAL A N 1
ATOM 2356 C CA . VAL A 1 327 ? -16.546 -1.526 29.018 1.00 83.44 327 VAL A CA 1
ATOM 2357 C C . VAL A 1 327 ? -16.518 -0.193 29.758 1.00 83.44 327 VAL A C 1
ATOM 2359 O O . VAL A 1 327 ? -17.010 -0.076 30.881 1.00 83.44 327 VAL A O 1
ATOM 2362 N N . THR A 1 328 ? -16.031 0.850 29.093 1.00 84.88 328 THR A N 1
ATOM 2363 C CA . THR A 1 328 ? -16.113 2.235 29.572 1.00 84.88 328 THR A CA 1
ATOM 2364 C C . THR A 1 328 ? -16.970 3.058 28.622 1.00 84.88 328 THR A C 1
ATOM 2366 O O . THR A 1 328 ? -16.744 3.047 27.417 1.00 84.88 328 THR A O 1
ATOM 2369 N N . ILE A 1 329 ? -17.946 3.791 29.152 1.00 81.50 329 ILE A N 1
ATOM 2370 C CA . ILE A 1 329 ? -18.750 4.743 28.380 1.00 81.50 329 ILE A CA 1
ATOM 2371 C C . ILE A 1 329 ? -18.397 6.143 28.872 1.00 81.50 329 ILE A C 1
ATOM 2373 O O . ILE A 1 329 ? -18.542 6.445 30.059 1.00 81.50 329 ILE A O 1
ATOM 2377 N N . GLY A 1 330 ? -17.899 6.985 27.967 1.00 80.81 330 GLY A N 1
ATOM 2378 C CA . GLY A 1 330 ? -17.526 8.364 28.269 1.00 80.81 330 GLY A CA 1
ATOM 2379 C C . GLY A 1 330 ? -18.696 9.172 28.839 1.00 80.81 330 GLY A C 1
ATOM 2380 O O . GLY A 1 330 ? -19.859 8.891 28.571 1.00 80.81 330 GLY A O 1
ATOM 2381 N N . ALA A 1 331 ? -18.403 10.221 29.609 1.00 74.69 331 ALA A N 1
ATOM 2382 C CA . ALA A 1 331 ? -19.433 10.996 30.314 1.00 74.69 331 ALA A CA 1
ATOM 2383 C C . ALA A 1 331 ? -20.486 11.645 29.388 1.00 74.69 331 ALA A C 1
ATOM 2385 O O . ALA A 1 331 ? -21.620 11.861 29.808 1.00 74.69 331 ALA A O 1
ATOM 2386 N N . ALA A 1 332 ? -20.114 11.952 28.140 1.00 75.31 332 ALA A N 1
ATOM 2387 C CA . ALA A 1 332 ? -21.008 12.491 27.110 1.00 75.31 332 ALA A CA 1
ATOM 2388 C C . ALA A 1 332 ? -21.555 11.417 26.146 1.00 75.31 332 ALA A C 1
ATOM 2390 O O . ALA A 1 332 ? -22.337 11.733 25.250 1.00 75.31 332 ALA A O 1
ATOM 2391 N N . ALA A 1 333 ? -21.131 10.163 26.309 1.00 78.00 333 ALA A N 1
ATOM 2392 C CA . ALA A 1 333 ? -21.553 9.037 25.494 1.00 78.00 333 ALA A CA 1
ATOM 2393 C C . ALA A 1 333 ? -22.804 8.372 26.080 1.00 78.00 333 ALA A C 1
ATOM 2395 O O . ALA A 1 333 ? -23.058 8.392 27.286 1.00 78.00 333 ALA A O 1
ATOM 2396 N N . ASN A 1 334 ? -23.580 7.745 25.203 1.00 75.69 334 ASN A N 1
ATOM 2397 C CA . ASN A 1 334 ? -24.701 6.895 25.575 1.00 75.69 334 ASN A CA 1
ATOM 2398 C C . ASN A 1 334 ? -24.672 5.656 24.688 1.00 75.69 334 ASN A C 1
ATOM 2400 O O . ASN A 1 334 ? -24.611 5.773 23.468 1.00 75.69 334 ASN A O 1
ATOM 2404 N N . VAL A 1 335 ? -24.727 4.474 25.289 1.00 76.44 335 VAL A N 1
ATOM 2405 C CA . VAL A 1 335 ? -24.792 3.230 24.520 1.00 76.44 335 VAL A CA 1
ATOM 2406 C C . VAL A 1 335 ? -26.241 2.774 24.432 1.00 76.44 335 VAL A C 1
ATOM 2408 O O . VAL A 1 335 ? -26.867 2.493 25.457 1.00 76.44 335 VAL A O 1
ATOM 2411 N N . ILE A 1 336 ? -26.764 2.714 23.210 1.00 75.50 336 ILE A N 1
ATOM 2412 C CA . ILE A 1 336 ? -28.106 2.228 22.890 1.00 75.50 336 ILE A CA 1
ATOM 2413 C C . ILE A 1 336 ? -28.000 0.737 22.568 1.00 75.50 336 ILE A C 1
ATOM 2415 O O . ILE A 1 336 ? -27.190 0.345 21.738 1.00 75.50 336 ILE A O 1
ATOM 2419 N N . ILE A 1 337 ? -28.779 -0.100 23.245 1.00 71.19 337 ILE A N 1
ATOM 2420 C CA . ILE A 1 337 ? -28.698 -1.561 23.126 1.00 71.19 337 ILE A CA 1
ATOM 2421 C C . ILE A 1 337 ? -30.035 -2.073 22.596 1.00 71.19 33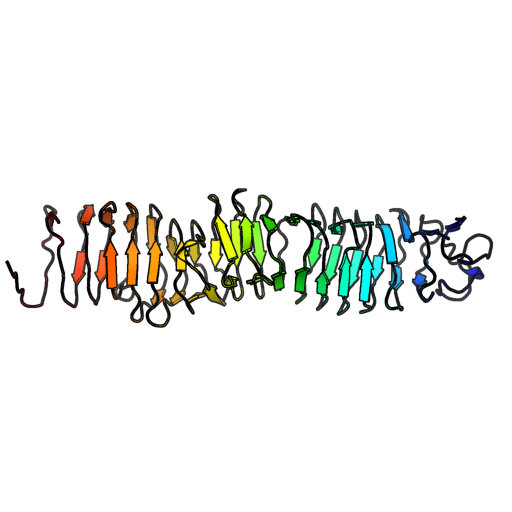7 ILE A C 1
ATOM 2423 O O . ILE A 1 337 ? -31.035 -1.993 23.314 1.00 71.19 337 ILE A O 1
ATOM 2427 N N . ASP A 1 338 ? -30.028 -2.604 21.372 1.00 64.56 338 ASP A N 1
ATOM 2428 C CA . ASP A 1 338 ? -31.228 -3.130 20.702 1.00 64.56 338 ASP A CA 1
ATOM 2429 C C . ASP A 1 338 ? -31.440 -4.633 20.941 1.00 64.56 338 ASP A C 1
ATOM 2431 O O . ASP A 1 338 ? -32.575 -5.110 20.994 1.00 64.56 338 ASP A O 1
ATOM 2435 N N . THR A 1 339 ? -30.356 -5.404 21.091 1.00 63.97 339 THR A N 1
ATOM 2436 C CA . THR A 1 339 ? -30.419 -6.874 21.183 1.00 63.97 339 THR A CA 1
ATOM 2437 C C . THR A 1 339 ? -29.815 -7.419 22.473 1.00 63.97 339 THR A C 1
ATOM 2439 O O . THR A 1 339 ? -30.551 -7.850 23.357 1.00 63.97 339 THR A O 1
ATOM 2442 N N . LYS A 1 340 ? -28.486 -7.440 22.612 1.00 66.19 340 LYS A N 1
ATOM 2443 C CA . LYS A 1 340 ? -27.808 -8.028 23.777 1.00 66.19 340 LYS A CA 1
ATOM 2444 C C . LYS A 1 340 ? -26.459 -7.377 24.032 1.00 66.19 340 LYS A C 1
ATOM 2446 O O . LYS A 1 340 ? -25.690 -7.131 23.108 1.00 66.19 340 LYS A O 1
ATOM 2451 N N . LEU A 1 341 ? -26.146 -7.170 25.309 1.00 71.12 341 LEU A N 1
ATOM 2452 C CA . LEU A 1 341 ? -24.816 -6.782 25.760 1.00 71.12 341 LEU A CA 1
ATOM 2453 C C . LEU A 1 341 ? -24.328 -7.772 26.823 1.00 71.12 341 LEU A C 1
ATOM 2455 O O . LEU A 1 341 ? -24.952 -7.932 27.868 1.00 71.12 341 LEU A O 1
ATOM 2459 N N . ASN A 1 342 ? -23.184 -8.406 26.577 1.00 70.81 342 ASN A N 1
ATOM 2460 C CA . ASN A 1 342 ? -22.528 -9.268 27.555 1.00 70.81 342 ASN A CA 1
ATOM 2461 C C . ASN A 1 342 ? -21.202 -8.642 27.967 1.00 70.81 342 ASN A C 1
ATOM 2463 O O . ASN A 1 342 ? -20.353 -8.402 27.108 1.00 70.81 342 ASN A O 1
ATOM 2467 N N . VAL A 1 343 ? -21.016 -8.416 29.265 1.00 74.50 343 VAL A N 1
ATOM 2468 C CA . VAL A 1 343 ? -19.759 -7.907 29.827 1.00 74.50 343 VAL A CA 1
ATOM 2469 C C . VAL A 1 343 ? -19.307 -8.867 30.918 1.00 74.50 343 VAL A C 1
ATOM 2471 O O . VAL A 1 343 ? -20.087 -9.232 31.803 1.00 74.50 343 VAL A O 1
ATOM 2474 N N . GLU A 1 344 ? -18.064 -9.331 30.830 1.00 75.62 344 GLU A N 1
ATOM 2475 C CA . GLU A 1 344 ? -17.508 -10.190 31.867 1.00 75.62 344 GLU A CA 1
ATOM 2476 C C . GLU A 1 344 ? -16.967 -9.389 33.032 1.00 75.62 344 GLU A C 1
ATOM 2478 O O . GLU A 1 344 ? -17.374 -9.681 34.143 1.00 75.62 344 GLU A O 1
ATOM 2483 N N . GLY A 1 345 ? -16.102 -8.412 32.795 1.00 76.44 345 GLY A N 1
ATOM 2484 C CA . GLY A 1 345 ? -15.496 -7.562 33.810 1.00 76.44 345 GLY A CA 1
ATOM 2485 C C . GLY A 1 345 ? -16.353 -6.348 34.171 1.00 76.44 345 GLY A C 1
ATOM 2486 O O . GLY A 1 345 ? -17.573 -6.433 34.321 1.00 76.44 345 GLY A O 1
ATOM 2487 N N . THR A 1 346 ? -15.693 -5.206 34.332 1.00 76.56 346 THR A N 1
ATOM 2488 C CA . THR A 1 346 ? -16.290 -3.959 34.805 1.00 76.56 346 THR A CA 1
ATOM 2489 C C . THR A 1 346 ? -16.975 -3.213 33.667 1.00 76.56 346 THR A C 1
ATOM 2491 O O . THR A 1 346 ? -16.461 -3.087 32.556 1.00 76.56 346 THR A O 1
ATOM 2494 N N . SER A 1 347 ? -18.134 -2.634 33.964 1.00 74.44 347 SER A N 1
ATOM 2495 C CA . SER A 1 347 ? -18.854 -1.741 33.060 1.00 74.44 347 SER A CA 1
ATOM 2496 C C . SER A 1 347 ? -19.152 -0.415 33.758 1.00 74.44 347 SER A C 1
ATOM 2498 O O . SER A 1 347 ? -19.760 -0.441 34.826 1.00 74.44 347 SER A O 1
ATOM 2500 N N . THR A 1 348 ? -18.828 0.723 33.131 1.00 76.69 348 THR A N 1
ATOM 2501 C CA . THR A 1 348 ? -19.142 2.074 33.646 1.00 76.69 348 THR A CA 1
ATOM 2502 C C . THR A 1 348 ? -19.866 2.960 32.620 1.00 76.69 348 THR A C 1
ATOM 2504 O O . THR A 1 348 ? -19.708 2.780 31.413 1.00 76.69 348 THR A O 1
ATOM 2507 N N . GLY A 1 349 ? -20.658 3.925 33.112 1.00 73.31 349 GLY A N 1
ATOM 2508 C CA . GLY A 1 349 ? -21.319 4.988 32.331 1.00 73.31 349 GLY A CA 1
ATOM 2509 C C . GLY A 1 349 ? -22.799 4.750 31.972 1.00 73.31 349 GLY A C 1
ATOM 2510 O O . GLY A 1 349 ? -23.449 3.862 32.527 1.00 73.31 349 GLY A O 1
ATOM 2511 N N . THR A 1 350 ? -23.356 5.600 31.096 1.00 70.75 350 THR A N 1
ATOM 2512 C CA . THR A 1 350 ? -24.806 5.689 30.805 1.00 70.75 350 THR A CA 1
ATOM 2513 C C . THR A 1 350 ? -25.240 4.765 29.665 1.00 70.75 350 THR A C 1
ATOM 2515 O O . THR A 1 350 ? -24.582 4.687 28.629 1.00 70.75 350 THR A O 1
ATOM 2518 N N . ARG A 1 351 ? -26.380 4.080 29.836 1.00 71.69 351 ARG A N 1
ATOM 2519 C CA . ARG A 1 351 ? -26.920 3.098 28.880 1.00 71.69 351 ARG A CA 1
ATOM 2520 C C . ARG A 1 351 ? -28.408 3.330 28.632 1.00 71.69 351 ARG A C 1
ATOM 2522 O O . ARG A 1 351 ? -29.137 3.689 29.553 1.00 71.69 351 ARG A O 1
ATOM 2529 N N . THR A 1 352 ? -28.859 3.061 27.411 1.00 69.00 352 THR A N 1
ATOM 2530 C CA . THR A 1 352 ? -30.274 3.078 27.017 1.00 69.00 352 THR A CA 1
ATOM 2531 C C . THR A 1 352 ? -30.643 1.750 26.366 1.00 69.00 352 THR A C 1
ATOM 2533 O O . THR A 1 352 ? -29.994 1.326 25.419 1.00 69.00 352 THR A O 1
ATOM 2536 N N . TYR A 1 353 ? -31.705 1.103 26.836 1.00 65.88 353 TYR A N 1
ATOM 2537 C CA . TYR A 1 353 ? -32.205 -0.147 26.256 1.00 65.88 353 TYR A CA 1
ATOM 2538 C C . TYR A 1 353 ? -33.409 0.127 25.355 1.00 65.88 353 TYR A C 1
ATOM 2540 O O . TYR A 1 353 ? -34.322 0.857 25.751 1.00 65.88 353 TYR A O 1
ATOM 2548 N N . ARG A 1 354 ? -33.420 -0.454 24.154 1.00 65.81 354 ARG A N 1
ATOM 2549 C CA . ARG A 1 354 ? -34.542 -0.399 23.210 1.00 65.81 354 ARG A CA 1
ATOM 2550 C C . ARG A 1 354 ? -34.948 -1.828 22.832 1.00 65.81 354 ARG A C 1
ATOM 2552 O O . ARG A 1 354 ? -34.106 -2.700 22.685 1.00 65.81 354 ARG A O 1
ATOM 2559 N N . GLY A 1 355 ? -36.254 -2.071 22.700 1.00 54.25 355 GLY A N 1
ATOM 2560 C CA . GLY A 1 355 ? -36.804 -3.368 22.279 1.00 54.25 355 GLY A CA 1
ATOM 2561 C C . GLY A 1 355 ? -37.402 -4.235 23.399 1.00 54.25 355 GLY A C 1
ATOM 2562 O O . GLY A 1 355 ? -37.256 -3.966 24.589 1.00 54.25 355 GLY A O 1
ATOM 2563 N N . THR A 1 356 ? -38.139 -5.276 22.996 1.00 48.19 356 THR A N 1
ATOM 2564 C CA . THR A 1 356 ? -38.856 -6.222 23.879 1.00 48.19 356 THR A CA 1
ATOM 2565 C C . THR A 1 356 ? -38.025 -7.448 24.278 1.00 48.19 356 THR A C 1
ATOM 2567 O O . THR A 1 356 ? -38.514 -8.291 25.024 1.00 48.19 356 THR A O 1
ATOM 2570 N N . SER A 1 357 ? -36.794 -7.575 23.774 1.00 49.44 357 SER A N 1
ATOM 2571 C CA . SER A 1 357 ? -35.922 -8.749 23.950 1.00 49.44 357 SER A CA 1
ATOM 2572 C C . SER A 1 357 ? -34.497 -8.398 24.389 1.00 49.44 357 SER A C 1
ATOM 2574 O O . SER A 1 357 ? -33.600 -9.223 24.235 1.00 49.44 357 SER A O 1
ATOM 2576 N N . SER A 1 358 ? -34.271 -7.189 24.912 1.00 53.06 358 SER A N 1
ATOM 2577 C CA . SER A 1 358 ? -32.945 -6.763 25.356 1.00 53.06 358 SER A CA 1
ATOM 2578 C C . SER A 1 358 ? -32.527 -7.521 26.624 1.00 53.06 358 SER A C 1
ATOM 2580 O O . SER A 1 358 ? -32.983 -7.195 27.721 1.00 53.06 358 SER A O 1
ATOM 2582 N N . GLU A 1 359 ? -31.682 -8.543 26.485 1.00 56.31 359 GLU A N 1
ATOM 2583 C CA . GLU A 1 359 ? -31.083 -9.270 27.609 1.00 56.31 359 GLU A CA 1
ATOM 2584 C C . GLU A 1 359 ? -29.646 -8.774 27.817 1.00 56.31 359 GLU A C 1
ATOM 2586 O O . GLU A 1 359 ? -28.835 -8.811 26.894 1.00 56.31 359 GLU A O 1
ATOM 2591 N N . THR A 1 360 ? -29.309 -8.334 29.029 1.00 56.72 360 THR A N 1
ATOM 2592 C CA . THR A 1 360 ? -27.932 -7.977 29.401 1.00 56.72 360 THR A CA 1
ATOM 2593 C C . THR A 1 360 ? -27.459 -8.916 30.491 1.00 56.72 360 THR A C 1
ATOM 2595 O O . THR A 1 360 ? -28.112 -9.032 31.530 1.00 56.72 360 THR A O 1
ATOM 2598 N N . THR A 1 361 ? -26.318 -9.566 30.280 1.00 57.31 361 THR A N 1
ATOM 2599 C CA . THR A 1 361 ? -25.713 -10.456 31.275 1.00 57.31 361 THR A CA 1
ATOM 2600 C C . THR A 1 361 ? -24.385 -9.870 31.747 1.00 57.31 361 THR A C 1
ATOM 2602 O O . THR A 1 361 ? -23.467 -9.672 30.949 1.00 57.31 361 THR A O 1
ATOM 2605 N N . TYR A 1 362 ? -24.283 -9.621 33.054 1.00 54.47 362 TYR A N 1
ATOM 2606 C CA . TYR A 1 362 ? -23.042 -9.248 33.734 1.00 54.47 362 TYR A CA 1
ATOM 2607 C C . TYR A 1 362 ? -22.540 -10.445 34.533 1.00 54.47 362 TYR A C 1
ATOM 2609 O O . TYR A 1 362 ? -23.317 -11.072 35.252 1.00 54.47 362 TYR A O 1
ATOM 2617 N N . THR A 1 363 ? -21.259 -10.781 34.379 1.00 50.12 363 THR A N 1
ATOM 2618 C CA . THR A 1 363 ? -20.662 -11.925 35.097 1.00 50.12 363 THR A CA 1
ATOM 2619 C C . THR A 1 363 ? -19.887 -11.482 36.348 1.00 50.12 363 THR A C 1
ATOM 2621 O O . THR A 1 363 ? -19.697 -12.292 37.251 1.00 50.12 363 THR A O 1
ATOM 2624 N N . HIS A 1 364 ? -19.497 -10.202 36.425 1.00 52.19 364 HIS A N 1
ATOM 2625 C CA . HIS A 1 364 ? -18.827 -9.568 37.569 1.00 52.19 364 HIS A CA 1
ATOM 2626 C C . HIS A 1 364 ? -19.440 -8.181 37.879 1.00 52.19 364 HIS A C 1
ATOM 2628 O O . HIS A 1 364 ? -20.577 -7.900 37.489 1.00 52.19 364 HIS A O 1
ATOM 2634 N N . ASP A 1 365 ? -18.712 -7.345 38.627 1.00 48.25 365 ASP A N 1
ATOM 2635 C CA . ASP A 1 365 ? -19.181 -6.093 39.224 1.00 48.25 365 ASP A CA 1
ATOM 2636 C C . ASP A 1 365 ? -19.704 -5.075 38.194 1.00 48.25 365 ASP A C 1
ATOM 2638 O O . ASP A 1 365 ? -19.024 -4.661 37.251 1.00 48.25 365 ASP A O 1
ATOM 2642 N N . LEU A 1 366 ? -20.933 -4.612 38.423 1.00 51.78 366 LEU A N 1
ATOM 2643 C CA . LEU A 1 366 ? -21.555 -3.519 37.687 1.00 51.78 366 LEU A CA 1
ATOM 2644 C C . LEU A 1 366 ? -21.421 -2.221 38.494 1.00 51.78 366 LEU A C 1
ATOM 2646 O O . LEU A 1 366 ? -22.112 -2.037 39.495 1.00 51.78 366 LEU A O 1
ATOM 2650 N N . THR A 1 367 ? -20.589 -1.293 38.021 1.00 48.62 367 THR A N 1
ATOM 2651 C CA . THR A 1 367 ? -20.417 0.025 38.650 1.00 48.62 367 THR A CA 1
ATOM 2652 C C . THR A 1 367 ? -21.215 1.077 37.886 1.00 48.62 367 THR A C 1
ATOM 2654 O O . THR A 1 367 ? -20.828 1.531 36.809 1.00 48.62 367 THR A O 1
ATOM 2657 N N . ILE A 1 368 ? -22.350 1.490 38.448 1.00 50.69 368 ILE A N 1
ATOM 2658 C CA . ILE A 1 368 ? -23.200 2.532 37.863 1.00 50.69 368 ILE A CA 1
ATOM 2659 C C . ILE A 1 368 ? -22.674 3.899 38.313 1.00 50.69 368 ILE A C 1
ATOM 2661 O O . ILE A 1 368 ? -22.567 4.169 39.508 1.00 50.69 368 ILE A O 1
ATOM 2665 N N . ALA A 1 369 ? -22.341 4.768 37.356 1.00 45.28 369 ALA A N 1
ATOM 2666 C CA . ALA A 1 369 ? -21.922 6.135 37.657 1.00 45.28 369 ALA A CA 1
ATOM 2667 C C . ALA A 1 369 ? -23.069 6.937 38.300 1.00 45.28 369 ALA A C 1
ATOM 2669 O O . ALA A 1 369 ? -24.247 6.666 38.056 1.00 45.28 369 ALA A O 1
ATOM 2670 N N . ALA A 1 370 ? -22.736 7.960 39.092 1.00 36.75 370 ALA A N 1
ATOM 2671 C CA . ALA A 1 370 ? -23.728 8.853 39.687 1.00 36.75 370 ALA A CA 1
ATOM 2672 C C . ALA A 1 370 ? -24.630 9.472 38.597 1.00 36.75 370 ALA A C 1
ATOM 2674 O O . ALA A 1 370 ? -24.143 10.161 37.703 1.00 36.75 370 ALA A O 1
ATOM 2675 N N . GLY A 1 371 ? -25.940 9.203 38.663 1.00 42.53 371 GLY A N 1
ATOM 2676 C CA . GLY A 1 371 ? -26.927 9.633 37.661 1.00 42.53 371 GLY A CA 1
ATOM 2677 C C . GLY A 1 371 ? -27.246 8.610 36.560 1.00 42.53 371 GLY A C 1
ATOM 2678 O O . GLY A 1 371 ? -28.113 8.878 35.731 1.00 42.53 371 GLY A O 1
ATOM 2679 N N . GLY A 1 372 ? -26.605 7.437 36.549 1.00 41.53 372 GLY A N 1
ATOM 2680 C CA . GLY A 1 372 ? -26.950 6.347 35.637 1.00 41.53 372 GLY A CA 1
ATOM 2681 C C . GLY A 1 372 ? -28.342 5.780 35.938 1.00 41.53 372 GLY A C 1
ATOM 2682 O O . GLY A 1 372 ? -28.598 5.292 37.038 1.00 41.53 372 GLY A O 1
ATOM 2683 N N . VAL A 1 373 ? -29.252 5.842 34.965 1.00 45.25 373 VAL A N 1
ATOM 2684 C CA . VAL A 1 373 ? -30.620 5.318 35.096 1.00 45.25 373 VAL A CA 1
ATOM 2685 C C . VAL A 1 373 ? -30.675 3.897 34.540 1.00 45.25 373 VAL A C 1
ATOM 2687 O O . VAL A 1 373 ? -30.470 3.687 33.348 1.00 45.25 373 VAL A O 1
ATOM 2690 N N . PHE A 1 374 ? -31.005 2.916 35.385 1.00 46.84 374 PHE A N 1
ATOM 2691 C CA . PHE A 1 374 ? -31.454 1.604 34.915 1.00 46.84 374 PHE A CA 1
ATOM 2692 C C . PHE A 1 374 ? -32.925 1.734 34.505 1.00 46.84 374 PHE A C 1
ATOM 2694 O O . PHE A 1 374 ? -33.828 1.640 35.335 1.00 46.84 374 PHE A O 1
ATOM 2701 N N . ALA A 1 375 ? -33.186 2.026 33.231 1.00 42.38 375 ALA A N 1
ATOM 2702 C CA . ALA A 1 375 ? -34.550 2.012 32.719 1.00 42.38 375 ALA A CA 1
ATOM 2703 C C . ALA A 1 375 ? -34.976 0.549 32.522 1.00 42.38 375 ALA A C 1
ATOM 2705 O O . ALA A 1 375 ? -34.525 -0.114 31.591 1.00 42.38 375 ALA A O 1
ATOM 2706 N N . SER A 1 376 ? -35.824 0.031 33.413 1.00 39.66 376 SER A N 1
ATOM 2707 C CA . SER A 1 376 ? -36.517 -1.237 33.185 1.00 39.66 376 SER A CA 1
ATOM 2708 C C . SER A 1 376 ? -37.469 -1.071 32.003 1.00 39.66 376 SER A C 1
ATOM 2710 O O . SER A 1 376 ? -38.376 -0.235 32.051 1.00 39.66 376 SER A O 1
ATOM 2712 N N . CYS A 1 377 ? -37.298 -1.866 30.954 1.00 39.66 377 CYS A N 1
ATOM 2713 C CA . CYS A 1 377 ? -38.309 -1.997 29.918 1.00 39.66 377 CYS A CA 1
ATOM 2714 C C . CYS A 1 377 ? -39.556 -2.707 30.495 1.00 39.66 377 CYS A C 1
ATOM 2716 O O . CYS A 1 377 ? -39.436 -3.585 31.357 1.00 39.66 377 CYS A O 1
ATOM 2718 N N . PRO A 1 378 ? -40.775 -2.349 30.054 1.00 38.03 378 PRO A N 1
ATOM 2719 C CA . PRO A 1 378 ? -41.983 -3.074 30.426 1.00 38.03 378 PRO A CA 1
ATOM 2720 C C . PRO A 1 378 ? -41.973 -4.448 29.736 1.00 38.03 378 PRO A C 1
ATOM 2722 O O . PRO A 1 378 ? -42.454 -4.588 28.617 1.00 38.03 378 PRO A O 1
ATOM 2725 N N . GLY A 1 379 ? -41.375 -5.457 30.379 1.00 40.59 379 GLY A N 1
ATOM 2726 C CA . GLY A 1 379 ? -41.371 -6.836 29.870 1.00 40.59 379 GLY A CA 1
ATOM 2727 C C . GLY A 1 379 ? -40.211 -7.740 30.299 1.00 40.59 379 GLY A C 1
ATOM 2728 O O . GLY A 1 379 ? -40.323 -8.949 30.129 1.00 40.59 379 GLY A O 1
ATOM 2729 N N . GLY A 1 380 ? -39.131 -7.216 30.886 1.00 42.12 380 GLY A N 1
ATOM 2730 C CA . GLY A 1 380 ? -37.996 -8.047 31.301 1.00 42.12 380 GLY A CA 1
ATOM 2731 C C . GLY A 1 380 ? -37.104 -7.350 32.320 1.00 42.12 380 GLY A C 1
ATOM 2732 O O . GLY A 1 380 ? -36.693 -6.211 32.127 1.00 42.12 380 GLY A O 1
ATOM 2733 N N . MET A 1 381 ? -36.830 -8.031 33.431 1.00 42.47 381 MET A N 1
ATOM 2734 C CA . MET A 1 381 ? -35.935 -7.565 34.488 1.00 42.47 381 MET A CA 1
ATOM 2735 C C . MET A 1 381 ? -34.535 -8.120 34.207 1.00 42.47 381 MET A C 1
ATOM 2737 O O . MET A 1 381 ? -34.393 -9.323 33.995 1.00 42.47 381 MET A O 1
ATOM 2741 N N . ALA A 1 382 ? -33.502 -7.276 34.209 1.00 45.34 382 ALA A N 1
ATOM 2742 C CA . ALA A 1 382 ? -32.122 -7.751 34.151 1.00 45.34 382 ALA A CA 1
ATOM 2743 C C . ALA A 1 382 ? -31.822 -8.569 35.420 1.00 45.34 382 ALA A C 1
ATOM 2745 O O . ALA A 1 382 ? -31.920 -8.053 36.535 1.00 45.34 382 ALA A O 1
ATOM 2746 N N . ILE A 1 383 ? -31.499 -9.853 35.261 1.00 40.94 383 ILE A N 1
ATOM 2747 C CA . ILE A 1 383 ? -31.178 -10.749 36.374 1.00 40.94 383 ILE A CA 1
ATOM 2748 C C . ILE A 1 383 ? -29.664 -10.695 36.594 1.00 40.94 383 ILE A C 1
ATOM 2750 O O . ILE A 1 383 ? -28.895 -11.240 35.809 1.00 40.94 383 ILE A O 1
ATOM 2754 N N . CYS A 1 384 ? -29.234 -10.035 37.670 1.00 39.44 384 CYS A N 1
ATOM 2755 C CA . CYS A 1 384 ? -27.878 -10.177 38.198 1.00 39.44 384 CYS A CA 1
ATOM 2756 C C . CYS A 1 384 ? -27.846 -11.412 39.111 1.00 39.44 384 CYS A C 1
ATOM 2758 O O . CYS A 1 384 ? -28.622 -11.491 40.064 1.00 39.44 384 CYS A O 1
ATOM 2760 N N . THR A 1 385 ? -26.994 -12.393 38.812 1.00 36.91 385 THR A N 1
ATOM 2761 C CA . THR A 1 385 ? -26.930 -13.669 39.548 1.00 36.91 385 THR A CA 1
ATOM 2762 C C . THR A 1 385 ? -25.944 -13.659 40.724 1.00 36.91 385 THR A C 1
ATOM 2764 O O . THR A 1 385 ? -25.758 -14.697 41.357 1.00 36.91 385 THR A O 1
ATOM 2767 N N . THR A 1 386 ? -25.316 -12.520 41.040 1.00 33.66 386 THR A N 1
ATOM 2768 C CA . THR A 1 386 ? -24.358 -12.366 42.152 1.00 33.66 386 THR A CA 1
ATOM 2769 C C . THR A 1 386 ? -24.780 -11.254 43.136 1.00 33.66 386 THR A C 1
ATOM 2771 O O . THR A 1 386 ? -25.544 -10.358 42.766 1.00 33.66 386 THR A O 1
ATOM 2774 N N . PRO A 1 387 ? -24.376 -11.317 44.426 1.00 35.47 387 PRO A N 1
ATOM 2775 C CA . PRO A 1 387 ? -24.875 -10.408 45.463 1.00 35.47 387 PRO A CA 1
ATOM 2776 C C . PRO A 1 387 ? -24.370 -8.973 45.275 1.00 35.47 387 PRO A C 1
ATOM 2778 O O . PRO A 1 387 ? -23.189 -8.752 45.031 1.00 35.47 387 PRO A O 1
ATOM 2781 N N . TRP A 1 388 ? -25.263 -7.999 45.452 1.00 41.72 388 TRP A N 1
ATOM 2782 C CA . TRP A 1 388 ? -24.958 -6.572 45.348 1.00 41.72 388 TRP A CA 1
ATOM 2783 C C . TRP A 1 388 ? -24.280 -6.053 46.622 1.00 41.72 388 TRP A C 1
ATOM 2785 O O . TRP A 1 388 ? -24.714 -6.370 47.732 1.00 41.72 388 TRP A O 1
ATOM 2795 N N . TRP A 1 389 ? -23.305 -5.155 46.461 1.00 30.39 389 TRP A N 1
ATOM 2796 C CA . TRP A 1 389 ? -22.945 -4.170 47.482 1.00 30.39 389 TRP A CA 1
ATOM 2797 C C . TRP A 1 389 ? -23.214 -2.776 46.910 1.00 30.39 389 TRP A C 1
ATOM 2799 O O . TRP A 1 389 ? -22.478 -2.287 46.058 1.00 30.39 389 TRP A O 1
ATOM 2809 N N . ILE A 1 390 ? -24.308 -2.146 47.342 1.00 34.62 390 ILE A N 1
ATOM 2810 C CA . ILE A 1 390 ? -24.547 -0.722 47.085 1.00 34.62 390 ILE A CA 1
ATOM 2811 C C . ILE A 1 390 ? -23.821 0.027 48.204 1.00 34.62 390 ILE A C 1
ATOM 2813 O O . ILE A 1 390 ? -24.359 0.190 49.298 1.00 34.62 390 ILE A O 1
ATOM 2817 N N . GLY A 1 391 ? -22.567 0.404 47.954 1.00 30.72 391 GLY A N 1
ATOM 2818 C CA . GLY A 1 391 ? -21.847 1.348 48.805 1.00 30.72 391 GLY A CA 1
ATOM 2819 C C . GLY A 1 391 ? -22.380 2.754 48.545 1.00 30.72 391 GLY A C 1
ATOM 2820 O O . GLY A 1 391 ? -22.290 3.233 47.415 1.00 30.72 391 GLY A O 1
ATOM 2821 N N . GLY A 1 392 ? -22.994 3.360 49.562 1.00 31.53 392 GLY A N 1
ATOM 2822 C CA . GLY A 1 392 ? -23.387 4.773 49.560 1.00 31.53 392 GLY A CA 1
ATOM 2823 C C . GLY A 1 392 ? -22.234 5.714 49.872 1.00 31.53 392 GLY A C 1
ATOM 2824 O O . GLY A 1 392 ? -21.211 5.234 50.417 1.00 31.53 392 GLY A O 1
#

Secondary structure (DSSP, 8-state):
--EEEB---SSS-BTT-GGGBTTS----STT-EEEE-SS--S-EEE----S--SEEEE-TT--SEEEE-STT-EEEEEE-SSEEE-TT--EEEEEEEEEEEEEEESS-EEEE-SS--EEEEEEEEEESS-EEE-SS-EEESS-EEE-TT-EEEEESSS-EEEE--SPPBSEEEEE-SSEEEEE-SSEEEESS-EEEE-SSS-EEEEETT--EEEESS-EEE-TTEEEEE-SS-EEE-SEEEEEES-GGGB---SEEESSEEEESS-EEESSEEESSEEE-TTT-EEEE-SSEEEE-SEEE-TT-EEEE-S-EEEEE--TTT--BSEEEE-TT--EEESSEEEESS-EES-EEE-SS--EEEESS-B-PPTT------TT------S------

Sequence (392 aa):
MAIRVWGGGGANNLASNAANWVGGVGLTGAADSAQFDGTSAKDCTWDVLNGNYGSINDQATYTGTITITTDDCRLTGTFAGGSIDFNDENITIDIVDFSGATVYCGSGTITGGTTNGLTFSGGTIYLETATIKPKGHLLNTGATVDPGTSSVIFIWGLATSITHNSQPFYNLTLLGSGFTYTIGSGTWTVRGAFMAEPAPGLCTVDLSNNPDVNFEGNVTIGVGTTWTHGTGTTTFSGTTIYTCGVVSTSDLGPVAITDSLTLASAIRFGAFTNSGTFDAGGAYTITCDGATWTNTGTFIRQTSIVAFTSTTEITDMGGTTNKFYDVTIGAAANVIIDTKLNVEGTSTGTRTYRGTSSETTYTHDLTIAAGGVFASCPGGMAICTTPWWIGG

Radius of gyration: 28.33 Å; chains: 1; bounding box: 70×33×90 Å